Protein AF-A0ABD0RX00-F1 (afdb_monomer_lite)

Structure (mmCIF, N/CA/C/O backbone):
data_AF-A0ABD0RX00-F1
#
_entry.id   AF-A0ABD0RX00-F1
#
loop_
_atom_site.group_PDB
_atom_site.id
_atom_site.type_symbol
_atom_site.label_atom_id
_atom_site.label_alt_id
_atom_site.label_comp_id
_atom_site.label_asym_id
_atom_site.label_entity_id
_atom_site.label_seq_id
_atom_site.pdbx_PDB_ins_code
_atom_site.Cartn_x
_atom_site.Cartn_y
_atom_site.Cartn_z
_atom_site.occupancy
_atom_site.B_iso_or_equiv
_atom_site.auth_seq_id
_atom_site.auth_comp_id
_atom_site.auth_asym_id
_atom_site.auth_atom_id
_atom_site.pdbx_PDB_model_num
ATOM 1 N N . ASN A 1 1 ? 2.705 -26.481 -23.901 1.00 42.50 1 ASN A N 1
ATOM 2 C CA . ASN A 1 1 ? 3.402 -26.791 -22.629 1.00 42.50 1 ASN A CA 1
ATOM 3 C C . ASN A 1 1 ? 4.325 -25.644 -22.236 1.00 42.50 1 ASN A C 1
ATOM 5 O O . ASN A 1 1 ? 5.532 -25.726 -22.422 1.00 42.50 1 ASN A O 1
ATOM 9 N N . LEU A 1 2 ? 3.750 -24.533 -21.765 1.00 40.16 2 LEU A N 1
ATOM 10 C CA . LEU A 1 2 ? 4.499 -23.331 -21.390 1.00 40.16 2 LEU A CA 1
ATOM 11 C C . LEU A 1 2 ? 4.875 -23.412 -19.908 1.00 40.16 2 LEU A C 1
ATOM 13 O O . LEU A 1 2 ? 4.007 -23.441 -19.038 1.00 40.16 2 LEU A O 1
ATOM 17 N N . LYS A 1 3 ? 6.180 -23.491 -19.636 1.00 50.03 3 LYS A N 1
ATOM 18 C CA . LYS A 1 3 ? 6.741 -23.502 -18.283 1.00 50.03 3 LYS A CA 1
ATOM 19 C C . LYS A 1 3 ? 6.568 -22.109 -17.663 1.00 50.03 3 LYS A C 1
ATOM 21 O O . LYS A 1 3 ? 7.066 -21.120 -18.192 1.00 50.03 3 LYS A O 1
ATOM 26 N N . LYS A 1 4 ? 5.827 -22.052 -16.555 1.00 54.91 4 LYS A N 1
ATOM 27 C CA . LYS A 1 4 ? 5.526 -20.850 -15.764 1.00 54.91 4 LYS A CA 1
ATOM 28 C C . LYS A 1 4 ? 6.826 -20.340 -15.122 1.00 54.91 4 LYS A C 1
ATOM 30 O O . LYS A 1 4 ? 7.427 -21.053 -14.323 1.00 54.91 4 LYS A O 1
ATOM 35 N N . ALA A 1 5 ? 7.286 -19.145 -15.495 1.00 57.88 5 ALA A N 1
ATOM 36 C CA . ALA A 1 5 ? 8.462 -18.527 -14.881 1.00 57.88 5 ALA A CA 1
ATOM 37 C C . ALA A 1 5 ? 8.093 -17.992 -13.488 1.00 57.88 5 ALA A C 1
ATOM 39 O O . ALA A 1 5 ? 7.163 -17.195 -13.357 1.00 57.88 5 ALA A O 1
ATOM 40 N N . ARG A 1 6 ? 8.795 -18.462 -12.451 1.00 54.94 6 ARG A N 1
ATOM 41 C CA . ARG A 1 6 ? 8.588 -18.035 -11.061 1.00 54.94 6 ARG A CA 1
ATOM 42 C C . ARG A 1 6 ? 9.259 -16.688 -10.801 1.00 54.94 6 ARG A C 1
ATOM 44 O O . ARG A 1 6 ? 10.392 -16.457 -11.219 1.00 54.94 6 ARG A O 1
ATOM 51 N N . SER A 1 7 ? 8.544 -15.807 -10.108 1.00 68.56 7 SER A N 1
ATOM 52 C CA . SER A 1 7 ? 9.029 -14.492 -9.679 1.00 68.56 7 SER A CA 1
ATOM 53 C C . SER A 1 7 ? 10.058 -14.639 -8.551 1.00 68.56 7 SER A C 1
ATOM 55 O O . SER A 1 7 ? 9.911 -15.498 -7.684 1.00 68.56 7 SER A O 1
ATOM 57 N N . ALA A 1 8 ? 11.075 -13.769 -8.513 1.00 50.50 8 ALA A N 1
ATOM 58 C CA . ALA A 1 8 ? 12.146 -13.773 -7.505 1.00 50.50 8 ALA A CA 1
ATOM 59 C C . ALA A 1 8 ? 11.645 -13.686 -6.043 1.00 50.50 8 ALA A C 1
ATOM 61 O O . ALA A 1 8 ? 12.365 -14.053 -5.116 1.00 50.50 8 ALA A O 1
ATOM 62 N N . LEU A 1 9 ? 10.401 -13.243 -5.833 1.00 52.25 9 LEU A N 1
ATOM 63 C CA . LEU A 1 9 ? 9.731 -13.219 -4.529 1.00 52.25 9 LEU A CA 1
ATOM 64 C C . LEU A 1 9 ? 9.268 -14.606 -4.045 1.00 52.25 9 LEU A C 1
ATOM 66 O O . LEU A 1 9 ? 9.241 -14.842 -2.840 1.00 52.25 9 LEU A O 1
ATOM 70 N N . GLU A 1 10 ? 8.943 -15.531 -4.953 1.00 62.22 10 GLU A N 1
ATOM 71 C CA . GLU A 1 10 ? 8.502 -16.894 -4.608 1.00 62.22 10 GLU A CA 1
ATOM 72 C C . GLU A 1 10 ? 9.668 -17.778 -4.149 1.00 62.22 10 GLU A C 1
ATOM 74 O O . GLU A 1 10 ? 9.488 -18.652 -3.306 1.00 62.22 10 GLU A O 1
ATOM 79 N N . LEU A 1 11 ? 10.882 -17.517 -4.644 1.00 58.09 11 LEU A N 1
ATOM 80 C CA . LEU A 1 11 ? 12.087 -18.262 -4.258 1.00 58.09 11 LEU A CA 1
ATOM 81 C C . LEU A 1 11 ? 12.575 -17.937 -2.840 1.00 58.09 11 LEU A C 1
ATOM 83 O O . LEU A 1 11 ? 13.378 -18.680 -2.289 1.00 58.09 11 LEU A O 1
ATOM 87 N N . ARG A 1 12 ? 12.093 -16.844 -2.233 1.00 52.88 12 ARG A N 1
ATOM 88 C CA . ARG A 1 12 ? 12.543 -16.389 -0.910 1.00 52.88 12 ARG A CA 1
ATOM 89 C C . ARG A 1 12 ? 11.724 -16.954 0.257 1.00 52.88 12 ARG A C 1
ATOM 91 O O . ARG A 1 12 ? 12.116 -16.751 1.397 1.00 52.88 12 ARG A O 1
ATOM 98 N N . ARG A 1 13 ? 10.585 -17.610 -0.009 1.00 52.84 13 ARG A N 1
ATOM 99 C CA . ARG A 1 13 ? 9.655 -18.106 1.028 1.00 52.84 13 ARG A CA 1
ATOM 100 C C . ARG A 1 13 ? 9.820 -19.582 1.398 1.00 52.84 13 ARG A C 1
ATOM 102 O O . ARG A 1 13 ? 9.255 -19.993 2.400 1.00 52.84 13 ARG A O 1
ATOM 109 N N . ASN A 1 14 ? 10.584 -20.361 0.636 1.00 41.59 14 ASN A N 1
ATOM 110 C CA . ASN A 1 14 ? 10.585 -21.824 0.770 1.00 41.59 14 ASN A CA 1
ATOM 111 C C . ASN A 1 14 ? 11.832 -22.390 1.473 1.00 41.59 14 ASN A C 1
ATOM 113 O O . ASN A 1 14 ? 12.134 -23.562 1.288 1.00 41.59 14 ASN A O 1
ATOM 117 N N . SER A 1 15 ? 12.588 -21.585 2.225 1.00 46.69 15 SER A N 1
ATOM 118 C CA . SER A 1 15 ? 13.873 -22.028 2.795 1.00 46.69 15 SER A CA 1
ATOM 119 C C . SER A 1 15 ? 13.823 -22.528 4.241 1.00 46.69 15 SER A C 1
ATOM 121 O O . SER A 1 15 ? 14.844 -23.021 4.700 1.00 46.69 15 SER A O 1
ATOM 123 N N . ASP A 1 16 ? 12.680 -22.466 4.936 1.00 44.31 16 ASP A N 1
ATOM 124 C CA . ASP A 1 16 ? 12.669 -22.674 6.398 1.00 44.31 16 ASP A CA 1
ATOM 125 C C . ASP A 1 16 ? 11.845 -23.881 6.892 1.00 44.31 16 ASP A C 1
ATOM 127 O O . ASP A 1 16 ? 11.650 -24.030 8.095 1.00 44.31 16 ASP A O 1
ATOM 131 N N . LEU A 1 17 ? 11.362 -24.769 6.014 1.00 48.03 17 LEU A N 1
ATOM 132 C CA . LEU A 1 17 ? 10.533 -25.915 6.422 1.00 48.03 17 LEU A CA 1
ATOM 133 C C . LEU A 1 17 ? 10.785 -27.161 5.555 1.00 48.03 17 LEU A C 1
ATOM 135 O O . LEU A 1 17 ? 10.042 -27.397 4.610 1.00 48.03 17 LEU A O 1
ATOM 139 N N . SER A 1 18 ? 11.808 -27.953 5.891 1.00 34.75 18 SER A N 1
ATOM 140 C CA . SER A 1 18 ? 11.715 -29.423 6.024 1.00 34.75 18 SER A CA 1
ATOM 141 C C . SER A 1 18 ? 13.107 -30.038 6.208 1.00 34.75 18 SER A C 1
ATOM 143 O O . SER A 1 18 ? 13.828 -30.200 5.233 1.00 34.75 18 SER A O 1
ATOM 145 N N . ASP A 1 19 ? 13.441 -30.435 7.433 1.00 33.50 19 ASP A N 1
ATOM 146 C CA . ASP A 1 19 ? 14.450 -31.462 7.707 1.00 33.50 19 ASP A CA 1
ATOM 147 C C . ASP A 1 19 ? 13.862 -32.385 8.777 1.00 33.50 19 ASP A C 1
ATOM 149 O O . ASP A 1 19 ? 13.957 -32.115 9.972 1.00 33.50 19 ASP A O 1
ATOM 153 N N . LEU A 1 20 ? 13.157 -33.427 8.337 1.00 40.66 20 LEU A N 1
ATOM 154 C CA . LEU A 1 20 ? 13.034 -34.700 9.047 1.00 40.66 20 LEU A CA 1
ATOM 155 C C . LEU A 1 20 ? 12.430 -35.719 8.073 1.00 40.66 20 LEU A C 1
ATOM 157 O O . LEU A 1 20 ? 11.288 -35.549 7.656 1.00 40.66 20 LEU A O 1
ATOM 161 N N . TYR A 1 21 ? 13.233 -36.702 7.665 1.00 37.88 21 TYR A N 1
ATOM 162 C CA . TYR A 1 21 ? 12.951 -38.143 7.575 1.00 37.88 21 TYR A CA 1
ATOM 163 C C . TYR A 1 21 ? 13.930 -38.797 6.589 1.00 37.88 21 TYR A C 1
ATOM 165 O O . TYR A 1 21 ? 13.867 -38.579 5.381 1.00 37.88 21 TYR A O 1
ATOM 173 N N . ASP A 1 22 ? 14.821 -39.606 7.163 1.00 37.66 22 ASP A N 1
ATOM 174 C CA . ASP A 1 22 ? 15.665 -40.593 6.496 1.00 37.66 22 ASP A CA 1
ATOM 175 C C . ASP A 1 22 ? 14.832 -41.717 5.866 1.00 37.66 22 ASP A C 1
ATOM 177 O O . ASP A 1 22 ? 13.916 -42.248 6.499 1.00 37.66 22 ASP A O 1
ATOM 181 N N . ALA A 1 23 ? 15.246 -42.151 4.675 1.00 39.66 23 ALA A N 1
ATOM 182 C CA . ALA A 1 23 ? 15.207 -43.552 4.266 1.00 39.66 23 ALA A CA 1
ATOM 183 C C . ALA A 1 23 ? 16.228 -43.790 3.139 1.00 39.66 23 ALA A C 1
ATOM 185 O O . ALA A 1 23 ? 16.118 -43.235 2.046 1.00 39.66 23 ALA A O 1
ATOM 186 N N . GLU A 1 24 ? 17.214 -44.638 3.433 1.00 39.50 24 GLU A N 1
ATOM 187 C CA . GLU A 1 24 ? 18.059 -45.349 2.467 1.00 39.50 24 GLU A CA 1
ATOM 188 C C . GLU A 1 24 ? 17.185 -46.157 1.467 1.00 39.50 24 GLU A C 1
ATOM 190 O O . GLU A 1 24 ? 16.046 -46.492 1.774 1.00 39.50 24 GLU A O 1
ATOM 195 N N . CYS A 1 25 ? 17.590 -46.556 0.257 1.00 33.19 25 CYS A N 1
ATOM 196 C CA . CYS A 1 25 ? 18.866 -47.109 -0.186 1.00 33.19 25 CYS A CA 1
ATOM 197 C C . CYS A 1 25 ? 18.856 -47.257 -1.732 1.00 33.19 25 CYS A C 1
ATOM 199 O O . CYS A 1 25 ? 17.788 -47.402 -2.327 1.00 33.19 25 CYS A O 1
ATOM 201 N N . ILE A 1 26 ? 20.059 -47.354 -2.316 1.00 33.62 26 ILE A N 1
ATOM 202 C CA . ILE A 1 26 ? 20.486 -48.026 -3.570 1.00 33.62 26 ILE A CA 1
ATOM 203 C C . ILE A 1 26 ? 21.301 -47.101 -4.485 1.00 33.62 26 ILE A C 1
ATOM 205 O O . ILE A 1 26 ? 20.808 -46.152 -5.089 1.00 33.62 26 ILE A O 1
ATOM 209 N N . ALA A 1 27 ? 22.584 -47.450 -4.576 1.00 41.44 27 ALA A N 1
ATOM 210 C CA . ALA A 1 27 ? 23.551 -46.923 -5.518 1.00 41.44 27 ALA A CA 1
ATOM 211 C C . ALA A 1 27 ? 23.320 -47.497 -6.922 1.00 41.44 27 ALA A C 1
ATOM 213 O O . ALA A 1 27 ? 23.151 -48.707 -7.069 1.00 41.44 27 ALA A O 1
ATOM 214 N N . ASP A 1 28 ? 23.436 -46.644 -7.938 1.00 35.44 28 ASP A N 1
ATOM 215 C CA . ASP A 1 28 ? 23.879 -47.067 -9.262 1.00 35.44 28 ASP A CA 1
ATOM 216 C C . ASP A 1 28 ? 24.863 -46.031 -9.826 1.00 35.44 28 ASP A C 1
ATOM 218 O O . ASP A 1 28 ? 24.656 -44.818 -9.737 1.00 35.44 28 ASP A O 1
ATOM 222 N N . ASN A 1 29 ? 25.990 -46.532 -10.322 1.00 40.72 29 ASN A N 1
ATOM 223 C CA . ASN A 1 29 ? 27.122 -45.762 -10.824 1.00 40.72 29 ASN A CA 1
ATOM 224 C C . ASN A 1 29 ? 26.933 -45.508 -12.321 1.00 40.72 29 ASN A C 1
ATOM 226 O O . ASN A 1 29 ? 26.780 -46.453 -13.089 1.00 40.72 29 ASN A O 1
ATOM 230 N N . GLY A 1 30 ? 27.083 -44.261 -12.776 1.00 33.28 30 GLY A N 1
ATOM 231 C CA . GLY A 1 30 ? 27.118 -44.000 -14.215 1.00 33.28 30 GLY A CA 1
ATOM 232 C C . GLY A 1 30 ? 27.106 -42.531 -14.611 1.00 33.28 30 GLY A C 1
ATOM 233 O O . GLY A 1 30 ? 26.071 -41.987 -14.954 1.00 33.28 30 GLY A O 1
ATOM 234 N N . ASN A 1 31 ? 28.288 -41.921 -14.564 1.00 39.84 31 ASN A N 1
ATOM 235 C CA . ASN A 1 31 ? 28.802 -40.798 -15.355 1.00 39.84 31 ASN A CA 1
ATOM 236 C C . ASN A 1 31 ? 27.868 -40.032 -16.320 1.00 39.84 31 ASN A C 1
ATOM 238 O O . ASN A 1 31 ? 27.190 -40.604 -17.166 1.00 39.84 31 ASN A O 1
ATOM 242 N N . THR A 1 32 ? 28.120 -38.714 -16.348 1.00 47.81 32 THR A N 1
ATOM 243 C CA . THR A 1 32 ? 27.728 -37.674 -17.327 1.00 47.81 32 THR A CA 1
ATOM 244 C C . THR A 1 32 ? 26.444 -36.895 -17.062 1.00 47.81 32 THR A C 1
ATOM 246 O O . THR A 1 32 ? 25.510 -36.913 -17.852 1.00 47.81 32 THR A O 1
ATOM 249 N N . GLU A 1 33 ? 26.479 -36.023 -16.053 1.00 38.88 33 GLU A N 1
ATOM 250 C CA . GLU A 1 33 ? 25.572 -34.874 -16.025 1.00 38.88 33 GLU A CA 1
ATOM 251 C C . GLU A 1 33 ? 26.300 -33.593 -16.429 1.00 38.88 33 GLU A C 1
ATOM 253 O O . GLU A 1 33 ? 26.910 -32.874 -15.636 1.00 38.88 33 GLU A O 1
ATOM 258 N N . LYS A 1 34 ? 26.216 -33.293 -17.727 1.00 50.28 34 LYS A N 1
ATOM 259 C CA . LYS A 1 34 ? 26.282 -31.912 -18.183 1.00 50.28 34 LYS A CA 1
ATOM 260 C C . LYS A 1 34 ? 25.003 -31.204 -17.741 1.00 50.28 34 LYS A C 1
ATOM 262 O O . LYS A 1 34 ? 23.922 -31.545 -18.204 1.00 50.28 34 LYS A O 1
ATOM 267 N N . GLY A 1 35 ? 25.171 -30.138 -16.966 1.00 53.62 35 GLY A N 1
ATOM 268 C CA . GLY A 1 35 ? 24.264 -28.994 -17.006 1.00 53.62 35 GLY A CA 1
ATOM 269 C C . GLY A 1 35 ? 23.069 -29.040 -16.063 1.00 53.62 35 GLY A C 1
ATOM 270 O O . GLY A 1 35 ? 21.941 -28.846 -16.508 1.00 53.62 35 GLY A O 1
ATOM 271 N N . LEU A 1 36 ? 23.313 -29.152 -14.757 1.00 56.81 36 LEU A N 1
ATOM 272 C CA . LEU A 1 36 ? 22.416 -28.523 -13.788 1.00 56.81 36 LEU A CA 1
ATOM 273 C C . LEU A 1 36 ? 22.833 -27.051 -13.628 1.00 56.81 36 LEU A C 1
ATOM 275 O O . LEU A 1 36 ? 24.030 -26.772 -13.500 1.00 56.81 36 LEU A O 1
ATOM 279 N N . PRO A 1 37 ? 21.898 -26.083 -13.677 1.00 54.47 37 PRO A N 1
ATOM 280 C CA . PRO A 1 37 ? 22.226 -24.690 -13.429 1.00 54.47 37 PRO A CA 1
ATOM 281 C C . PRO A 1 37 ? 22.591 -24.555 -11.952 1.00 54.47 37 PRO A C 1
ATOM 283 O O . PRO A 1 37 ? 21.717 -24.495 -11.089 1.00 54.47 37 PRO A O 1
ATOM 286 N N . ILE A 1 38 ? 23.895 -24.533 -11.679 1.00 66.69 38 ILE A N 1
ATOM 287 C CA . ILE A 1 38 ? 24.459 -24.177 -10.378 1.00 66.69 38 ILE A CA 1
ATOM 288 C C . ILE A 1 38 ? 23.751 -22.897 -9.927 1.00 66.69 38 ILE A C 1
ATOM 290 O O . ILE A 1 38 ? 23.711 -21.912 -10.674 1.00 66.69 38 ILE A O 1
ATOM 294 N N . SER A 1 39 ? 23.146 -22.919 -8.737 1.00 79.44 39 SER A N 1
ATOM 295 C CA . SER A 1 39 ? 22.445 -21.755 -8.194 1.00 79.44 39 SER A CA 1
ATOM 296 C C . SER A 1 39 ? 23.379 -20.541 -8.245 1.00 79.44 39 SER A C 1
ATOM 298 O O . SER A 1 39 ? 24.557 -20.687 -7.912 1.00 79.44 39 SER A O 1
ATOM 300 N N . PRO A 1 40 ? 22.919 -19.326 -8.605 1.00 80.00 40 PRO A N 1
ATOM 301 C CA . PRO A 1 40 ? 23.790 -18.149 -8.675 1.00 80.00 40 PRO A CA 1
ATOM 302 C C . PRO A 1 40 ? 24.617 -17.930 -7.398 1.00 80.00 40 PRO A C 1
ATOM 304 O O . PRO A 1 40 ? 25.753 -17.466 -7.453 1.00 80.00 40 PRO A O 1
ATOM 307 N N . LYS A 1 41 ? 24.069 -18.329 -6.243 1.00 80.19 41 LYS A N 1
ATOM 308 C CA . LYS A 1 41 ? 24.742 -18.265 -4.941 1.00 80.19 41 LYS A CA 1
ATOM 309 C C . LYS A 1 41 ? 25.878 -19.288 -4.803 1.00 80.19 41 LYS A C 1
ATOM 311 O O . LYS A 1 41 ? 26.910 -18.970 -4.221 1.00 80.19 41 LYS A O 1
ATOM 316 N N . GLU A 1 42 ? 25.711 -20.487 -5.350 1.00 81.06 42 GLU A N 1
ATOM 317 C CA . GLU A 1 42 ? 26.745 -21.530 -5.384 1.00 81.06 42 GLU A CA 1
ATOM 318 C C . GLU A 1 42 ? 27.808 -21.233 -6.436 1.00 81.06 42 GLU A C 1
ATOM 320 O O . GLU A 1 42 ? 28.986 -21.445 -6.178 1.00 81.06 42 GLU A O 1
ATOM 325 N N . HIS A 1 43 ? 27.426 -20.647 -7.573 1.00 83.50 43 HIS A N 1
ATOM 326 C CA . HIS A 1 43 ? 28.376 -20.216 -8.594 1.00 83.50 43 HIS A CA 1
ATOM 327 C C . HIS A 1 43 ? 29.345 -19.179 -8.020 1.00 83.50 43 HIS A C 1
ATOM 329 O O . HIS A 1 43 ? 30.556 -19.362 -8.095 1.00 83.50 43 HIS A O 1
ATOM 335 N N . ILE A 1 44 ? 28.816 -18.151 -7.344 1.00 83.06 44 ILE A N 1
ATOM 336 C CA . ILE A 1 44 ? 29.640 -17.144 -6.665 1.00 83.06 44 ILE A CA 1
ATOM 337 C C . ILE A 1 44 ? 30.496 -17.795 -5.575 1.00 83.06 44 ILE A C 1
ATOM 339 O O . ILE A 1 44 ? 31.675 -17.488 -5.479 1.00 83.06 44 ILE A O 1
ATOM 343 N N . LYS A 1 45 ? 29.952 -18.719 -4.772 1.00 83.44 45 LYS A N 1
ATOM 344 C CA . LYS A 1 45 ? 30.723 -19.406 -3.721 1.00 83.44 45 LYS A CA 1
ATOM 345 C C . LYS A 1 45 ? 31.863 -20.260 -4.292 1.00 83.44 45 LYS A C 1
ATOM 347 O O . LYS A 1 45 ? 32.926 -20.324 -3.680 1.00 83.44 45 LYS A O 1
ATOM 352 N N . ASN A 1 46 ? 31.664 -20.884 -5.449 1.00 85.44 46 ASN A N 1
ATOM 353 C CA . ASN A 1 46 ? 32.674 -21.701 -6.119 1.00 85.44 46 ASN A CA 1
ATOM 354 C C . ASN A 1 46 ? 33.761 -20.844 -6.780 1.00 85.44 46 ASN A C 1
ATOM 356 O O . ASN A 1 46 ? 34.916 -21.252 -6.785 1.00 85.44 46 ASN A O 1
ATOM 360 N N . MET A 1 47 ? 33.444 -19.624 -7.236 1.00 83.12 47 MET A N 1
ATOM 361 C CA . MET A 1 47 ? 34.446 -18.694 -7.787 1.00 83.12 47 MET A CA 1
ATOM 362 C C . MET A 1 47 ? 35.575 -18.346 -6.804 1.00 83.12 47 MET A C 1
ATOM 364 O O . MET A 1 47 ? 36.661 -17.969 -7.235 1.00 83.12 47 MET A O 1
ATOM 368 N N . TRP A 1 48 ? 35.334 -18.469 -5.496 1.00 77.44 48 TRP A N 1
ATOM 369 C CA . TRP A 1 48 ? 36.313 -18.147 -4.453 1.00 77.44 48 TRP A CA 1
ATOM 370 C C . TRP A 1 48 ? 36.981 -19.377 -3.827 1.00 77.44 48 TRP A C 1
ATOM 372 O O . TRP A 1 48 ? 37.846 -19.212 -2.971 1.00 77.44 48 TRP A O 1
ATOM 382 N N . GLN A 1 49 ? 36.615 -20.599 -4.232 1.00 74.56 49 GLN A N 1
ATOM 383 C CA . GLN A 1 49 ? 37.180 -21.831 -3.658 1.00 74.56 49 GLN A CA 1
ATOM 384 C C . GLN A 1 49 ? 38.635 -22.072 -4.076 1.00 74.56 49 GLN A C 1
ATOM 386 O O . GLN A 1 49 ? 39.416 -22.576 -3.274 1.00 74.56 49 GLN A O 1
ATOM 391 N N . ASP A 1 50 ? 39.023 -21.619 -5.269 1.00 73.25 50 ASP A N 1
ATOM 392 C CA . ASP A 1 50 ? 40.396 -21.756 -5.776 1.00 73.25 50 ASP A CA 1
ATOM 393 C C . ASP A 1 50 ? 41.294 -20.551 -5.432 1.00 73.25 50 ASP A C 1
ATOM 395 O O . ASP A 1 50 ? 42.495 -20.538 -5.722 1.00 73.25 50 ASP A O 1
ATOM 399 N N . PHE A 1 51 ? 40.731 -19.516 -4.800 1.00 67.75 51 PHE A N 1
ATOM 400 C CA . PHE A 1 51 ? 41.449 -18.291 -4.462 1.00 67.75 51 PHE A CA 1
ATOM 401 C C . PHE A 1 51 ? 42.165 -18.429 -3.108 1.00 67.75 51 PHE A C 1
ATOM 403 O O . PHE A 1 51 ? 41.650 -18.047 -2.059 1.00 67.75 51 PHE A O 1
ATOM 410 N N . SER A 1 52 ? 43.385 -18.976 -3.120 1.00 68.12 52 SER A N 1
ATOM 411 C CA . SER A 1 52 ? 44.246 -19.076 -1.932 1.00 68.12 52 SER A CA 1
ATOM 412 C C . SER A 1 52 ? 45.273 -17.932 -1.869 1.00 68.12 52 SER A C 1
ATOM 414 O O . SER A 1 52 ? 46.231 -17.914 -2.646 1.00 68.12 52 SER A O 1
ATOM 416 N N . VAL A 1 53 ? 45.135 -17.017 -0.901 1.00 61.94 53 VAL A N 1
ATOM 417 C CA . VAL A 1 53 ? 46.073 -15.889 -0.664 1.00 61.94 53 VAL A CA 1
ATOM 418 C C . VAL A 1 53 ? 47.456 -16.359 -0.174 1.00 61.94 53 VAL A C 1
ATOM 420 O O . VAL A 1 53 ? 48.440 -15.636 -0.284 1.00 61.94 53 VAL A O 1
ATOM 423 N N . SER A 1 54 ? 47.582 -17.607 0.284 1.00 57.78 54 SER A N 1
ATOM 424 C CA . SER A 1 54 ? 48.847 -18.202 0.744 1.00 57.78 54 SER A CA 1
ATOM 425 C C . SER A 1 54 ? 49.893 -18.432 -0.357 1.00 57.78 54 SER A C 1
ATOM 427 O O . SER A 1 54 ? 51.047 -18.705 -0.038 1.00 57.78 54 SER A O 1
ATOM 429 N N . LYS A 1 55 ? 49.527 -18.298 -1.641 1.00 55.69 55 LYS A N 1
ATOM 430 C CA . LYS A 1 55 ? 50.468 -18.348 -2.780 1.00 55.69 55 LYS A CA 1
ATOM 431 C C . LYS A 1 55 ? 51.035 -16.974 -3.164 1.00 55.69 55 LYS A C 1
ATOM 433 O O . LYS A 1 55 ? 51.848 -16.889 -4.077 1.00 55.69 55 LYS A O 1
ATOM 438 N N . LEU A 1 56 ? 50.617 -15.910 -2.475 1.00 52.53 56 LEU A N 1
ATOM 439 C CA . LEU A 1 56 ? 51.131 -14.548 -2.629 1.00 52.53 56 LEU A CA 1
ATOM 440 C C . LEU A 1 56 ? 52.012 -14.184 -1.426 1.00 52.53 56 LEU A C 1
ATOM 4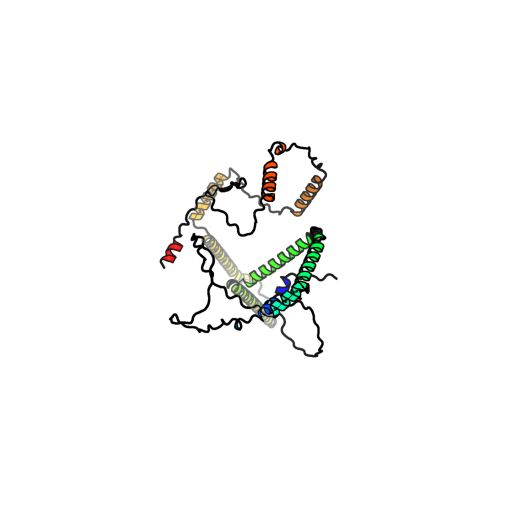42 O O . LEU A 1 56 ? 51.768 -13.203 -0.729 1.00 52.53 56 LEU A O 1
ATOM 446 N N . SER A 1 57 ? 53.034 -14.991 -1.153 1.00 50.00 57 SER A N 1
ATOM 447 C CA . SER A 1 57 ? 54.153 -14.556 -0.318 1.00 50.00 57 SER A CA 1
ATOM 448 C C . SER A 1 57 ? 55.142 -13.748 -1.183 1.00 50.00 57 SER A C 1
ATOM 450 O O . SER A 1 57 ? 55.491 -14.189 -2.280 1.00 50.00 57 SER A O 1
ATOM 452 N N . PRO A 1 58 ? 55.594 -12.556 -0.744 1.00 48.56 58 PRO A N 1
ATOM 453 C CA . PRO A 1 58 ? 56.586 -11.771 -1.481 1.00 48.56 58 PRO A CA 1
ATOM 454 C C . PRO A 1 58 ? 57.911 -12.541 -1.621 1.00 48.56 58 PRO A C 1
ATOM 456 O O . PRO A 1 58 ? 58.363 -13.119 -0.628 1.00 48.56 58 PRO A O 1
ATOM 459 N N . PRO A 1 59 ? 58.582 -12.541 -2.789 1.00 44.88 59 PRO A N 1
ATOM 460 C CA . PRO A 1 59 ? 59.894 -13.163 -2.904 1.00 44.88 59 PRO A CA 1
ATOM 461 C C . PRO A 1 59 ? 60.921 -12.414 -2.048 1.00 44.88 59 PRO A C 1
ATOM 463 O O . PRO A 1 59 ? 61.098 -11.201 -2.179 1.00 44.88 59 PRO A O 1
ATOM 466 N N . GLN A 1 60 ? 61.595 -13.164 -1.176 1.00 42.53 60 GLN A N 1
ATOM 467 C CA . GLN A 1 60 ? 62.752 -12.735 -0.397 1.00 42.53 60 GLN A CA 1
ATOM 468 C C . GLN A 1 60 ? 63.819 -12.097 -1.295 1.00 42.53 60 GLN A C 1
ATOM 470 O O . GLN A 1 60 ? 64.249 -12.673 -2.294 1.00 42.53 60 GLN A O 1
ATOM 475 N N . TRP A 1 61 ? 64.279 -10.913 -0.900 1.00 33.84 61 TRP A N 1
ATOM 476 C CA . TRP A 1 61 ? 65.523 -10.333 -1.389 1.00 33.84 61 TRP A CA 1
ATOM 477 C C . TRP A 1 61 ? 66.711 -11.218 -0.995 1.00 33.84 61 TRP A C 1
ATOM 479 O O . TRP A 1 61 ? 66.895 -11.515 0.185 1.00 33.84 61 TRP A O 1
ATOM 489 N N . HIS A 1 62 ? 67.560 -11.557 -1.966 1.00 34.59 62 HIS A N 1
ATOM 490 C CA . HIS A 1 62 ? 68.935 -11.976 -1.704 1.00 34.59 62 HIS A CA 1
ATOM 491 C C . HIS A 1 62 ? 69.887 -10.800 -1.978 1.00 34.59 62 HIS A C 1
ATOM 493 O O . HIS A 1 62 ? 69.828 -10.224 -3.067 1.00 34.59 62 HIS A O 1
ATOM 499 N N . PRO A 1 63 ? 70.765 -10.432 -1.026 1.00 48.75 63 PRO A N 1
ATOM 500 C CA . PRO A 1 63 ? 71.691 -9.322 -1.177 1.00 48.75 63 PRO A CA 1
ATOM 501 C C . PRO A 1 63 ? 73.084 -9.839 -1.534 1.00 48.75 63 PRO A C 1
ATOM 503 O O . PRO A 1 63 ? 73.829 -10.231 -0.648 1.00 48.75 63 PRO A O 1
ATOM 506 N N . HIS A 1 64 ? 73.486 -9.793 -2.803 1.00 31.69 64 HIS A N 1
ATOM 507 C CA . HIS A 1 64 ? 74.902 -9.912 -3.158 1.00 31.69 64 HIS A CA 1
ATOM 508 C C . HIS A 1 64 ? 75.204 -9.068 -4.400 1.00 31.69 64 HIS A C 1
ATOM 510 O O . HIS A 1 64 ? 74.851 -9.448 -5.509 1.00 31.69 64 HIS A O 1
ATOM 516 N N . SER A 1 65 ? 75.843 -7.911 -4.216 1.00 30.27 65 SER A N 1
ATOM 517 C CA . SER A 1 65 ? 77.235 -7.735 -4.654 1.00 30.27 65 SER A CA 1
ATOM 518 C C . SER A 1 65 ? 77.735 -6.339 -4.278 1.00 30.27 65 SER A C 1
ATOM 520 O O . SER A 1 65 ? 77.323 -5.325 -4.837 1.00 30.27 65 SER A O 1
ATOM 522 N N . SER A 1 66 ? 78.656 -6.320 -3.320 1.00 34.50 66 SER A N 1
ATOM 523 C CA . SER A 1 66 ? 79.638 -5.265 -3.084 1.00 34.50 66 SER A CA 1
ATOM 524 C C . SER A 1 66 ? 80.661 -5.298 -4.248 1.00 34.50 66 SER A C 1
ATOM 526 O O . SER A 1 66 ? 80.899 -6.350 -4.833 1.00 34.50 66 SER A O 1
ATOM 528 N N . SER A 1 67 ? 81.076 -4.152 -4.800 1.00 37.81 67 SER A N 1
ATOM 529 C CA . SER A 1 67 ? 82.253 -3.356 -4.402 1.00 37.81 67 SER A CA 1
ATOM 530 C C . SER A 1 67 ? 83.466 -3.575 -5.323 1.00 37.81 67 SER A C 1
ATOM 532 O O . SER A 1 67 ? 84.024 -4.663 -5.346 1.00 37.81 67 SER A O 1
ATOM 534 N N . LEU A 1 68 ? 83.872 -2.514 -6.039 1.00 36.25 68 LEU A N 1
ATOM 535 C CA . LEU A 1 68 ? 85.209 -1.877 -6.012 1.00 36.25 68 LEU A CA 1
ATOM 536 C C . LEU A 1 68 ? 85.583 -1.194 -7.349 1.00 36.25 68 LEU A C 1
ATOM 538 O O . LEU A 1 68 ? 85.851 -1.835 -8.361 1.00 36.25 68 LEU A O 1
ATOM 542 N N . GLN A 1 69 ? 85.664 0.142 -7.288 1.00 37.47 69 GLN A N 1
ATOM 543 C CA . GLN A 1 69 ? 86.744 0.959 -7.875 1.00 37.47 69 GLN A CA 1
ATOM 544 C C . GLN A 1 69 ? 88.096 0.374 -7.390 1.00 37.47 69 GLN A C 1
ATOM 546 O O . GLN A 1 69 ? 88.151 -0.096 -6.261 1.00 37.47 69 GLN A O 1
ATOM 551 N N . SER A 1 70 ? 89.221 0.300 -8.105 1.00 35.72 70 SER A N 1
ATOM 552 C CA . SER A 1 70 ? 89.934 1.272 -8.944 1.00 35.72 70 SER A CA 1
ATOM 553 C C . SER A 1 70 ? 91.210 0.606 -9.529 1.00 35.72 70 SER A C 1
ATOM 555 O O . SER A 1 70 ? 91.658 -0.406 -9.003 1.00 35.72 70 SER A O 1
ATOM 557 N N . LEU A 1 71 ? 91.761 1.229 -10.585 1.00 36.59 71 LEU A N 1
ATOM 558 C CA . LEU A 1 71 ? 93.099 1.179 -11.251 1.00 36.59 71 LEU A CA 1
ATOM 559 C C . LEU A 1 71 ? 94.328 0.727 -10.388 1.00 36.59 71 LEU A C 1
ATOM 561 O O . LEU A 1 71 ? 94.174 0.754 -9.169 1.00 36.59 71 LEU A O 1
ATOM 565 N N . PRO A 1 72 ? 95.567 0.455 -10.916 1.00 50.28 72 PRO A N 1
ATOM 566 C CA . PRO A 1 72 ? 96.164 1.010 -12.155 1.00 50.28 72 PRO A CA 1
ATOM 567 C C . PRO A 1 72 ? 97.226 0.175 -12.953 1.00 50.28 72 PRO A C 1
ATOM 569 O O . PRO A 1 72 ? 97.734 -0.839 -12.500 1.00 50.28 72 PRO A O 1
ATOM 572 N N . ALA A 1 73 ? 97.564 0.723 -14.134 1.00 32.25 73 ALA A N 1
ATOM 573 C CA . ALA A 1 73 ? 98.901 0.943 -14.731 1.00 32.25 73 ALA A CA 1
ATOM 574 C C . ALA A 1 73 ? 99.861 -0.191 -15.191 1.00 32.25 73 ALA A C 1
ATOM 576 O O . ALA A 1 73 ? 100.020 -1.228 -14.560 1.00 32.25 73 ALA A O 1
ATOM 577 N N . ASP A 1 74 ? 100.594 0.187 -16.260 1.00 35.12 74 ASP A N 1
ATOM 578 C CA . ASP A 1 74 ? 101.970 -0.193 -16.642 1.00 35.12 74 ASP A CA 1
ATOM 579 C C . ASP A 1 74 ? 102.199 -1.566 -17.316 1.00 35.12 74 ASP A C 1
ATOM 581 O O . ASP A 1 74 ? 101.577 -2.558 -16.978 1.00 35.12 74 ASP A O 1
ATOM 585 N N . CYS A 1 75 ? 103.092 -1.768 -18.294 1.00 33.66 75 CYS A N 1
ATOM 586 C CA . CYS A 1 75 ? 103.998 -0.918 -19.067 1.00 33.66 75 CYS A CA 1
ATOM 587 C C . CYS A 1 75 ? 104.682 -1.797 -20.153 1.00 33.66 75 CYS A C 1
ATOM 589 O O . CYS A 1 75 ? 104.860 -2.992 -19.945 1.00 33.66 75 CYS A O 1
ATOM 591 N N . GLN A 1 76 ? 105.197 -1.151 -21.211 1.00 35.75 76 GLN A N 1
ATOM 592 C CA . GLN A 1 76 ? 106.428 -1.503 -21.963 1.00 35.75 76 GLN A CA 1
ATOM 593 C C . GLN A 1 76 ? 106.384 -2.614 -23.045 1.00 35.75 76 GLN A C 1
ATOM 595 O O . GLN A 1 76 ? 106.006 -3.747 -22.800 1.00 35.75 76 GLN A O 1
ATOM 600 N N . ALA A 1 77 ? 106.606 -2.260 -24.326 1.00 30.69 77 ALA A N 1
ATOM 601 C CA . ALA A 1 77 ? 107.906 -2.124 -25.036 1.00 30.69 77 ALA A CA 1
ATOM 602 C C . ALA A 1 77 ? 108.381 -3.498 -25.567 1.00 30.69 77 ALA A C 1
ATOM 604 O O . ALA A 1 77 ? 108.183 -4.498 -24.907 1.00 30.69 77 ALA A O 1
ATOM 605 N N . ALA A 1 78 ? 109.017 -3.720 -26.717 1.00 31.41 78 ALA A N 1
ATOM 606 C CA . ALA A 1 78 ? 109.512 -2.954 -27.852 1.00 31.41 78 ALA A CA 1
ATOM 607 C C . ALA A 1 78 ? 109.888 -3.987 -28.946 1.00 31.41 78 ALA A C 1
ATOM 609 O O . ALA A 1 78 ? 110.215 -5.123 -28.618 1.00 31.41 78 ALA A O 1
ATOM 610 N N . SER A 1 79 ? 109.924 -3.607 -30.228 1.00 38.25 79 SER A N 1
ATOM 611 C CA . SER A 1 79 ? 111.062 -3.869 -31.143 1.00 38.25 79 SER A CA 1
ATOM 612 C C . SER A 1 79 ? 110.718 -3.527 -32.601 1.00 38.25 79 SER A C 1
ATOM 614 O O . SER A 1 79 ? 109.581 -3.611 -33.049 1.00 38.25 79 SER A O 1
ATOM 616 N N . LYS A 1 80 ? 111.735 -3.015 -33.300 1.00 42.78 80 LYS A N 1
ATOM 617 C CA . LYS A 1 80 ? 111.722 -2.342 -34.611 1.00 42.78 80 LYS A CA 1
ATOM 618 C C . LYS A 1 80 ? 112.315 -3.281 -35.719 1.00 42.78 80 LYS A C 1
ATOM 620 O O . LYS A 1 80 ? 112.398 -4.476 -35.475 1.00 42.78 80 LYS A O 1
ATOM 625 N N . PRO A 1 81 ? 112.857 -2.800 -36.870 1.00 53.22 81 PRO A N 1
ATOM 626 C CA . PRO A 1 81 ? 112.155 -2.550 -38.146 1.00 53.22 81 PRO A CA 1
ATOM 627 C C . PRO A 1 81 ? 112.935 -3.074 -39.398 1.00 53.22 81 PRO A C 1
ATOM 629 O O . PRO A 1 81 ? 114.037 -3.596 -39.255 1.00 53.22 81 PRO A O 1
ATOM 632 N N . LYS A 1 82 ? 112.428 -2.842 -40.628 1.00 34.91 82 LYS A N 1
ATOM 633 C CA . LYS A 1 82 ? 113.142 -2.536 -41.917 1.00 34.91 82 LYS A CA 1
ATOM 634 C C . LYS A 1 82 ? 112.159 -2.770 -43.091 1.00 34.91 82 LYS A C 1
ATOM 636 O O . LYS A 1 82 ? 111.381 -3.702 -43.018 1.00 34.91 82 LYS A O 1
ATOM 641 N N . GLY A 1 83 ? 112.091 -2.001 -44.183 1.00 34.84 83 GLY A N 1
ATOM 642 C CA . GLY A 1 83 ? 112.958 -0.956 -44.728 1.00 34.84 83 GLY A CA 1
ATOM 643 C C . GLY A 1 83 ? 112.213 0.001 -45.690 1.00 34.84 83 GLY A C 1
ATOM 644 O O . GLY A 1 83 ? 111.014 -0.112 -45.913 1.00 34.84 83 GLY A O 1
ATOM 645 N N . ARG A 1 84 ? 112.961 1.002 -46.173 1.00 35.91 84 ARG A N 1
ATOM 646 C CA . ARG A 1 84 ? 112.562 2.203 -46.948 1.00 35.91 84 ARG A CA 1
ATOM 647 C C . ARG A 1 84 ? 112.283 1.869 -48.437 1.00 35.91 84 ARG A C 1
ATOM 649 O O . ARG A 1 84 ? 112.769 0.850 -48.900 1.00 35.91 84 ARG A O 1
ATOM 656 N N . ILE A 1 85 ? 111.584 2.693 -49.240 1.00 40.88 85 ILE A N 1
ATOM 657 C CA . ILE A 1 85 ? 112.130 3.870 -49.969 1.00 40.88 85 ILE A CA 1
ATOM 658 C C . ILE A 1 85 ? 111.013 4.772 -50.572 1.00 40.88 85 ILE A C 1
ATOM 660 O O . ILE A 1 85 ? 110.101 4.297 -51.232 1.00 40.88 85 ILE A O 1
ATOM 664 N N . LYS A 1 86 ? 111.193 6.085 -50.329 1.00 35.69 86 LYS A N 1
ATOM 665 C CA . LYS A 1 86 ? 110.856 7.350 -51.042 1.00 35.69 86 LYS A CA 1
ATOM 666 C C . LYS A 1 86 ? 109.652 7.469 -52.005 1.00 35.69 86 LYS A C 1
ATOM 668 O O . LYS A 1 86 ? 109.645 6.867 -53.067 1.00 35.69 86 LYS A O 1
ATOM 673 N N . GLY A 1 87 ? 108.873 8.543 -51.792 1.00 33.00 87 GLY A N 1
ATOM 674 C CA . GLY A 1 87 ? 108.403 9.391 -52.899 1.00 33.00 87 GLY A CA 1
ATOM 675 C C . GLY A 1 87 ? 107.262 10.374 -52.597 1.00 33.00 87 GLY A C 1
ATOM 676 O O . GLY A 1 87 ? 106.109 9.988 -52.605 1.00 33.00 87 GLY A O 1
ATOM 677 N N . GLN A 1 88 ? 107.624 11.656 -52.482 1.00 42.38 88 GLN A N 1
ATOM 678 C CA . GLN A 1 88 ? 106.819 12.870 -52.727 1.00 42.38 88 GLN A CA 1
ATOM 679 C C . GLN A 1 88 ? 105.857 13.417 -51.647 1.00 42.38 88 GLN A C 1
ATOM 681 O O . GLN A 1 88 ? 104.990 12.761 -51.085 1.00 42.38 88 GLN A O 1
ATOM 686 N N . ARG A 1 89 ? 106.085 14.709 -51.371 1.00 39.91 89 ARG A N 1
ATOM 687 C CA . ARG A 1 89 ? 105.379 15.609 -50.453 1.00 39.91 89 ARG A CA 1
ATOM 688 C C . ARG A 1 89 ? 104.162 16.210 -51.160 1.00 39.91 89 ARG A C 1
ATOM 690 O O . ARG A 1 89 ? 104.321 16.624 -52.298 1.00 39.91 89 ARG A O 1
ATOM 697 N N . LEU A 1 90 ? 103.081 16.485 -50.428 1.00 46.28 90 LEU A N 1
ATOM 698 C CA . LEU A 1 90 ? 102.421 17.798 -50.457 1.00 46.28 90 LEU A CA 1
ATOM 699 C C . LEU A 1 90 ? 101.633 18.040 -49.155 1.00 46.28 90 LEU A C 1
ATOM 701 O O . LEU A 1 90 ? 101.329 17.126 -48.398 1.00 46.28 90 LEU A O 1
ATOM 705 N N . LYS A 1 91 ? 101.465 19.320 -48.833 1.00 44.72 91 LYS A N 1
ATOM 706 C CA . LYS A 1 91 ? 101.279 19.895 -47.496 1.00 44.72 91 LYS A CA 1
ATOM 707 C C . LYS A 1 91 ? 99.808 20.025 -47.068 1.00 44.72 91 LYS A C 1
ATOM 709 O O . LYS A 1 91 ? 98.971 20.373 -47.884 1.00 44.72 91 LYS A O 1
ATOM 714 N N . LYS A 1 92 ? 99.621 20.006 -45.736 1.00 37.56 92 LYS A N 1
ATOM 715 C CA . LYS A 1 92 ? 98.707 20.848 -44.924 1.00 37.56 92 LYS A CA 1
ATOM 716 C C . LYS A 1 92 ? 97.195 20.764 -45.227 1.00 37.56 92 LYS A C 1
ATOM 718 O O . LYS A 1 92 ? 96.723 21.432 -46.133 1.00 37.56 92 LYS A O 1
ATOM 723 N N . ARG A 1 93 ? 96.413 20.266 -44.260 1.00 38.62 93 ARG A N 1
ATOM 724 C CA . ARG A 1 93 ? 95.688 21.091 -43.262 1.00 38.62 93 ARG A CA 1
ATOM 725 C C . ARG A 1 93 ? 94.893 20.204 -42.299 1.00 38.62 93 ARG A C 1
ATOM 727 O O . ARG A 1 93 ? 94.245 19.254 -42.707 1.00 38.62 93 ARG A O 1
ATOM 734 N N . LYS A 1 94 ? 94.985 20.557 -41.015 1.00 42.94 94 LYS A N 1
ATOM 735 C CA . LYS A 1 94 ? 94.159 20.064 -39.912 1.00 42.94 94 LYS A CA 1
ATOM 736 C C . LYS A 1 94 ? 92.686 20.371 -40.181 1.00 42.94 94 LYS A C 1
ATOM 738 O O . LYS A 1 94 ? 92.377 21.536 -40.421 1.00 42.94 94 LYS A O 1
ATOM 743 N N . GLN A 1 95 ? 91.821 19.385 -39.989 1.00 42.84 95 GLN A N 1
ATOM 744 C CA . GLN A 1 95 ? 90.515 19.577 -39.366 1.00 42.84 95 GLN A CA 1
ATOM 745 C C . GLN A 1 95 ? 90.329 18.412 -38.393 1.00 42.84 95 GLN A C 1
ATOM 747 O O . GLN A 1 95 ? 90.265 17.259 -38.805 1.00 42.84 95 GLN A O 1
ATOM 752 N N . ASN A 1 96 ? 90.383 18.727 -37.098 1.00 42.69 96 ASN A N 1
ATOM 753 C CA . ASN A 1 96 ? 89.905 17.830 -36.056 1.00 42.69 96 ASN A CA 1
ATOM 754 C C . ASN A 1 96 ? 88.390 17.742 -36.242 1.00 42.69 96 ASN A C 1
ATOM 756 O O . ASN A 1 96 ? 87.717 18.768 -36.157 1.00 42.69 96 ASN A O 1
ATOM 760 N N . ILE A 1 97 ? 87.894 16.551 -36.541 1.00 50.41 97 ILE A N 1
ATOM 761 C CA . ILE A 1 97 ? 86.503 16.194 -36.300 1.00 50.41 97 ILE A CA 1
ATOM 762 C C . ILE A 1 97 ? 86.538 15.533 -34.925 1.00 50.41 97 ILE A C 1
ATOM 764 O O . ILE A 1 97 ? 87.281 14.570 -34.731 1.00 50.41 97 ILE A O 1
ATOM 768 N N . ASP A 1 98 ? 85.850 16.144 -33.961 1.00 52.81 98 ASP A N 1
ATOM 769 C CA . ASP A 1 98 ? 85.519 15.503 -32.692 1.00 52.81 98 ASP A CA 1
ATOM 770 C C . ASP A 1 98 ? 84.805 14.190 -33.021 1.00 52.81 98 ASP A C 1
ATOM 772 O O . ASP A 1 98 ? 83.699 14.194 -33.553 1.00 52.81 98 ASP A O 1
ATOM 776 N N . GLU A 1 99 ? 85.468 13.066 -32.765 1.00 59.25 99 GLU A N 1
ATOM 777 C CA . GLU A 1 99 ? 84.813 11.764 -32.769 1.00 59.25 99 GLU A CA 1
ATOM 778 C C . GLU A 1 99 ? 84.218 11.567 -31.377 1.00 59.25 99 GLU A C 1
ATOM 780 O O . GLU A 1 99 ? 84.926 11.293 -30.401 1.00 59.25 99 GLU A O 1
ATOM 785 N N . ASP A 1 100 ? 82.905 11.766 -31.308 1.00 56.91 100 ASP A N 1
ATOM 786 C CA . ASP A 1 100 ? 82.057 11.501 -30.159 1.00 56.91 100 ASP A CA 1
ATOM 787 C C . ASP A 1 100 ? 82.368 10.132 -29.532 1.00 56.91 100 ASP A C 1
ATOM 789 O O . ASP A 1 100 ? 82.519 9.104 -30.196 1.00 56.91 100 ASP A O 1
ATOM 793 N N . TRP A 1 101 ? 82.451 10.092 -28.204 1.00 54.69 101 TRP A N 1
ATOM 794 C CA . TRP A 1 101 ? 82.695 8.863 -27.455 1.00 54.69 101 TRP A CA 1
ATOM 795 C C . TRP A 1 101 ? 81.422 7.998 -27.432 1.00 54.69 101 TRP A C 1
ATOM 797 O O . TRP A 1 101 ? 80.651 8.018 -26.477 1.00 54.69 101 TRP A O 1
ATOM 807 N N . HIS A 1 102 ? 81.161 7.230 -28.489 1.00 62.97 102 HIS A N 1
ATOM 808 C CA . HIS A 1 102 ? 80.102 6.213 -28.483 1.00 62.97 102 HIS A CA 1
ATOM 809 C C . HIS A 1 102 ? 80.523 5.008 -27.617 1.00 62.97 102 HIS A C 1
ATOM 811 O O . HIS A 1 102 ? 81.542 4.371 -27.921 1.00 62.97 102 HIS A O 1
ATOM 817 N N . PRO A 1 103 ? 79.747 4.615 -26.583 1.00 67.38 103 PRO A N 1
ATOM 818 C CA . PRO A 1 103 ? 79.970 3.349 -25.902 1.00 67.38 103 PRO A CA 1
ATOM 819 C C . PRO A 1 103 ? 79.797 2.227 -26.927 1.00 67.38 103 PRO A C 1
ATOM 821 O O . PRO A 1 103 ? 78.745 2.111 -27.557 1.00 67.38 103 PRO A O 1
ATOM 824 N N . ARG A 1 104 ? 80.820 1.386 -27.111 1.00 70.00 104 ARG A N 1
ATOM 825 C CA . ARG A 1 104 ? 80.681 0.164 -27.913 1.00 70.00 104 ARG A CA 1
ATOM 826 C C . ARG A 1 104 ? 79.709 -0.757 -27.176 1.00 70.00 104 ARG A C 1
ATOM 828 O O . ARG A 1 104 ? 80.106 -1.471 -26.262 1.00 70.00 104 ARG A O 1
ATOM 835 N N . VAL A 1 105 ? 78.428 -0.692 -27.533 1.00 75.88 105 VAL A N 1
ATOM 836 C CA . VAL A 1 105 ? 77.390 -1.573 -26.994 1.00 75.88 105 VAL A CA 1
ATOM 837 C C . VAL A 1 105 ? 77.753 -2.998 -27.396 1.00 75.88 105 VAL A C 1
ATOM 839 O O . VAL A 1 105 ? 77.748 -3.339 -28.579 1.00 75.88 105 VAL A O 1
ATOM 842 N N . THR A 1 106 ? 78.112 -3.828 -26.417 1.00 81.50 106 THR A N 1
ATOM 843 C CA . THR A 1 106 ? 78.350 -5.255 -26.640 1.00 81.50 106 THR A CA 1
ATOM 844 C C . THR A 1 106 ? 77.028 -5.896 -27.042 1.00 81.50 106 THR A C 1
ATOM 846 O O . THR A 1 106 ? 76.193 -6.184 -26.190 1.00 81.50 106 THR A O 1
ATOM 849 N N . VAL A 1 107 ? 76.822 -6.104 -28.343 1.00 81.31 107 VAL A N 1
ATOM 850 C CA . VAL A 1 107 ? 75.682 -6.871 -28.851 1.00 81.31 107 VAL A CA 1
ATOM 851 C C . VAL A 1 107 ? 76.019 -8.353 -28.679 1.00 81.31 107 VAL A C 1
ATOM 853 O O . VAL A 1 107 ? 76.978 -8.828 -29.299 1.00 81.31 107 VAL A O 1
ATOM 856 N N . PRO A 1 108 ? 75.285 -9.101 -27.834 1.00 84.94 108 PRO A N 1
ATOM 857 C CA . PRO A 1 108 ? 75.503 -10.531 -27.693 1.00 84.94 108 PRO A CA 1
ATOM 858 C C . PRO A 1 108 ? 75.334 -11.207 -29.050 1.00 84.94 108 PRO A C 1
ATOM 860 O O . PRO A 1 108 ? 74.426 -10.873 -29.815 1.00 84.94 108 PRO A O 1
ATOM 863 N N . LYS A 1 109 ? 76.202 -12.175 -29.350 1.00 86.69 109 LYS A N 1
ATOM 864 C CA . LYS A 1 109 ? 76.016 -13.006 -30.541 1.00 86.69 109 LYS A CA 1
ATOM 865 C C . LYS A 1 109 ? 74.641 -13.679 -30.437 1.00 86.69 109 LYS A C 1
ATOM 867 O O . LYS A 1 109 ? 74.364 -14.281 -29.397 1.00 86.69 109 LYS A O 1
ATOM 872 N N . PRO A 1 110 ? 73.779 -13.574 -31.465 1.00 90.31 110 PRO A N 1
ATOM 873 C CA . PRO A 1 110 ? 72.461 -14.186 -31.416 1.00 90.31 110 PRO A CA 1
ATOM 874 C C . PRO A 1 110 ? 72.598 -15.700 -31.253 1.00 90.31 110 PRO A C 1
ATOM 876 O O . PRO A 1 110 ? 73.549 -16.312 -31.748 1.00 90.31 110 PRO A O 1
ATOM 879 N N . PHE A 1 111 ? 71.634 -16.309 -30.568 1.00 90.06 111 PHE A N 1
ATOM 880 C CA . PHE A 1 111 ? 71.600 -17.756 -30.413 1.00 90.06 111 PHE A CA 1
ATOM 881 C C . PHE A 1 111 ? 71.489 -18.433 -31.783 1.00 90.06 111 PHE A C 1
ATOM 883 O O . PHE A 1 111 ? 70.837 -17.927 -32.700 1.00 90.06 111 PHE A O 1
ATOM 890 N N . GLN A 1 112 ? 72.086 -19.619 -31.915 1.00 89.50 112 GLN A N 1
ATOM 891 C CA . GLN A 1 112 ? 72.038 -20.396 -33.160 1.00 89.50 112 GLN A CA 1
ATOM 892 C C . GLN A 1 112 ? 70.594 -20.692 -33.605 1.00 89.50 112 GLN A C 1
ATOM 894 O O . GLN A 1 112 ? 70.313 -20.727 -34.799 1.00 89.50 112 GLN A O 1
ATOM 899 N N . MET A 1 113 ? 69.661 -20.828 -32.656 1.00 83.25 113 MET A N 1
ATOM 900 C CA . MET A 1 113 ? 68.229 -20.975 -32.938 1.00 83.25 113 MET A CA 1
ATOM 901 C C . MET A 1 113 ? 67.648 -19.741 -33.650 1.00 83.25 113 MET A C 1
ATOM 903 O O . MET A 1 113 ? 66.927 -19.889 -34.630 1.00 83.25 113 MET A O 1
ATOM 907 N N . THR A 1 114 ? 68.010 -18.528 -33.227 1.00 87.00 114 THR A N 1
ATOM 908 C CA . THR A 1 114 ? 67.550 -17.280 -33.857 1.00 87.00 114 THR A CA 1
ATOM 909 C C . THR A 1 114 ? 68.094 -17.143 -35.276 1.00 87.00 114 THR A C 1
ATOM 911 O O . THR A 1 114 ? 67.369 -16.751 -36.185 1.00 87.00 114 THR A O 1
ATOM 914 N N . LEU A 1 115 ? 69.358 -17.519 -35.495 1.00 88.62 115 LEU A N 1
ATOM 915 C CA . LEU A 1 115 ? 69.942 -17.561 -36.839 1.00 88.62 115 LEU A CA 1
ATOM 916 C C . LEU A 1 115 ? 69.215 -18.580 -37.731 1.00 88.62 115 LEU A C 1
ATOM 918 O O . LEU A 1 115 ? 68.856 -18.254 -38.862 1.00 88.62 115 LEU A O 1
ATOM 922 N N . ARG A 1 116 ? 68.903 -19.766 -37.191 1.00 87.31 116 ARG A N 1
ATOM 923 C CA . ARG A 1 116 ? 68.109 -20.802 -37.868 1.00 87.31 116 ARG A CA 1
ATOM 924 C C . ARG A 1 116 ? 66.704 -20.313 -38.235 1.00 87.31 116 ARG A C 1
ATOM 926 O O . ARG A 1 116 ? 66.249 -20.582 -39.344 1.00 87.31 116 ARG A O 1
ATOM 933 N N . GLU A 1 117 ? 66.023 -19.584 -37.352 1.00 85.31 117 GLU A N 1
ATOM 934 C CA . GLU A 1 117 ? 64.710 -18.988 -37.642 1.00 85.31 117 GLU A CA 1
ATOM 935 C C . GLU A 1 117 ? 64.788 -17.921 -38.739 1.00 85.31 117 GLU A C 1
ATOM 937 O O . GLU A 1 117 ? 63.943 -17.895 -39.631 1.00 85.31 117 GLU A O 1
ATOM 942 N N . VAL A 1 118 ? 65.819 -17.071 -38.729 1.00 85.31 118 VAL A N 1
ATOM 943 C CA . VAL A 1 118 ? 66.037 -16.057 -39.775 1.00 85.31 118 VAL A CA 1
ATOM 944 C C . VAL A 1 118 ? 66.308 -16.709 -41.133 1.00 85.31 118 VAL A C 1
ATOM 946 O O . VAL A 1 118 ? 65.787 -16.251 -42.148 1.00 85.31 118 VAL A O 1
ATOM 949 N N . GLU A 1 119 ? 67.078 -17.794 -41.179 1.00 87.94 119 GLU A N 1
ATOM 950 C CA . GLU A 1 119 ? 67.282 -18.577 -42.403 1.00 87.94 119 GLU A CA 1
ATOM 951 C C . GLU A 1 119 ? 65.999 -19.263 -42.882 1.00 87.94 119 GLU A C 1
ATOM 953 O O . GLU A 1 119 ? 65.733 -19.281 -44.083 1.00 87.94 119 GLU A O 1
ATOM 958 N N . HIS A 1 120 ? 65.178 -19.785 -41.964 1.00 86.38 120 HIS A N 1
ATOM 959 C CA . HIS A 1 120 ? 63.850 -20.318 -42.283 1.00 86.38 120 HIS A CA 1
ATOM 960 C C . HIS A 1 120 ? 62.946 -19.246 -42.903 1.00 86.38 120 HIS A C 1
ATOM 962 O O . HIS A 1 120 ? 62.358 -19.488 -43.957 1.00 86.38 120 HIS A O 1
ATOM 968 N N . ARG A 1 121 ? 62.915 -18.038 -42.323 1.00 82.69 121 ARG A N 1
ATOM 969 C CA . ARG A 1 121 ? 62.179 -16.887 -42.871 1.00 82.69 121 ARG A CA 1
ATOM 970 C C . ARG A 1 121 ? 62.695 -16.483 -44.254 1.00 82.69 121 ARG A C 1
ATOM 972 O O . ARG A 1 121 ? 61.895 -16.266 -45.155 1.00 82.69 121 ARG A O 1
ATOM 979 N N . LYS A 1 122 ? 64.019 -16.460 -44.466 1.00 85.31 122 LYS A N 1
ATOM 980 C CA . LYS A 1 122 ? 64.634 -16.199 -45.787 1.00 85.31 122 LYS A CA 1
ATOM 981 C C . LYS A 1 122 ? 64.252 -17.245 -46.839 1.00 85.31 122 LYS A C 1
ATOM 983 O O . LYS A 1 122 ? 64.143 -16.907 -48.011 1.00 85.31 122 LYS A O 1
ATOM 988 N N . LYS A 1 123 ? 64.039 -18.498 -46.426 1.00 86.31 123 LYS A N 1
ATOM 989 C CA . LYS A 1 123 ? 63.551 -19.599 -47.276 1.00 86.31 123 LYS A CA 1
ATOM 990 C C . LYS A 1 123 ? 62.023 -19.598 -47.448 1.00 86.31 123 LYS A C 1
ATOM 992 O O . LYS A 1 123 ? 61.496 -20.506 -48.080 1.00 86.31 123 LYS A O 1
ATOM 997 N N . GLY A 1 124 ? 61.312 -18.616 -46.884 1.00 83.56 124 GLY A N 1
ATOM 998 C CA . GLY A 1 124 ? 59.852 -18.507 -46.958 1.00 83.56 124 GLY A CA 1
ATOM 999 C C . GLY A 1 124 ? 59.096 -19.518 -46.089 1.00 83.56 124 GLY A C 1
ATOM 1000 O O . GLY A 1 124 ? 57.895 -19.704 -46.270 1.00 83.56 124 GLY A O 1
ATOM 1001 N N . ILE A 1 125 ? 59.777 -20.188 -45.154 1.00 86.50 125 ILE A N 1
ATOM 1002 C CA . ILE A 1 125 ? 59.153 -21.154 -44.249 1.00 86.50 125 ILE A CA 1
ATOM 1003 C C . ILE A 1 125 ? 58.584 -20.383 -43.061 1.00 86.50 125 ILE A C 1
ATOM 1005 O O . ILE A 1 125 ? 59.336 -19.914 -42.202 1.00 86.50 125 ILE A O 1
ATOM 1009 N N . LYS A 1 126 ? 57.255 -20.264 -43.020 1.00 85.38 126 LYS A N 1
ATOM 1010 C CA . LYS A 1 126 ? 56.544 -19.582 -41.936 1.00 85.38 126 LYS A CA 1
ATOM 1011 C C . LYS A 1 126 ? 56.675 -20.345 -40.626 1.00 85.38 126 LYS A C 1
ATOM 1013 O O . LYS A 1 126 ? 56.640 -21.578 -40.589 1.00 85.38 126 LYS A O 1
ATOM 1018 N N . SER A 1 127 ? 56.812 -19.597 -39.540 1.00 86.62 127 SER A N 1
ATOM 1019 C CA . SER A 1 127 ? 56.788 -20.171 -38.194 1.00 86.62 127 SER A CA 1
ATOM 1020 C C . SER A 1 127 ? 55.358 -20.534 -37.779 1.00 86.62 127 SER A C 1
ATOM 1022 O O . SER A 1 127 ? 54.386 -19.982 -38.290 1.00 86.62 127 SER A O 1
ATOM 1024 N N . ARG A 1 128 ? 55.206 -21.461 -36.826 1.00 88.00 128 ARG A N 1
ATOM 1025 C CA . ARG A 1 128 ? 53.883 -21.859 -36.318 1.00 88.00 128 ARG A CA 1
ATOM 1026 C C . ARG A 1 128 ? 53.089 -20.669 -35.763 1.00 88.00 128 ARG A C 1
ATOM 1028 O O . ARG A 1 128 ? 51.900 -20.564 -36.032 1.00 88.00 128 ARG A O 1
ATOM 1035 N N . SER A 1 129 ? 53.750 -19.769 -35.037 1.00 86.94 129 SER A N 1
ATOM 1036 C CA . SER A 1 129 ? 53.130 -18.563 -34.477 1.00 86.94 129 SER A CA 1
ATOM 1037 C C . SER A 1 129 ? 52.643 -17.596 -35.556 1.00 86.94 129 SER A C 1
ATOM 1039 O O . SER A 1 129 ? 51.568 -17.025 -35.424 1.00 86.94 129 SER A O 1
ATOM 1041 N N . GLU A 1 130 ? 53.404 -17.439 -36.637 1.00 88.69 130 GLU A N 1
ATOM 1042 C CA . GLU A 1 130 ? 53.035 -16.606 -37.786 1.00 88.69 130 GLU A CA 1
ATOM 1043 C C . GLU A 1 130 ? 51.802 -17.169 -38.507 1.00 88.69 130 GLU A C 1
ATOM 1045 O O . GLU A 1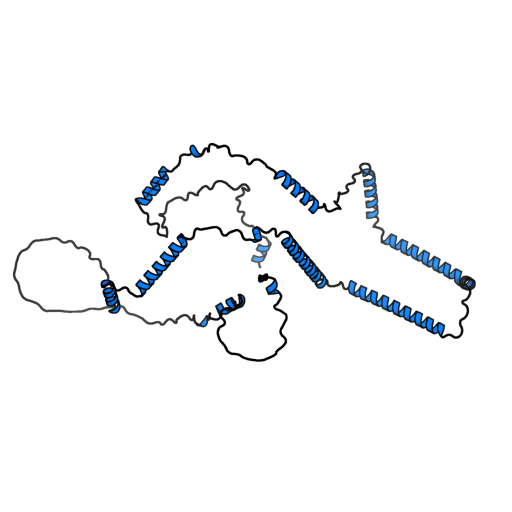 130 ? 50.862 -16.436 -38.792 1.00 88.69 130 GLU A O 1
ATOM 1050 N N . ILE A 1 131 ? 51.735 -18.492 -38.689 1.00 91.31 131 ILE A N 1
ATOM 1051 C CA . ILE A 1 131 ? 50.558 -19.171 -39.255 1.00 91.31 131 ILE A CA 1
ATOM 1052 C C . ILE A 1 131 ? 49.334 -19.040 -38.331 1.00 91.31 131 ILE A C 1
ATOM 1054 O O . ILE A 1 131 ? 48.209 -18.876 -38.801 1.00 91.31 131 ILE A O 1
ATOM 1058 N N . GLU A 1 132 ? 49.515 -19.131 -37.013 1.00 93.00 132 GLU A N 1
ATOM 1059 C CA . GLU A 1 132 ? 48.429 -18.954 -36.038 1.00 93.00 132 GLU A CA 1
ATOM 1060 C C . GLU A 1 132 ? 47.890 -17.512 -36.040 1.00 93.00 132 GLU A C 1
ATOM 1062 O O . GLU A 1 132 ? 46.674 -17.322 -35.979 1.00 93.00 132 GLU A O 1
ATOM 1067 N N . GLN A 1 133 ? 48.766 -16.511 -36.180 1.00 92.75 133 GLN A N 1
ATOM 1068 C CA . GLN A 1 133 ? 48.384 -15.102 -36.317 1.00 92.75 133 GLN A CA 1
ATOM 1069 C C . GLN A 1 133 ? 47.612 -14.847 -37.613 1.00 92.75 133 GLN A C 1
ATOM 1071 O O . GLN A 1 133 ? 46.510 -14.306 -37.562 1.00 92.75 133 GLN A O 1
ATOM 1076 N N . GLU A 1 134 ? 48.124 -15.321 -38.751 1.00 93.94 134 GLU A N 1
ATOM 1077 C CA . GLU A 1 134 ? 47.437 -15.202 -40.042 1.00 93.94 134 GLU A CA 1
ATOM 1078 C C . GLU A 1 134 ? 46.048 -15.858 -40.010 1.00 93.94 134 GLU A C 1
ATOM 1080 O O . GLU A 1 134 ? 45.072 -15.283 -40.486 1.00 93.94 134 GLU A O 1
ATOM 1085 N N . ASN A 1 135 ? 45.918 -17.036 -39.393 1.00 95.31 135 ASN A N 1
ATOM 1086 C CA . ASN A 1 135 ? 44.623 -17.698 -39.230 1.00 95.31 135 ASN A CA 1
ATOM 1087 C C . ASN A 1 135 ? 43.662 -16.917 -38.324 1.00 95.31 135 ASN A C 1
ATOM 1089 O O . ASN A 1 135 ? 42.457 -16.912 -38.577 1.00 95.31 135 ASN A O 1
ATOM 1093 N N . ALA A 1 136 ? 44.161 -16.282 -37.263 1.00 95.06 136 ALA A N 1
ATOM 1094 C CA . ALA A 1 136 ? 43.341 -15.437 -36.402 1.00 95.06 136 ALA A CA 1
ATOM 1095 C C . ALA A 1 136 ? 42.832 -14.202 -37.159 1.00 95.06 136 ALA A C 1
ATOM 1097 O O . ALA A 1 136 ? 41.655 -13.864 -37.047 1.00 95.06 136 ALA A O 1
ATOM 1098 N N . ASP A 1 137 ? 43.679 -13.579 -37.976 1.00 95.50 137 ASP A N 1
ATOM 1099 C CA . ASP A 1 137 ? 43.296 -12.426 -38.791 1.00 95.50 137 ASP A CA 1
ATOM 1100 C C . ASP A 1 137 ? 42.301 -12.807 -39.892 1.00 95.50 137 ASP A C 1
ATOM 1102 O O . ASP A 1 137 ? 41.322 -12.096 -40.106 1.00 95.50 137 ASP A O 1
ATOM 1106 N N . LEU A 1 138 ? 42.463 -13.975 -40.518 1.00 95.88 138 LEU A N 1
ATOM 1107 C CA . LEU A 1 138 ? 41.473 -14.508 -41.458 1.00 95.88 138 LEU A CA 1
ATOM 1108 C C . LEU A 1 138 ? 40.120 -14.772 -40.783 1.00 95.88 138 LEU A C 1
ATOM 1110 O O . LEU A 1 138 ? 39.079 -14.464 -41.359 1.00 95.88 138 LEU A O 1
ATOM 1114 N N . ARG A 1 139 ? 40.106 -15.301 -39.552 1.00 95.50 139 ARG A N 1
ATOM 1115 C CA . ARG A 1 139 ? 38.861 -15.487 -38.784 1.00 95.50 139 ARG A CA 1
ATOM 1116 C C . ARG A 1 139 ? 38.182 -14.159 -38.478 1.00 95.50 139 ARG A C 1
ATOM 1118 O O . ARG A 1 139 ? 36.980 -14.053 -38.692 1.00 95.50 139 ARG A O 1
ATOM 1125 N N . ARG A 1 140 ? 38.949 -13.145 -38.066 1.00 94.94 140 ARG A N 1
ATOM 1126 C CA . ARG A 1 140 ? 38.437 -11.785 -37.842 1.00 94.94 140 ARG A CA 1
ATOM 1127 C C . ARG A 1 140 ? 37.817 -11.206 -39.107 1.00 94.94 140 ARG A C 1
ATOM 1129 O O . ARG A 1 140 ? 36.688 -10.745 -39.058 1.00 94.94 140 ARG A O 1
ATOM 1136 N N . GLN A 1 141 ? 38.497 -11.309 -40.249 1.00 95.50 141 GLN A N 1
ATOM 1137 C CA . GLN A 1 141 ? 37.964 -10.828 -41.529 1.00 95.50 141 GLN A CA 1
ATOM 1138 C C . GLN A 1 141 ? 36.656 -11.532 -41.911 1.00 95.50 141 GLN A C 1
ATOM 1140 O O . GLN A 1 141 ? 35.721 -10.893 -42.388 1.00 95.50 141 GLN A O 1
ATOM 1145 N N . VAL A 1 142 ? 36.559 -12.846 -41.686 1.00 95.31 142 VAL A N 1
ATOM 1146 C CA . VAL A 1 142 ? 35.316 -13.595 -41.923 1.00 95.31 142 VAL A CA 1
ATOM 1147 C C . VAL A 1 142 ? 34.210 -13.127 -40.977 1.00 95.31 142 VAL A C 1
ATOM 1149 O O . VAL A 1 142 ? 33.098 -12.870 -41.433 1.00 95.31 142 VAL A O 1
ATOM 1152 N N . GLU A 1 143 ? 34.496 -12.974 -39.685 1.00 93.56 143 GLU A N 1
ATOM 1153 C CA . GLU A 1 143 ? 33.544 -12.467 -38.691 1.00 93.56 143 GLU A CA 1
ATOM 1154 C C . GLU A 1 143 ? 33.050 -11.060 -39.062 1.00 93.56 143 GLU A C 1
ATOM 1156 O O . GLU A 1 143 ? 31.842 -10.856 -39.182 1.00 93.56 143 GLU A O 1
ATOM 1161 N N . GLU A 1 144 ? 33.952 -10.133 -39.381 1.00 92.38 144 GLU A N 1
ATOM 1162 C CA . GLU A 1 144 ? 33.634 -8.771 -39.825 1.00 92.38 144 GLU A CA 1
ATOM 1163 C C . GLU A 1 144 ? 32.744 -8.768 -41.074 1.00 92.38 144 GLU A C 1
ATOM 1165 O O . GLU A 1 144 ? 31.718 -8.091 -41.102 1.00 92.38 144 GLU A O 1
ATOM 1170 N N . LEU A 1 145 ? 33.059 -9.576 -42.093 1.00 91.88 145 LEU A N 1
ATOM 1171 C CA . LEU A 1 145 ? 32.222 -9.689 -43.292 1.00 91.88 145 LEU A CA 1
ATOM 1172 C C . LEU A 1 145 ? 30.833 -10.255 -42.972 1.00 91.88 145 LEU A C 1
ATOM 1174 O O . LEU A 1 145 ? 29.835 -9.779 -43.521 1.00 91.88 145 LEU A O 1
ATOM 1178 N N . THR A 1 146 ? 30.738 -11.238 -42.071 1.00 90.25 146 THR A N 1
ATOM 1179 C CA . THR A 1 146 ? 29.438 -11.766 -41.626 1.00 90.25 146 THR A CA 1
ATOM 1180 C C . THR A 1 146 ? 28.643 -10.732 -40.835 1.00 90.25 146 THR A C 1
ATOM 1182 O O . THR A 1 146 ? 27.417 -10.696 -40.930 1.00 90.25 146 THR A O 1
ATOM 1185 N N . GLU A 1 147 ? 29.310 -9.858 -40.084 1.00 88.50 147 GLU A N 1
ATOM 1186 C CA . GLU A 1 147 ? 28.684 -8.759 -39.357 1.00 88.50 147 GLU A CA 1
ATOM 1187 C C . GLU A 1 147 ? 28.241 -7.632 -40.288 1.00 88.50 147 GLU A C 1
ATOM 1189 O O . GLU A 1 147 ? 27.112 -7.163 -40.160 1.00 88.50 147 GLU A O 1
ATOM 1194 N N . CYS A 1 148 ? 29.038 -7.269 -41.294 1.00 82.94 148 CYS A N 1
ATOM 1195 C CA . CYS A 1 148 ? 28.656 -6.305 -42.327 1.00 82.94 148 CYS A CA 1
ATOM 1196 C C . CYS A 1 148 ? 27.434 -6.764 -43.142 1.00 82.94 148 CYS A C 1
ATOM 1198 O O . CYS A 1 148 ? 26.650 -5.936 -43.608 1.00 82.94 148 CYS A O 1
ATOM 1200 N N . GLN A 1 149 ? 27.234 -8.077 -43.300 1.00 84.81 149 GLN A N 1
ATOM 1201 C CA . GLN A 1 149 ? 26.034 -8.637 -43.932 1.00 84.81 149 GLN A CA 1
ATOM 1202 C C . GLN A 1 149 ? 24.790 -8.573 -43.027 1.00 84.81 149 GLN A C 1
ATOM 1204 O O . GLN A 1 149 ? 23.660 -8.581 -43.535 1.00 84.81 149 GLN A O 1
ATOM 1209 N N . LYS A 1 150 ? 24.953 -8.467 -41.699 1.00 88.12 150 LYS A N 1
ATOM 1210 C CA . LYS A 1 150 ? 23.836 -8.270 -40.764 1.00 88.12 150 LYS A CA 1
ATOM 1211 C C . LYS A 1 150 ? 23.314 -6.845 -40.914 1.00 88.12 150 LYS A C 1
ATOM 1213 O O . LYS A 1 150 ? 23.859 -5.880 -40.389 1.00 88.12 150 LYS A O 1
ATOM 1218 N N . LYS A 1 151 ? 22.183 -6.698 -41.598 1.00 85.88 151 LYS A N 1
ATOM 1219 C CA . LYS A 1 151 ? 21.455 -5.425 -41.628 1.00 85.88 151 LYS A CA 1
ATOM 1220 C C . LYS A 1 151 ? 20.904 -5.157 -40.230 1.00 85.88 151 LYS A C 1
ATOM 1222 O O . LYS A 1 151 ? 20.047 -5.906 -39.764 1.00 85.88 151 LYS A O 1
ATOM 1227 N N . PHE A 1 152 ? 21.370 -4.096 -39.574 1.00 82.81 152 PHE A N 1
ATOM 1228 C CA . PHE A 1 152 ? 20.834 -3.682 -38.281 1.00 82.81 152 PHE A CA 1
ATOM 1229 C C . PHE A 1 152 ? 19.334 -3.396 -38.418 1.00 82.81 152 PHE A C 1
ATOM 1231 O O . PHE A 1 152 ? 18.901 -2.504 -39.152 1.00 82.81 152 PHE A O 1
ATOM 1238 N N . ARG A 1 153 ? 18.525 -4.201 -37.735 1.00 88.00 153 ARG A N 1
ATOM 1239 C CA . ARG A 1 153 ? 17.083 -4.012 -37.610 1.00 88.00 153 ARG A CA 1
ATOM 1240 C C . ARG A 1 153 ? 16.766 -3.946 -36.130 1.00 88.00 153 ARG A C 1
ATOM 1242 O O . ARG A 1 153 ? 17.308 -4.723 -35.347 1.00 88.00 153 ARG A O 1
ATOM 1249 N N . ALA A 1 154 ? 15.881 -3.026 -35.763 1.00 89.62 154 ALA A N 1
ATOM 1250 C CA . ALA A 1 154 ? 15.346 -3.003 -34.414 1.00 89.62 154 ALA A CA 1
ATOM 1251 C C . ALA A 1 154 ? 14.678 -4.350 -34.116 1.00 89.62 154 ALA A C 1
ATOM 1253 O O . ALA A 1 154 ? 13.973 -4.904 -34.969 1.00 89.62 154 ALA A O 1
ATOM 1254 N N . SER A 1 155 ? 14.891 -4.868 -32.908 1.00 90.12 155 SER A N 1
ATOM 1255 C CA . SER A 1 155 ? 14.113 -6.002 -32.433 1.00 90.12 155 SER A CA 1
ATOM 1256 C C . SER A 1 155 ? 12.629 -5.618 -32.442 1.00 90.12 155 SER A C 1
ATOM 1258 O O . SER A 1 155 ? 12.272 -4.485 -32.095 1.00 90.12 155 SER A O 1
ATOM 1260 N N . PRO A 1 156 ? 11.737 -6.517 -32.888 1.00 91.62 156 PRO A N 1
ATOM 1261 C CA . PRO A 1 156 ? 10.317 -6.222 -32.869 1.00 91.62 156 PRO A CA 1
ATOM 1262 C C . PRO A 1 156 ? 9.869 -5.970 -31.429 1.00 91.62 156 PRO A C 1
ATOM 1264 O O . PRO A 1 156 ? 10.352 -6.612 -30.495 1.00 91.62 156 PRO A O 1
ATOM 1267 N N . ALA A 1 157 ? 8.906 -5.060 -31.259 1.00 90.44 157 ALA A N 1
ATOM 1268 C CA . ALA A 1 157 ? 8.325 -4.792 -29.950 1.00 90.44 157 ALA A CA 1
ATOM 1269 C C . ALA A 1 157 ? 7.845 -6.108 -29.296 1.00 90.44 157 ALA A C 1
ATOM 1271 O O . ALA A 1 157 ? 7.193 -6.914 -29.984 1.00 90.44 157 ALA A O 1
ATOM 1272 N N . PRO A 1 158 ? 8.146 -6.333 -28.001 1.00 93.56 158 PRO A N 1
ATOM 1273 C CA . PRO A 1 158 ? 7.723 -7.527 -27.282 1.00 93.56 158 PRO A CA 1
ATOM 1274 C C . PRO A 1 158 ? 6.214 -7.774 -27.375 1.00 93.56 158 PRO A C 1
ATOM 1276 O O . PRO A 1 158 ? 5.416 -6.838 -27.409 1.00 93.56 158 PRO A O 1
ATOM 1279 N N . ALA A 1 159 ? 5.810 -9.046 -27.370 1.00 87.25 159 ALA A N 1
ATOM 1280 C CA . ALA A 1 159 ? 4.411 -9.435 -27.562 1.00 87.25 159 ALA A CA 1
ATOM 1281 C C . ALA A 1 159 ? 3.456 -8.820 -26.520 1.00 87.25 159 ALA A C 1
ATOM 1283 O O . ALA A 1 159 ? 2.370 -8.382 -26.888 1.00 87.25 159 ALA A O 1
ATOM 1284 N N . HIS A 1 160 ? 3.883 -8.700 -25.257 1.00 86.00 160 HIS A N 1
ATOM 1285 C CA . HIS A 1 160 ? 3.074 -8.126 -24.172 1.00 86.00 160 HIS A CA 1
ATOM 1286 C C . HIS A 1 160 ? 2.696 -6.653 -24.395 1.00 86.00 160 HIS A C 1
ATOM 1288 O O . HIS A 1 160 ? 1.714 -6.191 -23.834 1.00 86.00 160 HIS A O 1
ATOM 1294 N N . VAL A 1 161 ? 3.434 -5.926 -25.243 1.00 88.38 161 VAL A N 1
ATOM 1295 C CA . VAL A 1 161 ? 3.115 -4.536 -25.611 1.00 88.38 161 VAL A CA 1
ATOM 1296 C C . VAL A 1 161 ? 1.873 -4.470 -26.506 1.00 88.38 161 VAL A C 1
ATOM 1298 O O . VAL A 1 161 ? 1.166 -3.468 -26.515 1.00 88.38 161 VAL A O 1
ATOM 1301 N N . ARG A 1 162 ? 1.592 -5.536 -27.267 1.00 86.44 162 ARG A N 1
ATOM 1302 C CA . ARG A 1 162 ? 0.427 -5.621 -28.160 1.00 86.44 162 ARG A CA 1
ATOM 1303 C C . ARG A 1 162 ? -0.812 -6.212 -27.479 1.00 86.44 162 ARG A C 1
ATOM 1305 O O . ARG A 1 162 ? -1.895 -6.135 -28.051 1.00 86.44 162 ARG A O 1
ATOM 1312 N N . LEU A 1 163 ? -0.665 -6.808 -26.294 1.00 88.06 163 LEU A N 1
ATOM 1313 C CA . LEU A 1 163 ? -1.760 -7.457 -25.575 1.00 88.06 163 LEU A CA 1
ATOM 1314 C C . LEU A 1 163 ? -2.421 -6.471 -24.593 1.00 88.06 163 LEU A C 1
ATOM 1316 O O . LEU A 1 163 ? -1.715 -5.816 -23.825 1.00 88.06 163 LEU A O 1
ATOM 1320 N N . PRO A 1 164 ? -3.760 -6.353 -24.575 1.00 86.88 164 PRO A N 1
ATOM 1321 C CA . PRO A 1 164 ? -4.471 -5.522 -23.607 1.00 86.88 164 PRO A CA 1
ATOM 1322 C C . PRO A 1 164 ? -4.532 -6.211 -22.230 1.00 86.88 164 PRO A C 1
ATOM 1324 O O . PRO A 1 164 ? -5.536 -6.809 -21.870 1.00 86.88 164 PRO A O 1
ATOM 1327 N N . LEU A 1 165 ? -3.455 -6.112 -21.444 1.00 88.69 165 LEU A N 1
ATOM 1328 C CA . LEU A 1 165 ? -3.292 -6.786 -20.139 1.00 88.69 165 LEU A CA 1
ATOM 1329 C C . LEU A 1 165 ? -3.912 -6.041 -18.942 1.00 88.69 165 LEU A C 1
ATOM 1331 O O . LEU A 1 165 ? -3.564 -6.321 -17.799 1.00 88.69 165 LEU A O 1
ATOM 1335 N N . TYR A 1 166 ? -4.773 -5.050 -19.180 1.00 88.50 166 TYR A N 1
ATOM 1336 C CA . TYR A 1 166 ? -5.255 -4.156 -18.121 1.00 88.50 166 TYR A CA 1
ATOM 1337 C C . TYR A 1 166 ? -5.950 -4.911 -16.978 1.00 88.50 166 TYR A C 1
ATOM 1339 O O . TYR A 1 166 ? -5.642 -4.670 -15.814 1.00 88.50 166 TYR A O 1
ATOM 1347 N N . GLU A 1 167 ? -6.829 -5.854 -17.320 1.00 90.31 167 GLU A N 1
ATOM 1348 C CA . GLU A 1 167 ? -7.603 -6.638 -16.351 1.00 90.31 167 GLU A CA 1
ATOM 1349 C C . GLU A 1 167 ? -6.685 -7.539 -15.511 1.00 90.31 167 GLU A C 1
ATOM 1351 O O . GLU A 1 167 ? -6.707 -7.467 -14.285 1.00 90.31 167 GLU A O 1
ATOM 1356 N N . GLU A 1 168 ? -5.763 -8.266 -16.149 1.00 91.38 168 GLU A N 1
ATOM 1357 C CA . GLU A 1 168 ? -4.783 -9.112 -15.452 1.00 91.38 168 GLU A CA 1
ATOM 1358 C C . GLU A 1 168 ? -3.839 -8.324 -14.528 1.00 91.38 168 GLU A C 1
ATOM 1360 O O . GLU A 1 168 ? -3.342 -8.850 -13.527 1.00 91.38 168 GLU A O 1
ATOM 1365 N N . LEU A 1 169 ? -3.522 -7.076 -14.885 1.00 92.38 169 LEU A N 1
ATOM 1366 C CA . LEU A 1 169 ? -2.694 -6.199 -14.060 1.00 92.38 169 LEU A CA 1
ATOM 1367 C C . LEU A 1 169 ? -3.487 -5.691 -12.854 1.00 92.38 169 LEU A C 1
ATOM 1369 O O . LEU A 1 169 ? -2.964 -5.661 -11.741 1.00 92.38 169 LEU A O 1
ATOM 1373 N N . GLN A 1 170 ? -4.758 -5.344 -13.067 1.00 94.38 170 GLN A N 1
ATOM 1374 C CA . GLN A 1 170 ? -5.651 -4.898 -12.007 1.00 94.38 170 GLN A CA 1
ATOM 1375 C C . GLN A 1 170 ? -5.892 -6.009 -10.979 1.00 94.38 170 GLN A C 1
ATOM 1377 O O . GLN A 1 170 ? -5.781 -5.754 -9.780 1.00 94.38 170 GLN A O 1
ATOM 1382 N N . GLU A 1 171 ? -6.145 -7.238 -11.430 1.00 95.31 171 GLU A N 1
ATOM 1383 C CA . GLU A 1 171 ? -6.318 -8.406 -10.560 1.00 95.31 171 GLU A CA 1
ATOM 1384 C C . GLU A 1 171 ? -5.077 -8.641 -9.692 1.00 95.31 171 GLU A C 1
ATOM 1386 O O . GLU A 1 171 ? -5.173 -8.726 -8.467 1.00 95.31 171 GLU A O 1
ATOM 1391 N N . ARG A 1 172 ? -3.881 -8.622 -10.294 1.00 95.94 172 ARG A N 1
ATOM 1392 C CA . ARG A 1 172 ? -2.621 -8.740 -9.543 1.00 95.94 172 ARG A CA 1
ATOM 1393 C C . ARG A 1 172 ? -2.436 -7.616 -8.530 1.00 95.94 172 ARG A C 1
ATOM 1395 O O . ARG A 1 172 ? -1.937 -7.843 -7.429 1.00 95.94 172 ARG A O 1
ATOM 1402 N N . ASP A 1 173 ? -2.834 -6.397 -8.865 1.00 95.69 173 ASP A N 1
ATOM 1403 C CA . ASP A 1 173 ? -2.748 -5.254 -7.957 1.00 95.69 173 ASP A CA 1
ATOM 1404 C C . ASP A 1 173 ? -3.752 -5.341 -6.811 1.00 95.69 173 ASP A C 1
ATOM 1406 O O . ASP A 1 173 ? -3.478 -4.884 -5.697 1.00 95.69 173 ASP A O 1
ATOM 1410 N N . GLU A 1 174 ? -4.918 -5.927 -7.050 1.00 96.50 174 GLU A N 1
ATOM 1411 C CA . GLU A 1 174 ? -5.887 -6.250 -6.010 1.00 96.50 174 GLU A CA 1
ATOM 1412 C C . GLU A 1 174 ? -5.372 -7.336 -5.075 1.00 96.50 174 GLU A C 1
ATOM 1414 O O . GLU A 1 174 ? -5.445 -7.153 -3.861 1.00 96.50 174 GLU A O 1
ATOM 1419 N N . GLU A 1 175 ? -4.786 -8.408 -5.603 1.00 96.94 175 GLU A N 1
ATOM 1420 C CA . GLU A 1 175 ? -4.145 -9.457 -4.806 1.00 96.94 175 GLU A CA 1
ATOM 1421 C C . GLU A 1 175 ? -3.016 -8.887 -3.940 1.00 96.94 175 GLU A C 1
ATOM 1423 O O . GLU A 1 175 ? -2.989 -9.109 -2.727 1.00 96.94 175 GLU A O 1
ATOM 1428 N N . ARG A 1 176 ? -2.132 -8.061 -4.519 1.00 97.06 176 ARG A N 1
ATOM 1429 C CA . ARG A 1 176 ? -1.071 -7.366 -3.768 1.00 97.06 176 ARG A CA 1
ATOM 1430 C C . ARG A 1 176 ? -1.645 -6.500 -2.648 1.00 97.06 176 ARG A C 1
ATOM 1432 O O . ARG A 1 176 ? -1.137 -6.534 -1.527 1.00 97.06 176 ARG A O 1
ATOM 1439 N N . ARG A 1 177 ? -2.713 -5.744 -2.926 1.00 96.88 177 ARG A N 1
ATOM 1440 C CA . ARG A 1 177 ? -3.388 -4.905 -1.922 1.00 96.88 177 ARG A CA 1
ATOM 1441 C C . ARG A 1 177 ? -4.045 -5.733 -0.820 1.00 96.88 177 ARG A C 1
ATOM 1443 O O . ARG A 1 177 ? -3.968 -5.333 0.339 1.00 96.88 177 ARG A O 1
ATOM 1450 N N . ARG A 1 178 ? -4.677 -6.863 -1.148 1.00 97.19 178 ARG A N 1
ATOM 1451 C CA . ARG A 1 178 ? -5.293 -7.777 -0.170 1.00 97.19 178 ARG A CA 1
ATOM 1452 C C . ARG A 1 178 ? -4.241 -8.350 0.772 1.00 97.19 178 ARG A C 1
ATOM 1454 O O . ARG A 1 178 ? -4.344 -8.136 1.976 1.00 97.19 178 ARG A O 1
ATOM 1461 N N . LEU A 1 179 ? -3.176 -8.926 0.217 1.00 97.31 179 LEU A N 1
ATOM 1462 C CA . LEU A 1 179 ? -2.072 -9.481 1.001 1.00 97.31 179 LEU A CA 1
ATOM 1463 C C . LEU A 1 179 ? -1.428 -8.428 1.906 1.00 97.31 179 LEU A C 1
ATOM 1465 O O . LEU A 1 179 ? -1.148 -8.700 3.068 1.00 97.31 179 LEU A O 1
ATOM 1469 N N . HIS A 1 180 ? -1.224 -7.205 1.411 1.00 96.75 180 HIS A N 1
ATOM 1470 C CA . HIS A 1 180 ? -0.681 -6.130 2.239 1.00 96.75 180 HIS A CA 1
ATOM 1471 C C . HIS A 1 180 ? -1.602 -5.793 3.418 1.00 96.75 180 HIS A C 1
ATOM 1473 O O . HIS A 1 180 ? -1.126 -5.639 4.537 1.00 96.75 180 HIS A O 1
ATOM 1479 N N . ARG A 1 181 ? -2.919 -5.696 3.201 1.00 96.81 181 ARG A N 1
ATOM 1480 C CA . ARG A 1 181 ? -3.878 -5.431 4.287 1.00 96.81 181 ARG A CA 1
ATOM 1481 C C . ARG A 1 181 ? -3.883 -6.546 5.323 1.00 96.81 181 ARG A C 1
ATOM 1483 O O . ARG A 1 181 ? -3.891 -6.244 6.508 1.00 96.81 181 ARG A O 1
ATOM 1490 N N . GLU A 1 182 ? -3.860 -7.801 4.893 1.00 96.62 182 GLU A N 1
ATOM 1491 C CA . GLU A 1 182 ? -3.821 -8.957 5.795 1.00 96.62 182 GLU A CA 1
ATOM 1492 C C . GLU A 1 182 ? -2.541 -8.962 6.635 1.00 96.62 182 GLU A C 1
ATOM 1494 O O . GLU A 1 182 ? -2.598 -9.113 7.854 1.00 96.62 182 GLU A O 1
ATOM 1499 N N . MET A 1 183 ? -1.391 -8.708 6.009 1.00 96.44 183 MET A N 1
ATOM 1500 C CA . MET A 1 183 ? -0.108 -8.628 6.710 1.00 96.44 183 MET A CA 1
ATOM 1501 C C . MET A 1 183 ? -0.076 -7.467 7.706 1.00 96.44 183 MET A C 1
ATOM 1503 O O . MET A 1 183 ? 0.394 -7.638 8.827 1.00 96.44 183 MET A O 1
ATOM 1507 N N . GLU A 1 184 ? -0.602 -6.299 7.336 1.00 94.69 184 GLU A N 1
ATOM 1508 C CA . GLU A 1 184 ? -0.715 -5.151 8.241 1.00 94.69 184 GLU A CA 1
ATOM 1509 C C . GLU A 1 184 ? -1.682 -5.420 9.399 1.00 94.69 184 GLU A C 1
ATOM 1511 O O . GLU A 1 184 ? -1.382 -5.070 10.536 1.00 94.69 184 GLU A O 1
ATOM 1516 N N . GLN A 1 185 ? -2.804 -6.102 9.158 1.00 94.31 185 GLN A N 1
ATOM 1517 C CA . GLN A 1 185 ? -3.720 -6.522 10.222 1.00 94.31 185 GLN A CA 1
ATOM 1518 C C . GLN A 1 185 ? -3.036 -7.488 11.192 1.00 94.31 185 GLN A C 1
ATOM 1520 O O . GLN A 1 185 ? -3.119 -7.305 12.405 1.00 94.31 185 GLN A O 1
ATOM 1525 N N . GLN A 1 186 ? -2.307 -8.482 10.683 1.00 93.94 186 GLN A N 1
ATOM 1526 C CA . GLN A 1 186 ? -1.546 -9.410 11.521 1.00 93.94 186 GLN A CA 1
ATOM 1527 C C . GLN A 1 186 ? -0.447 -8.691 12.313 1.00 93.94 186 GLN A C 1
ATOM 1529 O O . GLN A 1 186 ? -0.288 -8.934 13.510 1.00 93.94 186 GLN A O 1
ATOM 1534 N N . ARG A 1 187 ? 0.282 -7.758 11.689 1.00 92.94 187 ARG A N 1
ATOM 1535 C CA . ARG A 1 187 ? 1.260 -6.896 12.375 1.00 92.94 187 ARG A CA 1
ATOM 1536 C C . ARG A 1 187 ? 0.605 -6.062 13.465 1.00 92.94 187 ARG A C 1
ATOM 1538 O O . ARG A 1 187 ? 1.124 -5.992 14.573 1.00 92.94 187 ARG A O 1
ATOM 1545 N N . PHE A 1 188 ? -0.552 -5.473 13.183 1.00 88.00 188 PHE A N 1
ATOM 1546 C CA . PHE A 1 188 ? -1.303 -4.701 14.159 1.00 88.00 188 PHE A CA 1
ATOM 1547 C C . PHE A 1 188 ? -1.701 -5.577 15.349 1.00 88.00 188 PHE A C 1
ATOM 1549 O O . PHE A 1 188 ? -1.348 -5.242 16.475 1.00 88.00 188 PHE A O 1
ATOM 1556 N N . HIS A 1 189 ? -2.313 -6.740 15.117 1.00 84.75 189 HIS A N 1
ATOM 1557 C CA . HIS A 1 189 ? -2.715 -7.665 16.181 1.00 84.75 189 HIS A CA 1
ATOM 1558 C C . HIS A 1 189 ? -1.546 -8.183 17.022 1.00 84.75 189 HIS A C 1
ATOM 1560 O O . HIS A 1 189 ? -1.672 -8.281 18.236 1.00 84.75 189 HIS A O 1
ATOM 1566 N N . THR A 1 190 ? -0.405 -8.481 16.403 1.00 85.25 190 THR A N 1
ATOM 1567 C CA . THR A 1 190 ? 0.796 -8.930 17.127 1.00 85.25 190 THR A CA 1
ATOM 1568 C C . THR A 1 190 ? 1.481 -7.795 17.892 1.00 85.25 190 THR A C 1
ATOM 1570 O O . THR A 1 190 ? 2.023 -8.020 18.971 1.00 85.25 190 THR A O 1
ATOM 1573 N N . SER A 1 191 ? 1.438 -6.564 17.374 1.00 83.19 191 SER A N 1
ATOM 1574 C CA . SER A 1 191 ? 1.994 -5.377 18.041 1.00 83.19 191 SER A CA 1
ATOM 1575 C C . SER A 1 191 ? 1.104 -4.832 19.163 1.00 83.19 191 SER A C 1
ATOM 1577 O O . SER A 1 191 ? 1.592 -4.136 20.057 1.00 83.19 191 SER A O 1
ATOM 1579 N N . GLN A 1 192 ? -0.194 -5.156 19.140 1.00 79.94 192 GLN A N 1
ATOM 1580 C CA . GLN A 1 192 ? -1.119 -4.815 20.210 1.00 79.94 192 GLN A CA 1
ATOM 1581 C C . GLN A 1 192 ? -0.735 -5.566 21.481 1.00 79.94 192 GLN A C 1
ATOM 1583 O O . GLN A 1 192 ? -1.026 -6.747 21.655 1.00 79.94 192 GLN A O 1
ATOM 1588 N N . ARG A 1 193 ? -0.145 -4.843 22.429 1.00 74.81 193 ARG A N 1
ATOM 1589 C CA . ARG A 1 193 ? -0.163 -5.267 23.825 1.00 74.81 193 ARG A CA 1
ATOM 1590 C C . ARG A 1 193 ? -1.547 -4.926 24.372 1.00 74.81 193 ARG A C 1
ATOM 1592 O O . ARG A 1 193 ? -1.862 -3.734 24.431 1.00 74.81 193 ARG A O 1
ATOM 1599 N N . PRO A 1 194 ? -2.394 -5.908 24.735 1.00 74.81 194 PRO A N 1
ATOM 1600 C CA . PRO A 1 194 ? -3.655 -5.577 25.371 1.00 74.81 194 PRO A CA 1
ATOM 1601 C C . PRO A 1 194 ? -3.338 -4.766 26.627 1.00 74.81 194 PRO A C 1
ATOM 1603 O O . PRO A 1 194 ? -2.491 -5.153 27.433 1.00 74.81 194 PRO A O 1
ATOM 1606 N N . PHE A 1 195 ? -3.976 -3.604 26.776 1.00 68.50 195 PHE A N 1
ATOM 1607 C CA . PHE A 1 195 ? -3.861 -2.839 28.011 1.00 68.50 195 PHE A CA 1
ATOM 1608 C C . PHE A 1 195 ? -4.250 -3.750 29.179 1.00 68.50 195 PHE A C 1
ATOM 1610 O O . PHE A 1 195 ? -5.207 -4.517 29.060 1.00 68.50 195 PHE A O 1
ATOM 1617 N N . SER A 1 196 ? -3.581 -3.622 30.326 1.00 72.81 196 SER A N 1
ATOM 1618 C CA . SER A 1 196 ? -3.932 -4.369 31.549 1.00 72.81 196 SER A CA 1
ATOM 1619 C C . SER A 1 196 ? -5.412 -4.219 31.934 1.00 72.81 196 SER A C 1
ATOM 1621 O O . SER A 1 196 ? -5.983 -5.063 32.622 1.00 72.81 196 SER A O 1
ATOM 1623 N N . PHE A 1 197 ? -6.064 -3.162 31.443 1.00 73.25 197 PHE A N 1
ATOM 1624 C CA . PHE A 1 197 ? -7.500 -2.954 31.538 1.00 73.25 197 PHE A CA 1
ATOM 1625 C C . PHE A 1 197 ? -8.339 -4.010 30.800 1.00 73.25 197 PHE A C 1
ATOM 1627 O O . PHE A 1 197 ? -9.320 -4.464 31.371 1.00 73.25 197 PHE A O 1
ATOM 1634 N N . LEU A 1 198 ? -7.968 -4.437 29.587 1.00 79.94 198 LEU A N 1
ATOM 1635 C CA . LEU A 1 198 ? -8.733 -5.436 28.823 1.00 79.94 198 LEU A CA 1
ATOM 1636 C C . LEU A 1 198 ? -8.694 -6.808 29.500 1.00 79.94 198 LEU A C 1
ATOM 1638 O O . LEU A 1 198 ? -9.700 -7.508 29.561 1.00 79.94 198 LEU A O 1
ATOM 1642 N N . GLU A 1 199 ? -7.542 -7.177 30.047 1.00 82.19 199 GLU A N 1
ATOM 1643 C CA . GLU A 1 199 ? -7.371 -8.418 30.800 1.00 82.19 199 GLU A CA 1
ATOM 1644 C C . GLU A 1 199 ? -8.140 -8.368 32.129 1.00 82.19 199 GLU A C 1
ATOM 1646 O O . GLU A 1 199 ? -8.898 -9.281 32.457 1.00 82.19 199 GLU A O 1
ATOM 1651 N N . ARG A 1 200 ? -8.064 -7.233 32.839 1.00 82.06 200 ARG A N 1
ATOM 1652 C CA . ARG A 1 200 ? -8.881 -6.957 34.029 1.00 82.06 200 ARG A CA 1
ATOM 1653 C C . ARG A 1 200 ? -10.378 -6.989 33.722 1.00 82.06 200 ARG A C 1
ATOM 1655 O O . ARG A 1 200 ? -11.153 -7.470 34.544 1.00 82.06 200 ARG A O 1
ATOM 1662 N N . GLU A 1 201 ? -10.805 -6.454 32.584 1.00 86.31 201 GLU A N 1
ATOM 1663 C CA . GLU A 1 201 ? -12.209 -6.423 32.182 1.00 86.31 201 GLU A CA 1
ATOM 1664 C C . GLU A 1 201 ? -12.714 -7.824 31.827 1.00 86.31 201 GLU A C 1
ATOM 1666 O O . GLU A 1 201 ? -13.797 -8.198 32.281 1.00 86.31 201 GLU A O 1
ATOM 1671 N N . ARG A 1 202 ? -11.906 -8.632 31.125 1.00 88.31 202 ARG A N 1
ATOM 1672 C CA . ARG A 1 202 ? -12.181 -10.058 30.888 1.00 88.31 202 ARG A CA 1
ATOM 1673 C C . ARG A 1 202 ? -12.324 -10.822 32.199 1.00 88.31 202 ARG A C 1
ATOM 1675 O O . ARG A 1 202 ? -13.364 -11.431 32.417 1.00 88.31 202 ARG A O 1
ATOM 1682 N N . LEU A 1 203 ? -11.365 -10.685 33.115 1.00 88.56 203 LEU A N 1
ATOM 1683 C CA . LEU A 1 203 ? -11.421 -11.328 34.430 1.00 88.56 203 LEU A CA 1
ATOM 1684 C C . LEU A 1 203 ? -12.651 -10.878 35.231 1.00 88.56 203 LEU A C 1
ATOM 1686 O O . LEU A 1 203 ? -13.344 -11.687 35.840 1.00 88.56 203 LEU A O 1
ATOM 1690 N N . LYS A 1 204 ? -12.974 -9.581 35.213 1.00 91.81 204 LYS A N 1
ATOM 1691 C CA . LYS A 1 204 ? -14.164 -9.040 35.884 1.00 91.81 204 LYS A CA 1
ATOM 1692 C C . LYS A 1 204 ? -15.456 -9.571 35.260 1.00 91.81 204 LYS A C 1
ATOM 1694 O O . LYS A 1 204 ? -16.434 -9.767 35.982 1.00 91.81 204 LYS A O 1
ATOM 1699 N N . LYS A 1 205 ? -15.484 -9.784 33.943 1.00 93.50 205 LYS A N 1
ATOM 1700 C CA . LYS A 1 205 ? -16.615 -10.383 33.229 1.00 93.50 205 LYS A CA 1
ATOM 1701 C C . LYS A 1 205 ? -16.762 -11.862 33.585 1.00 93.50 205 LYS A C 1
ATOM 1703 O O . LYS A 1 205 ? -17.849 -12.252 33.992 1.00 93.50 205 LYS A O 1
ATOM 1708 N N . GLU A 1 206 ? -15.680 -12.634 33.564 1.00 94.38 206 GLU A N 1
ATOM 1709 C CA . GLU A 1 206 ? -15.670 -14.039 33.993 1.00 94.38 206 GLU A CA 1
ATOM 1710 C C . GLU A 1 206 ? -16.094 -14.194 35.454 1.00 94.38 206 GLU A C 1
ATOM 1712 O O . GLU A 1 206 ? -16.929 -15.033 35.764 1.00 94.38 206 GLU A O 1
ATOM 1717 N N . GLN A 1 207 ? -15.611 -13.336 36.358 1.00 93.44 207 GLN A N 1
ATOM 1718 C CA . GLN A 1 207 ? -16.047 -13.333 37.757 1.00 93.44 207 GLN A CA 1
ATOM 1719 C C . GLN A 1 207 ? -17.538 -13.021 37.901 1.00 93.44 207 GLN A C 1
ATOM 1721 O O . GLN A 1 207 ? -18.209 -13.605 38.749 1.00 93.44 207 GLN A O 1
ATOM 1726 N N . LYS A 1 208 ? -18.076 -12.090 37.102 1.00 94.00 208 LYS A N 1
ATOM 1727 C CA . LYS A 1 208 ? -19.517 -11.808 37.087 1.00 94.00 208 LYS A CA 1
ATOM 1728 C C . LYS A 1 208 ? -20.307 -13.005 36.570 1.00 94.00 208 LYS A C 1
ATOM 1730 O O . LYS A 1 208 ? -21.300 -13.362 37.190 1.00 94.00 208 LYS A O 1
ATOM 1735 N N . GLU A 1 209 ? -19.867 -13.628 35.482 1.00 93.88 209 GLU A N 1
ATOM 1736 C CA . GLU A 1 209 ? -20.505 -14.819 34.915 1.00 93.88 209 GLU A CA 1
ATOM 1737 C C . GLU A 1 209 ? -20.436 -16.011 35.877 1.00 93.88 209 GLU A C 1
ATOM 1739 O O . GLU A 1 209 ? -21.436 -16.695 36.069 1.00 93.88 209 GLU A O 1
ATOM 1744 N N . ALA A 1 210 ? -19.302 -16.221 36.547 1.00 92.94 210 ALA A N 1
ATOM 1745 C CA . ALA A 1 210 ? -19.135 -17.245 37.573 1.00 92.94 210 ALA A CA 1
ATOM 1746 C C . ALA A 1 210 ? -20.071 -17.004 38.762 1.00 92.94 210 ALA A C 1
ATOM 1748 O O . ALA A 1 210 ? -20.764 -17.925 39.180 1.00 92.94 210 ALA A O 1
ATOM 1749 N N . LYS A 1 211 ? -20.169 -15.761 39.253 1.00 92.94 211 LYS A N 1
ATOM 1750 C CA . LYS A 1 211 ? -21.128 -15.393 40.308 1.00 92.94 211 LYS A CA 1
ATOM 1751 C C . LYS A 1 211 ? -22.572 -15.622 39.878 1.00 92.94 211 LYS A C 1
ATOM 1753 O O . LYS A 1 211 ? -23.371 -16.079 40.683 1.00 92.94 211 LYS A O 1
ATOM 1758 N N . LEU A 1 212 ? -22.909 -15.314 38.628 1.00 92.69 212 LEU A N 1
ATOM 1759 C CA . LEU A 1 212 ? -24.257 -15.504 38.098 1.00 92.69 212 LEU A CA 1
ATOM 1760 C C . LEU A 1 212 ? -24.586 -16.999 37.972 1.00 92.69 212 LEU A C 1
ATOM 1762 O O . LEU A 1 212 ? -25.652 -17.423 38.403 1.00 92.69 212 LEU A O 1
ATOM 1766 N N . ARG A 1 213 ? -23.638 -17.817 37.497 1.00 91.25 213 ARG A N 1
ATOM 1767 C CA . ARG A 1 213 ? -23.757 -19.284 37.492 1.00 91.25 213 ARG A CA 1
ATOM 1768 C C . ARG A 1 213 ? -23.890 -19.857 38.900 1.00 91.25 213 ARG A C 1
ATOM 1770 O O . ARG A 1 213 ? -24.736 -20.710 39.123 1.00 91.25 213 ARG A O 1
ATOM 1777 N N . GLU A 1 214 ? -23.099 -19.379 39.855 1.00 91.19 214 GLU A N 1
ATOM 1778 C CA . GLU A 1 214 ? -23.189 -19.804 41.255 1.00 91.19 214 GLU A CA 1
ATOM 1779 C C . GLU A 1 214 ? -24.544 -19.423 41.869 1.00 91.19 214 GLU A C 1
ATOM 1781 O O . GLU A 1 214 ? -25.141 -20.221 42.584 1.00 91.19 214 GLU A O 1
ATOM 1786 N N . GLN A 1 215 ? -25.061 -18.228 41.565 1.00 90.31 215 GLN A N 1
ATOM 1787 C CA . GLN A 1 215 ? -26.401 -17.807 41.980 1.00 90.31 215 GLN A CA 1
ATOM 1788 C C . GLN A 1 215 ? -27.490 -18.683 41.362 1.00 90.31 215 GLN A C 1
ATOM 1790 O O . GLN A 1 215 ? -28.393 -19.092 42.082 1.00 90.31 215 GLN A O 1
ATOM 1795 N N . MET A 1 216 ? -27.392 -19.019 40.073 1.00 88.31 216 MET A N 1
ATOM 1796 C CA . MET A 1 216 ? -28.328 -19.947 39.432 1.00 88.31 216 MET A CA 1
ATOM 1797 C C . MET A 1 216 ? -28.289 -21.326 40.093 1.00 88.31 216 MET A C 1
ATOM 1799 O O . MET A 1 216 ? -29.328 -21.826 40.496 1.00 88.31 216 MET A O 1
ATOM 1803 N N . LEU A 1 217 ? -27.099 -21.884 40.332 1.00 89.50 217 LEU A N 1
ATOM 1804 C CA . LEU A 1 217 ? -26.950 -23.171 41.018 1.00 89.50 217 LEU A CA 1
ATOM 1805 C C . LEU A 1 217 ? -27.491 -23.148 42.456 1.00 89.50 217 LEU A C 1
ATOM 1807 O O . LEU A 1 217 ? -28.008 -24.155 42.937 1.00 89.50 217 LEU A O 1
ATOM 1811 N N . LYS A 1 218 ? -27.368 -22.017 43.161 1.00 87.56 218 LYS A N 1
ATOM 1812 C CA . LYS A 1 218 ? -27.973 -21.828 44.488 1.00 87.56 218 LYS A CA 1
ATOM 1813 C C . LYS A 1 218 ? -29.494 -21.790 44.405 1.00 87.56 218 LYS A C 1
ATOM 1815 O O . LYS A 1 218 ? -30.137 -22.478 45.187 1.00 87.56 218 LYS A O 1
ATOM 1820 N N . LEU A 1 219 ? -30.056 -21.047 43.453 1.00 86.56 219 LEU A N 1
ATOM 1821 C CA . LEU A 1 219 ? -31.501 -21.007 43.225 1.00 86.56 219 LEU A CA 1
ATOM 1822 C C . LEU A 1 219 ? -32.050 -22.390 42.852 1.00 86.56 219 LEU A C 1
ATOM 1824 O O . LEU A 1 219 ? -33.063 -22.800 43.409 1.00 86.56 219 LEU A O 1
ATOM 1828 N N . ASP A 1 220 ? -31.347 -23.134 41.998 1.00 84.19 220 ASP A N 1
ATOM 1829 C CA . ASP A 1 220 ? -31.713 -24.498 41.613 1.00 84.19 220 ASP A CA 1
ATOM 1830 C C . ASP A 1 220 ? -31.669 -25.449 42.822 1.00 84.19 220 ASP A C 1
ATOM 1832 O O . ASP A 1 220 ? -32.613 -26.206 43.049 1.00 84.19 220 ASP A O 1
ATOM 1836 N N . ARG A 1 221 ? -30.628 -25.364 43.669 1.00 85.12 221 ARG A N 1
ATOM 1837 C CA . ARG A 1 221 ? -30.554 -26.118 44.936 1.00 85.12 221 ARG A CA 1
ATOM 1838 C C . ARG A 1 221 ? -31.682 -25.763 45.895 1.00 85.12 221 ARG A C 1
ATOM 1840 O O . ARG A 1 221 ? -32.305 -26.661 46.454 1.00 85.12 221 ARG A O 1
ATOM 1847 N N . GLU A 1 222 ? -31.963 -24.478 46.080 1.00 83.88 222 GLU A N 1
ATOM 1848 C CA . GLU A 1 222 ? -33.067 -24.024 46.926 1.00 83.88 222 GLU A CA 1
ATOM 1849 C C . GLU A 1 222 ? -34.420 -24.501 46.387 1.00 83.88 222 GLU A C 1
ATOM 1851 O O . GLU A 1 222 ? -35.310 -24.851 47.161 1.00 83.88 222 GLU A O 1
ATOM 1856 N N . GLU A 1 223 ? -34.612 -24.521 45.067 1.00 80.81 223 GLU A N 1
ATOM 1857 C CA . GLU A 1 223 ? -35.802 -25.098 44.448 1.00 80.81 223 GLU A CA 1
ATOM 1858 C C . GLU A 1 223 ? -35.895 -26.607 44.668 1.00 80.81 223 GLU A C 1
ATOM 1860 O O . GLU A 1 223 ? -36.976 -27.106 44.983 1.00 80.81 223 GLU A O 1
ATOM 1865 N N . GLU A 1 224 ? -34.796 -27.345 44.534 1.00 81.06 224 GLU A N 1
ATOM 1866 C CA . GLU A 1 224 ? -34.752 -28.779 44.817 1.00 81.06 224 GLU A CA 1
ATOM 1867 C C . GLU A 1 224 ? -35.053 -29.092 46.285 1.00 81.06 224 GLU A C 1
ATOM 1869 O O . GLU A 1 224 ? -35.816 -30.015 46.571 1.00 81.06 224 GLU A O 1
ATOM 1874 N N . GLU A 1 225 ? -34.510 -28.321 47.225 1.00 80.69 225 GLU A N 1
ATOM 1875 C CA . GLU A 1 225 ? -34.821 -28.441 48.652 1.00 80.69 225 GLU A CA 1
ATOM 1876 C C . GLU A 1 225 ? -36.298 -28.134 48.922 1.00 80.69 225 GLU A C 1
ATOM 1878 O O . GLU A 1 225 ? -36.988 -28.933 49.559 1.00 80.69 225 GLU A O 1
ATOM 1883 N N . LYS A 1 226 ? -36.843 -27.064 48.327 1.00 75.00 226 LYS A N 1
ATOM 1884 C CA . LYS A 1 226 ? -38.284 -26.759 48.373 1.00 75.00 226 LYS A CA 1
ATOM 1885 C C . LYS A 1 226 ? -39.127 -27.882 47.762 1.00 75.00 226 LYS A C 1
ATOM 1887 O O . LYS A 1 226 ? -40.253 -28.097 48.204 1.00 75.00 226 LYS A O 1
ATOM 1892 N N . ARG A 1 227 ? -38.635 -28.607 46.748 1.00 75.75 227 ARG A N 1
ATOM 1893 C CA . ARG A 1 227 ? -39.315 -29.777 46.154 1.00 75.75 227 ARG A CA 1
ATOM 1894 C C . ARG A 1 227 ? -39.283 -31.002 47.072 1.00 75.75 227 ARG A C 1
ATOM 1896 O O . ARG A 1 227 ? -40.246 -31.761 47.037 1.00 75.75 227 ARG A O 1
ATOM 1903 N N . LYS A 1 228 ? -38.241 -31.161 47.894 1.00 78.12 228 LYS A N 1
ATOM 1904 C CA . LYS A 1 228 ? -38.070 -32.260 48.864 1.00 78.12 228 LYS A CA 1
ATOM 1905 C C . LYS A 1 228 ? -38.853 -32.057 50.169 1.00 78.12 228 LYS A C 1
ATOM 1907 O O . LYS A 1 228 ? -39.083 -33.028 50.883 1.00 78.12 228 LYS A O 1
ATOM 1912 N N . CYS A 1 229 ? -39.297 -30.837 50.484 1.00 73.44 229 CYS A N 1
ATOM 1913 C CA . CYS A 1 229 ? -40.148 -30.586 51.650 1.00 73.44 229 CYS A CA 1
ATOM 1914 C C . CYS A 1 229 ? -41.559 -31.191 51.458 1.00 73.44 229 CYS A C 1
ATOM 1916 O O . CYS A 1 229 ? -42.276 -30.773 50.543 1.00 73.44 229 CYS A O 1
ATOM 1918 N N . PRO A 1 230 ? -42.001 -32.121 52.331 1.00 78.31 230 PRO A N 1
ATOM 1919 C CA . PRO A 1 230 ? -43.281 -32.824 52.183 1.00 78.31 230 PRO A CA 1
ATOM 1920 C C . PRO A 1 230 ? -44.502 -31.924 52.423 1.00 78.31 230 PRO A C 1
ATOM 1922 O O . PRO A 1 230 ? -45.604 -32.249 51.988 1.00 78.31 230 PRO A O 1
ATOM 1925 N N . PHE A 1 231 ? -44.318 -30.777 53.084 1.00 80.19 231 PHE A N 1
ATOM 1926 C CA . PHE A 1 231 ? -45.375 -29.811 53.359 1.00 80.19 231 PHE A CA 1
ATOM 1927 C C . PHE A 1 231 ? -45.082 -28.474 52.673 1.00 80.19 231 PHE A C 1
ATOM 1929 O O . PHE A 1 231 ? -44.079 -27.820 52.958 1.00 80.19 231 PHE A O 1
ATOM 1936 N N . LYS A 1 232 ? -45.985 -28.052 51.783 1.00 76.56 232 LYS A N 1
ATOM 1937 C CA . LYS A 1 232 ? -45.958 -26.737 51.133 1.00 76.56 232 LYS A CA 1
ATOM 1938 C C . LYS A 1 232 ? -47.216 -25.973 51.524 1.00 76.56 232 LYS A C 1
ATOM 1940 O O . LYS A 1 232 ? -48.308 -26.291 51.056 1.00 76.56 232 LYS A O 1
ATOM 1945 N N . ALA A 1 233 ? -47.065 -24.970 52.385 1.00 82.19 233 ALA A N 1
ATOM 1946 C CA . ALA A 1 233 ? -48.167 -24.082 52.729 1.00 82.19 233 ALA A CA 1
ATOM 1947 C C . ALA A 1 233 ? -48.564 -23.230 51.513 1.00 82.19 233 ALA A C 1
ATOM 1949 O O . ALA A 1 233 ? -47.708 -22.788 50.741 1.00 82.19 233 ALA A O 1
ATOM 1950 N N . LYS A 1 234 ? -49.866 -22.963 51.354 1.00 84.50 234 LYS A N 1
ATOM 1951 C CA . LYS A 1 234 ? -50.331 -21.969 50.379 1.00 84.50 234 LYS A CA 1
ATOM 1952 C C . LYS A 1 234 ? -49.703 -20.617 50.741 1.00 84.50 234 LYS A C 1
ATOM 1954 O O . LYS A 1 234 ? -49.706 -20.261 51.922 1.00 84.50 234 LYS A O 1
ATOM 1959 N N . PRO A 1 235 ? -49.142 -19.876 49.770 1.00 83.31 235 PRO A N 1
ATOM 1960 C CA . PRO A 1 235 ? -48.516 -18.599 50.063 1.00 83.31 235 PRO A CA 1
ATOM 1961 C C . PRO A 1 235 ? -49.542 -17.665 50.698 1.00 83.31 235 PRO A C 1
ATOM 1963 O O . PRO A 1 235 ? -50.692 -17.602 50.262 1.00 83.31 235 PRO A O 1
ATOM 1966 N N . VAL A 1 236 ? -49.108 -16.940 51.728 1.00 85.06 236 VAL A N 1
ATOM 1967 C CA . VAL A 1 236 ? -49.945 -15.954 52.414 1.00 85.06 236 VAL A CA 1
ATOM 1968 C C . VAL A 1 236 ? -50.499 -14.962 51.376 1.00 85.06 236 VAL A C 1
ATOM 1970 O O . VAL A 1 236 ? -49.702 -14.445 50.579 1.00 85.06 236 VAL A O 1
ATOM 1973 N N . PRO A 1 237 ? -51.825 -14.707 51.350 1.00 91.56 237 PRO A N 1
ATOM 1974 C CA . PRO A 1 237 ? -52.440 -13.771 50.416 1.00 91.56 237 PRO A CA 1
ATOM 1975 C C . PRO A 1 237 ? -51.727 -12.420 50.407 1.00 91.56 237 PRO A C 1
ATOM 1977 O O . PRO A 1 237 ? -51.317 -11.921 51.457 1.00 91.56 237 PRO A O 1
ATOM 1980 N N . ARG A 1 238 ? -51.603 -11.815 49.218 1.00 86.19 238 ARG A N 1
ATOM 1981 C CA . ARG A 1 238 ? -50.896 -10.535 49.033 1.00 86.19 238 ARG A CA 1
ATOM 1982 C C . ARG A 1 238 ? -51.409 -9.452 49.981 1.00 86.19 238 ARG A C 1
ATOM 1984 O O . ARG A 1 238 ? -50.593 -8.809 50.620 1.00 86.19 238 ARG A O 1
ATOM 1991 N N . ALA A 1 239 ? -52.727 -9.379 50.181 1.00 86.12 239 ALA A N 1
ATOM 1992 C CA . ALA A 1 239 ? -53.363 -8.438 51.103 1.00 86.12 239 ALA A CA 1
ATOM 1993 C C . ALA A 1 239 ? -52.825 -8.519 52.546 1.00 86.12 239 ALA A C 1
ATOM 1995 O O . ALA A 1 239 ? -52.661 -7.493 53.193 1.00 86.12 239 ALA A O 1
ATOM 1996 N N . VAL A 1 240 ? -52.493 -9.715 53.049 1.00 87.94 240 VAL A N 1
ATOM 1997 C CA . VAL A 1 240 ? -51.945 -9.884 54.409 1.00 87.94 240 VAL A CA 1
ATOM 1998 C C . VAL A 1 240 ? -50.476 -9.456 54.468 1.00 87.94 240 VAL A C 1
ATOM 2000 O O . VAL A 1 240 ? -50.049 -8.856 55.448 1.00 87.94 240 VAL A O 1
ATOM 2003 N N . LYS A 1 241 ? -49.698 -9.713 53.409 1.00 83.31 241 LYS A N 1
ATOM 2004 C CA . LYS A 1 241 ? -48.306 -9.239 53.313 1.00 83.31 241 LYS A CA 1
ATOM 2005 C C . LYS A 1 241 ? -48.233 -7.721 53.148 1.00 83.31 241 LYS A C 1
ATOM 2007 O O . LYS A 1 241 ? -47.406 -7.077 53.775 1.00 83.31 241 LYS A O 1
ATOM 2012 N N . GLU A 1 242 ? -49.111 -7.150 52.335 1.00 85.50 242 GLU A N 1
ATOM 2013 C CA . GLU A 1 242 ? -49.229 -5.703 52.148 1.00 85.50 242 GLU A CA 1
ATOM 2014 C C . GLU A 1 242 ? -49.721 -5.013 53.427 1.00 85.50 242 GLU A C 1
ATOM 2016 O O . GLU A 1 242 ? -49.219 -3.947 53.763 1.00 85.50 242 GLU A O 1
ATOM 2021 N N . ALA A 1 243 ? -50.613 -5.636 54.200 1.00 85.44 243 ALA A N 1
ATOM 2022 C CA . ALA A 1 243 ? -51.002 -5.119 55.512 1.00 85.44 243 ALA A CA 1
ATOM 2023 C C . ALA A 1 243 ? -49.860 -5.183 56.544 1.00 85.44 243 ALA A C 1
ATOM 2025 O O . ALA A 1 243 ? -49.755 -4.303 57.389 1.00 85.44 243 ALA A O 1
ATOM 2026 N N . ALA A 1 244 ? -48.998 -6.204 56.480 1.00 84.75 244 ALA A N 1
ATOM 2027 C CA . ALA A 1 244 ? -47.895 -6.376 57.429 1.00 84.75 244 ALA A CA 1
ATOM 2028 C C . ALA A 1 244 ? -46.647 -5.538 57.091 1.00 84.75 244 ALA A C 1
ATOM 2030 O O . ALA A 1 244 ? -45.965 -5.068 57.996 1.00 84.75 244 ALA A O 1
ATOM 2031 N N . SER A 1 245 ? -46.323 -5.376 55.804 1.00 83.12 245 SER A N 1
ATOM 2032 C CA . SER A 1 245 ? -45.072 -4.743 55.350 1.00 83.12 245 SER A CA 1
ATOM 2033 C C . SER A 1 245 ? -45.240 -3.765 54.184 1.00 83.12 245 SER A C 1
ATOM 2035 O O . SER A 1 245 ? -44.254 -3.235 53.683 1.00 83.12 245 SER A O 1
ATOM 2037 N N . GLY A 1 246 ? -46.461 -3.521 53.706 1.00 86.62 246 GLY A N 1
ATOM 2038 C CA . GLY A 1 246 ? -46.699 -2.646 52.554 1.00 86.62 246 GLY A CA 1
ATOM 2039 C C . GLY A 1 246 ? -46.377 -1.178 52.832 1.00 86.62 246 GLY A C 1
ATOM 2040 O O . GLY A 1 246 ? -45.913 -0.486 51.932 1.00 86.62 246 GLY A O 1
ATOM 2041 N N . GLU A 1 247 ? -46.564 -0.700 54.065 1.00 88.12 247 GLU A N 1
ATOM 2042 C CA . GLU A 1 247 ? -46.138 0.654 54.459 1.00 88.12 247 GLU A CA 1
ATOM 2043 C C . GLU A 1 247 ? -44.613 0.786 54.457 1.00 88.12 247 GLU A C 1
ATOM 2045 O O . GLU A 1 247 ? -44.087 1.718 53.852 1.00 88.12 247 GLU A O 1
ATOM 2050 N N . GLN A 1 248 ? -43.905 -0.202 55.013 1.00 89.56 248 GLN A N 1
ATOM 2051 C CA . GLN A 1 248 ? -42.439 -0.251 55.003 1.00 89.56 248 GLN A CA 1
ATOM 2052 C C . GLN A 1 248 ? -41.876 -0.300 53.576 1.00 89.56 248 GLN A C 1
ATOM 2054 O O . GLN A 1 248 ? -40.908 0.384 53.265 1.00 89.56 248 GLN A O 1
ATOM 2059 N N . GLN A 1 249 ? -42.506 -1.053 52.669 1.00 88.56 249 GLN A N 1
ATOM 2060 C CA . GLN A 1 249 ? -42.094 -1.102 51.262 1.00 88.56 249 GLN A CA 1
ATOM 2061 C C . GLN A 1 249 ? -42.261 0.249 50.561 1.00 88.56 249 GLN A C 1
ATOM 2063 O O . GLN A 1 249 ? -41.352 0.692 49.861 1.00 88.56 249 GLN A O 1
ATOM 2068 N N . LYS A 1 250 ? -43.388 0.934 50.783 1.00 91.94 250 LYS A N 1
ATOM 2069 C CA . LYS A 1 250 ? -43.615 2.285 50.247 1.00 91.94 250 LYS A CA 1
ATOM 2070 C C . LYS A 1 250 ? -42.602 3.282 50.808 1.00 91.94 250 LYS A C 1
ATOM 2072 O O . LYS A 1 250 ? -42.089 4.116 50.068 1.00 91.94 250 LYS A O 1
ATOM 2077 N N . GLU A 1 251 ? -42.287 3.184 52.095 1.00 93.38 251 GLU A N 1
ATOM 2078 C CA . GLU A 1 251 ? -41.268 4.006 52.746 1.00 93.38 251 GLU A CA 1
ATOM 2079 C C . GLU A 1 251 ? -39.873 3.754 52.150 1.00 93.38 251 GLU A C 1
ATOM 2081 O O . GLU A 1 251 ? -39.178 4.700 51.780 1.00 93.38 251 GLU A O 1
ATOM 2086 N N . GLU A 1 252 ? -39.477 2.497 51.950 1.00 94.12 252 GLU A N 1
ATOM 2087 C CA . GLU A 1 252 ? -38.212 2.144 51.297 1.00 94.12 252 GLU A CA 1
ATOM 2088 C C . GLU A 1 252 ? -38.131 2.644 49.848 1.00 94.12 252 GLU A C 1
ATOM 2090 O O . GLU A 1 252 ? -37.076 3.114 49.409 1.00 94.12 252 GLU A O 1
ATOM 2095 N N . GLU A 1 253 ? -39.225 2.562 49.090 1.00 95.19 253 GLU A N 1
ATOM 2096 C CA . GLU A 1 253 ? -39.314 3.100 47.731 1.00 95.19 253 GLU A CA 1
ATOM 2097 C C . GLU A 1 253 ? -39.156 4.622 47.718 1.00 95.19 253 GLU A C 1
ATOM 2099 O O . GLU A 1 253 ? -38.399 5.152 46.899 1.00 95.19 253 GLU A O 1
ATOM 2104 N N . LEU A 1 254 ? -39.790 5.324 48.662 1.00 96.50 254 LEU A N 1
ATOM 2105 C CA . LEU A 1 254 ? -39.624 6.764 48.848 1.00 96.50 254 LEU A CA 1
ATOM 2106 C C . LEU A 1 254 ? -38.178 7.112 49.219 1.00 96.50 254 LEU A C 1
ATOM 2108 O O . LEU A 1 254 ? -37.579 7.980 48.583 1.00 96.50 254 LEU A O 1
ATOM 2112 N N . TYR A 1 255 ? -37.566 6.398 50.166 1.00 96.75 255 TYR A N 1
ATOM 2113 C CA . TYR A 1 255 ? -36.155 6.584 50.516 1.00 96.75 255 TYR A CA 1
ATOM 2114 C C . TYR A 1 255 ? -35.227 6.335 49.322 1.00 96.75 255 TYR A C 1
ATOM 2116 O O . TYR A 1 255 ? -34.285 7.101 49.095 1.00 96.75 255 TYR A O 1
ATOM 2124 N N . ARG A 1 256 ? -35.491 5.302 48.512 1.00 97.19 256 ARG A N 1
ATOM 2125 C CA . ARG A 1 256 ? -34.753 5.045 47.265 1.00 97.19 256 ARG A CA 1
ATOM 2126 C C . ARG A 1 256 ? -34.937 6.181 46.267 1.00 97.19 256 ARG A C 1
ATOM 2128 O O . ARG A 1 256 ? -33.945 6.614 45.683 1.00 97.19 256 ARG A O 1
ATOM 2135 N N . ALA A 1 257 ? -36.158 6.679 46.083 1.00 97.38 257 ALA A N 1
ATOM 2136 C CA . ALA A 1 257 ? -36.459 7.784 45.179 1.00 97.38 257 ALA A CA 1
ATOM 2137 C C . ALA A 1 257 ? -35.727 9.064 45.595 1.00 97.38 257 ALA A C 1
ATOM 2139 O O . ALA A 1 257 ? -35.034 9.667 44.773 1.00 97.38 257 ALA A O 1
ATOM 2140 N N . ILE A 1 258 ? -35.783 9.420 46.880 1.00 97.81 258 ILE A N 1
ATOM 2141 C CA . ILE A 1 258 ? -35.061 10.565 47.445 1.00 97.81 258 ILE A CA 1
ATOM 2142 C C . ILE A 1 258 ? -33.557 10.397 47.225 1.00 97.81 258 ILE A C 1
ATOM 2144 O O . ILE A 1 258 ? -32.895 11.302 46.719 1.00 97.81 258 ILE A O 1
ATOM 2148 N N . LYS A 1 259 ? -33.004 9.216 47.516 1.00 97.69 259 LYS A N 1
ATOM 2149 C CA . LYS A 1 259 ? -31.575 8.937 47.329 1.00 97.69 259 LYS A CA 1
ATOM 2150 C C . LYS A 1 259 ? -31.150 9.018 45.861 1.00 97.69 259 LYS A C 1
ATOM 2152 O O . LYS A 1 259 ? -30.072 9.532 45.566 1.00 97.69 259 LYS A O 1
ATOM 2157 N N . MET A 1 260 ? -31.985 8.546 44.933 1.00 97.00 260 MET A N 1
ATOM 2158 C CA . MET A 1 260 ? -31.747 8.688 43.494 1.00 97.00 260 MET A CA 1
ATOM 2159 C C . MET A 1 260 ? -31.761 10.153 43.062 1.00 97.00 260 MET A C 1
ATOM 2161 O O . MET A 1 260 ? -30.866 10.569 42.331 1.00 97.00 260 MET A O 1
ATOM 2165 N N . GLN A 1 261 ? -32.727 10.941 43.537 1.00 97.31 261 GLN A N 1
ATOM 2166 C CA . GLN A 1 261 ? -32.804 12.372 43.245 1.00 97.31 261 GLN A CA 1
ATOM 2167 C C . GLN A 1 261 ? -31.599 13.134 43.807 1.00 97.31 261 GLN A C 1
ATOM 2169 O O . GLN A 1 261 ? -30.995 13.927 43.086 1.00 97.31 261 GLN A O 1
ATOM 2174 N N . MET A 1 262 ? -31.199 12.858 45.053 1.00 97.19 262 MET A N 1
ATOM 2175 C CA . MET A 1 262 ? -29.999 13.442 45.660 1.00 97.19 262 MET A CA 1
ATOM 2176 C C . MET A 1 262 ? -28.752 13.126 44.837 1.00 97.19 262 MET A C 1
ATOM 2178 O O . MET A 1 262 ? -28.025 14.038 44.449 1.00 97.19 262 MET A O 1
ATOM 2182 N N . ARG A 1 263 ? -28.558 11.852 44.478 1.00 97.19 263 ARG A N 1
ATOM 2183 C CA . ARG A 1 263 ? -27.435 11.415 43.643 1.00 97.19 263 ARG A CA 1
ATOM 2184 C C . ARG A 1 263 ? -27.440 12.083 42.269 1.00 97.19 263 ARG A C 1
ATOM 2186 O O . ARG A 1 263 ? -26.387 12.473 41.775 1.00 97.19 263 ARG A O 1
ATOM 2193 N N . ALA A 1 264 ? -28.609 12.209 41.642 1.00 96.62 264 ALA A N 1
ATOM 2194 C CA . ALA A 1 264 ? -28.748 12.877 40.353 1.00 96.62 264 ALA A CA 1
ATOM 2195 C C . ALA A 1 264 ? -28.368 14.360 40.455 1.00 96.62 264 ALA A C 1
ATOM 2197 O O . ALA A 1 264 ? -27.633 14.864 39.609 1.00 96.62 264 ALA A O 1
ATOM 2198 N N . ARG A 1 265 ? -28.806 15.044 41.518 1.00 96.25 265 ARG A N 1
ATOM 2199 C CA . ARG A 1 265 ? -28.466 16.445 41.778 1.00 96.25 265 ARG A CA 1
ATOM 2200 C C . ARG A 1 265 ? -26.973 16.641 42.030 1.00 96.25 265 ARG A C 1
ATOM 2202 O O . ARG A 1 265 ? -26.392 17.561 41.470 1.00 96.25 265 ARG A O 1
ATOM 2209 N N . GLU A 1 266 ? -26.352 15.784 42.834 1.00 95.94 266 GLU A N 1
ATOM 2210 C CA . GLU A 1 266 ? -24.902 15.808 43.064 1.00 95.94 266 GLU A CA 1
ATOM 2211 C C . GLU A 1 266 ? -24.125 15.593 41.766 1.00 95.94 266 GLU A C 1
ATOM 2213 O O . GLU A 1 266 ? -23.175 16.321 41.492 1.00 95.94 266 GLU A O 1
ATOM 2218 N N . LEU A 1 267 ? -24.558 14.643 40.932 1.00 95.19 267 LEU A N 1
ATOM 2219 C CA . LEU A 1 267 ? -23.923 14.379 39.645 1.00 95.19 267 LEU A CA 1
ATOM 2220 C C . LEU A 1 267 ? -24.040 15.593 38.716 1.00 95.19 267 LEU A C 1
ATOM 2222 O O . LEU A 1 267 ? -23.029 16.009 38.158 1.00 95.19 267 LEU A O 1
ATOM 2226 N N . LEU A 1 268 ? -25.221 16.212 38.619 1.00 92.12 268 LEU A N 1
ATOM 2227 C CA . LEU A 1 268 ? -25.425 17.451 37.857 1.00 92.12 268 LEU A CA 1
ATOM 2228 C C . LEU A 1 268 ? -24.561 18.606 38.377 1.00 92.12 268 LEU A C 1
ATOM 2230 O O . LEU A 1 268 ? -23.975 19.329 37.578 1.00 92.12 268 LEU A O 1
ATOM 2234 N N . HIS A 1 269 ? -24.437 18.757 39.697 1.00 89.81 269 HIS A N 1
ATOM 2235 C CA . HIS A 1 269 ? -23.576 19.774 40.306 1.00 89.81 269 HIS A CA 1
ATOM 2236 C C . HIS A 1 269 ? -22.088 19.504 40.075 1.00 89.81 269 HIS A C 1
ATOM 2238 O O . HIS A 1 269 ? -21.337 20.433 39.808 1.00 89.81 269 HIS A O 1
ATOM 2244 N N . SER A 1 270 ? -21.652 18.246 40.126 1.00 90.00 270 SER A N 1
ATOM 2245 C CA . SER A 1 270 ? -20.254 17.869 39.866 1.00 90.00 270 SER A CA 1
ATOM 2246 C C . SER A 1 270 ? -19.871 17.954 38.385 1.00 90.00 270 SER A C 1
ATOM 2248 O O . SER A 1 270 ? -18.722 18.235 38.060 1.00 90.00 270 SER A O 1
ATOM 2250 N N . ALA A 1 271 ? -20.834 17.729 37.488 1.00 88.19 271 ALA A N 1
ATOM 2251 C CA . ALA A 1 271 ? -20.669 17.855 36.044 1.00 88.19 271 ALA A CA 1
ATOM 2252 C C . ALA A 1 271 ? -20.902 19.291 35.543 1.00 88.19 271 ALA A C 1
ATOM 2254 O O . ALA A 1 271 ? -20.641 19.586 34.376 1.00 88.19 271 ALA A O 1
ATOM 2255 N N . SER A 1 272 ? -21.406 20.184 36.402 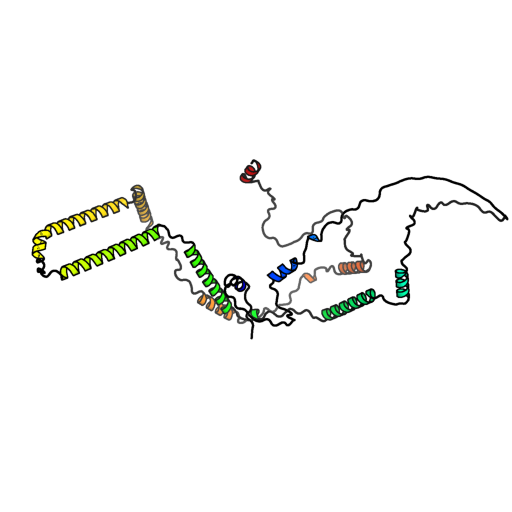1.00 88.75 272 SER A N 1
ATOM 2256 C CA . SER A 1 272 ? -21.597 21.593 36.079 1.00 88.75 272 SER A CA 1
ATOM 2257 C C . SER A 1 272 ? -20.244 22.263 35.849 1.00 88.75 272 SER A C 1
ATOM 2259 O O . SER A 1 272 ? -19.325 22.173 36.662 1.00 88.75 272 SER A O 1
ATOM 2261 N N . MET A 1 273 ? -20.147 22.983 34.735 1.00 85.50 273 MET A N 1
ATOM 2262 C CA . MET A 1 273 ? -18.966 23.761 34.377 1.00 85.50 273 MET A CA 1
ATOM 2263 C C . MET A 1 273 ? -18.690 24.849 35.431 1.00 85.50 273 MET A C 1
ATOM 2265 O O . MET A 1 273 ? -19.633 25.362 36.042 1.00 85.50 273 MET A O 1
ATOM 2269 N N . PRO A 1 274 ? -17.424 25.263 35.627 1.00 89.81 274 PRO A N 1
ATOM 2270 C CA . PRO A 1 274 ? -17.101 26.369 36.521 1.00 89.81 274 PRO A CA 1
ATOM 2271 C C . PRO A 1 274 ? -17.898 27.642 36.169 1.00 89.81 274 PRO A C 1
ATOM 2273 O O . PRO A 1 274 ? -18.087 27.922 34.978 1.00 89.81 274 PRO A O 1
ATOM 2276 N N . PRO A 1 275 ? -18.318 28.460 37.157 1.00 86.06 275 PRO A N 1
ATOM 2277 C CA . PRO A 1 275 ? -19.147 29.650 36.923 1.00 86.06 275 PRO A CA 1
ATOM 2278 C C . PRO A 1 275 ? -18.586 30.627 35.879 1.00 86.06 275 PRO A C 1
ATOM 2280 O O . PRO A 1 275 ? -19.346 31.237 35.131 1.00 86.06 275 PRO A O 1
ATOM 2283 N N . SER A 1 276 ? -17.258 30.734 35.766 1.00 87.31 276 SER A N 1
ATOM 2284 C CA . SER A 1 276 ? -16.588 31.562 34.754 1.00 87.31 276 SER A CA 1
ATOM 2285 C C . SER A 1 276 ? -16.834 31.079 33.319 1.00 87.31 276 SER A C 1
ATOM 2287 O O . SER A 1 276 ? -17.045 31.887 32.416 1.00 87.31 276 SER A O 1
ATOM 2289 N N . MET A 1 277 ? -16.858 29.763 33.098 1.00 87.00 277 MET A N 1
ATOM 2290 C CA . MET A 1 277 ? -17.156 29.172 31.792 1.00 87.00 277 MET A CA 1
ATOM 2291 C C . MET A 1 277 ? -18.644 29.270 31.455 1.00 87.00 277 MET A C 1
ATOM 2293 O O . MET A 1 277 ? -18.989 29.479 30.293 1.00 87.00 277 MET A O 1
ATOM 2297 N N . LEU A 1 278 ? -19.519 29.175 32.462 1.00 86.31 278 LEU A N 1
ATOM 2298 C CA . LEU A 1 278 ? -20.954 29.413 32.291 1.00 86.31 278 LEU A CA 1
ATOM 2299 C C . LEU A 1 278 ? -21.234 30.868 31.890 1.00 86.31 278 LEU A C 1
ATOM 2301 O O . LEU A 1 278 ? -21.980 31.101 30.942 1.00 86.31 278 LEU A O 1
ATOM 2305 N N . ALA A 1 279 ? -20.590 31.842 32.541 1.00 84.94 279 ALA A N 1
ATOM 2306 C CA . ALA A 1 279 ? -20.717 33.257 32.190 1.00 84.94 279 ALA A CA 1
ATOM 2307 C C . ALA A 1 279 ? -20.270 33.533 30.744 1.00 84.94 279 ALA A C 1
ATOM 2309 O O . ALA A 1 279 ? -20.967 34.222 29.999 1.00 84.94 279 ALA A O 1
ATOM 2310 N N . ARG A 1 280 ? -19.157 32.921 30.321 1.00 84.81 280 ARG A N 1
ATOM 2311 C CA . ARG A 1 280 ? -18.646 33.022 28.950 1.00 84.81 280 ARG A CA 1
ATOM 2312 C C . ARG A 1 280 ? -19.596 32.411 27.913 1.00 84.81 280 ARG A C 1
ATOM 2314 O O . ARG A 1 280 ? -19.835 33.015 26.874 1.00 84.81 280 ARG A O 1
ATOM 2321 N N . GLN A 1 281 ? -20.184 31.250 28.200 1.00 83.06 281 GLN A N 1
ATOM 2322 C CA . GLN A 1 281 ? -21.182 30.627 27.321 1.00 83.06 281 GLN A CA 1
ATOM 2323 C C . GLN A 1 281 ? -22.431 31.504 27.157 1.00 83.06 281 GLN A C 1
ATOM 2325 O O . GLN A 1 281 ? -22.966 31.624 26.057 1.00 83.06 281 GLN A O 1
ATOM 2330 N N . LEU A 1 282 ? -22.895 32.153 28.230 1.00 81.38 282 LEU A N 1
ATOM 2331 C CA . LEU A 1 282 ? -24.044 33.058 28.159 1.00 81.38 282 LEU A CA 1
ATOM 2332 C C . LEU A 1 282 ? -23.729 34.331 27.361 1.00 81.38 282 LEU A C 1
ATOM 2334 O O . LEU A 1 282 ? -24.579 34.767 26.582 1.00 81.38 282 LEU A O 1
ATOM 2338 N N . SER A 1 283 ? -22.519 34.889 27.492 1.00 77.56 283 SER A N 1
ATOM 2339 C CA . SER A 1 283 ? -22.091 36.029 26.674 1.00 77.56 283 SER A CA 1
ATOM 2340 C C . SER A 1 283 ? -21.934 35.648 25.203 1.00 77.56 283 SER A C 1
ATOM 2342 O O . SER A 1 283 ? -22.425 36.362 24.338 1.00 77.56 283 SER A O 1
ATOM 2344 N N . GLU A 1 284 ? -21.329 34.494 24.902 1.00 74.31 284 GLU A N 1
ATOM 2345 C CA . GLU A 1 284 ? -21.196 33.982 23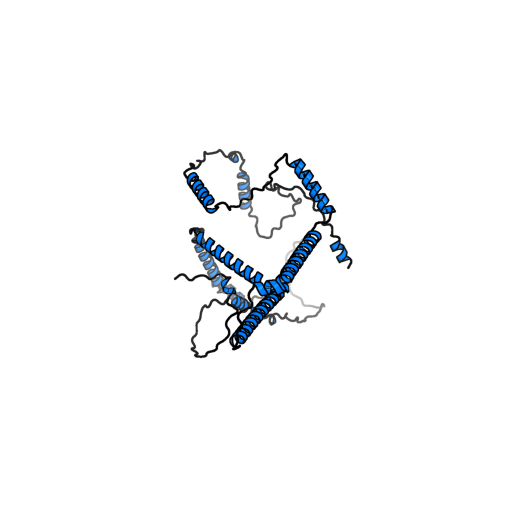.530 1.00 74.31 284 GLU A CA 1
ATOM 2346 C C . GLU A 1 284 ? -22.572 33.729 22.898 1.00 74.31 284 GLU A C 1
ATOM 2348 O O . GLU A 1 284 ? -22.796 34.076 21.742 1.00 74.31 284 GLU A O 1
ATOM 2353 N N . LYS A 1 285 ? -23.536 33.215 23.669 1.00 71.44 285 LYS A N 1
ATOM 2354 C CA . LYS A 1 285 ? -24.910 33.001 23.205 1.00 71.44 285 LYS A CA 1
ATOM 2355 C C . LYS A 1 285 ? -25.681 34.308 22.994 1.00 71.44 285 LYS A C 1
ATOM 2357 O O . LYS A 1 285 ? -26.511 34.369 22.090 1.00 71.44 285 LYS A O 1
ATOM 2362 N N . GLN A 1 286 ? -25.422 35.354 23.786 1.00 66.75 286 GLN A N 1
ATOM 2363 C CA . GLN A 1 286 ? -25.961 36.692 23.511 1.00 66.75 286 GLN A CA 1
ATOM 2364 C C . GLN A 1 286 ? -25.350 37.308 22.248 1.00 66.75 286 GLN A C 1
ATOM 2366 O O . GLN A 1 286 ? -26.099 37.826 21.424 1.00 66.75 286 GLN A O 1
ATOM 2371 N N . VAL A 1 287 ? -24.033 37.178 22.054 1.00 61.72 287 VAL A N 1
ATOM 2372 C CA . VAL A 1 287 ? -23.340 37.642 20.839 1.00 61.72 287 VAL A CA 1
ATOM 2373 C C . VAL A 1 287 ? -23.847 36.898 19.600 1.00 61.72 287 VAL A C 1
ATOM 2375 O O . VAL A 1 287 ? -24.079 37.511 18.561 1.00 61.72 287 VAL A O 1
ATOM 2378 N N . GLN A 1 288 ? -24.107 35.593 19.715 1.00 57.91 288 GLN A N 1
ATOM 2379 C CA . GLN A 1 288 ? -24.743 34.817 18.652 1.00 57.91 288 GLN A CA 1
ATOM 2380 C C . GLN A 1 288 ? -26.170 35.293 18.376 1.00 57.91 288 GLN A C 1
ATOM 2382 O O . GLN A 1 288 ? -26.518 35.424 17.213 1.00 57.91 288 GLN A O 1
ATOM 2387 N N . LYS A 1 289 ? -26.971 35.623 19.401 1.00 58.44 289 LYS A N 1
ATOM 2388 C CA . LYS A 1 289 ? -28.328 36.176 19.228 1.00 58.44 289 LYS A CA 1
ATOM 2389 C C . LYS A 1 289 ? -28.343 37.522 18.499 1.00 58.44 289 LYS A C 1
ATOM 2391 O O . LYS A 1 289 ? -29.231 37.733 17.687 1.00 58.44 289 LYS A O 1
ATOM 2396 N N . SER A 1 290 ? -27.364 38.396 18.742 1.00 54.91 290 SER A N 1
ATOM 2397 C CA . SER A 1 290 ? -27.199 39.648 17.984 1.00 54.91 290 SER A CA 1
ATOM 2398 C C . SER A 1 290 ? -26.641 39.451 16.570 1.00 54.91 290 SER A C 1
ATOM 2400 O O . SER A 1 290 ? -26.747 40.354 15.752 1.00 54.91 290 SER A O 1
ATOM 2402 N N . ALA A 1 291 ? -26.056 38.287 16.277 1.00 52.56 291 ALA A N 1
ATOM 2403 C CA . ALA A 1 291 ? -25.560 37.913 14.953 1.00 52.56 291 ALA A CA 1
ATOM 2404 C C . ALA A 1 291 ? -26.543 37.019 14.165 1.00 52.56 291 ALA A C 1
ATOM 2406 O O . ALA A 1 291 ? -26.237 36.635 13.042 1.00 52.56 291 ALA A O 1
ATOM 2407 N N . GLN A 1 292 ? -27.709 36.672 14.731 1.00 50.66 292 GLN A N 1
ATOM 2408 C CA . GLN A 1 292 ? -28.722 35.829 14.073 1.00 50.66 292 GLN A CA 1
ATOM 2409 C C . GLN A 1 292 ? -29.619 36.576 13.074 1.00 50.66 292 GLN A C 1
ATOM 2411 O O . GLN A 1 292 ? -30.456 35.929 12.454 1.00 50.66 292 GLN A O 1
ATOM 2416 N N . ASP A 1 293 ? -29.446 37.889 12.880 1.00 53.88 293 ASP A N 1
ATOM 2417 C CA . ASP A 1 293 ? -30.094 38.593 11.757 1.00 53.88 293 ASP A CA 1
ATOM 2418 C C . ASP A 1 293 ? -29.398 38.324 10.410 1.00 53.88 293 ASP A C 1
ATOM 2420 O O . ASP A 1 293 ? -29.989 38.564 9.362 1.00 53.88 293 ASP A O 1
ATOM 2424 N N . ASP A 1 294 ? -28.200 37.727 10.420 1.00 60.09 294 ASP A N 1
ATOM 2425 C CA . ASP A 1 294 ? -27.544 37.207 9.222 1.00 60.09 294 ASP A CA 1
ATOM 2426 C C . ASP A 1 294 ? -27.285 35.701 9.384 1.00 60.09 294 ASP A C 1
ATOM 2428 O O . ASP A 1 294 ? -26.295 35.264 9.973 1.00 60.09 294 ASP A O 1
ATOM 2432 N N . GLU A 1 295 ? -28.193 34.888 8.836 1.00 59.47 295 GLU A N 1
ATOM 2433 C CA . GLU A 1 295 ? -28.091 33.429 8.678 1.00 59.47 295 GLU A CA 1
ATOM 2434 C C . GLU A 1 295 ? -26.844 33.032 7.857 1.00 59.47 295 GLU A C 1
ATOM 2436 O O . GLU A 1 295 ? -26.907 32.645 6.689 1.00 59.47 295 GLU A O 1
ATOM 2441 N N . GLN A 1 296 ? -25.659 33.087 8.463 1.00 58.66 296 GLN A N 1
ATOM 2442 C CA . GLN A 1 296 ? -24.446 32.500 7.904 1.00 58.66 296 GLN A CA 1
ATOM 2443 C C . GLN A 1 296 ? -24.440 31.003 8.211 1.00 58.66 296 GLN A C 1
ATOM 2445 O O . GLN A 1 296 ? -23.702 30.499 9.061 1.00 58.66 296 GLN A O 1
ATOM 2450 N N . THR A 1 297 ? -25.278 30.264 7.483 1.00 57.16 297 THR A N 1
ATOM 2451 C CA . THR A 1 297 ? -25.280 28.801 7.457 1.00 57.16 297 THR A CA 1
ATOM 2452 C C . THR A 1 297 ? -24.004 28.292 6.768 1.00 57.16 297 THR A C 1
ATOM 2454 O O . THR A 1 297 ? -24.037 27.787 5.646 1.00 57.16 297 THR A O 1
ATOM 2457 N N . HIS A 1 298 ? -22.842 28.396 7.415 1.00 64.00 298 HIS A N 1
ATOM 2458 C CA . HIS A 1 298 ? -21.622 27.774 6.904 1.00 64.00 298 HIS A CA 1
ATOM 2459 C C . HIS A 1 298 ? -21.650 26.263 7.177 1.00 64.00 298 HIS A C 1
ATOM 2461 O O . HIS A 1 298 ? -20.990 25.740 8.075 1.00 64.00 298 HIS A O 1
ATOM 2467 N N . ARG A 1 299 ? -22.455 25.545 6.387 1.00 68.50 299 ARG A N 1
ATOM 2468 C CA . ARG A 1 299 ? -22.381 24.090 6.254 1.00 68.50 299 ARG A CA 1
ATOM 2469 C C . ARG A 1 299 ? -21.415 23.778 5.114 1.00 68.50 299 ARG A C 1
ATOM 2471 O O . ARG A 1 299 ? -21.780 24.015 3.959 1.00 68.50 299 ARG A O 1
ATOM 2478 N N . PRO A 1 300 ? -20.207 23.248 5.381 1.00 70.00 300 PRO A N 1
ATOM 2479 C CA . PRO A 1 300 ? -19.380 22.748 4.296 1.00 70.00 300 PRO A CA 1
ATOM 2480 C C . PRO A 1 300 ? -20.183 21.666 3.570 1.00 70.00 300 PRO A C 1
ATOM 2482 O O . PRO A 1 300 ? -20.664 20.717 4.193 1.00 70.00 300 PRO A O 1
ATOM 2485 N N . LYS A 1 301 ? -20.377 21.823 2.258 1.00 71.75 301 LYS A N 1
ATOM 2486 C CA . LYS A 1 301 ? -20.955 20.773 1.414 1.00 71.75 301 LYS A CA 1
ATOM 2487 C C . LYS A 1 301 ? -19.937 19.640 1.326 1.00 71.75 301 LYS A C 1
ATOM 2489 O O . LYS A 1 301 ? -19.093 19.611 0.437 1.00 71.75 301 LYS A O 1
ATOM 2494 N N . ILE A 1 302 ? -19.977 18.744 2.305 1.00 71.69 302 ILE A N 1
ATOM 2495 C CA . ILE A 1 302 ? -19.221 17.500 2.286 1.00 71.69 302 ILE A CA 1
ATOM 2496 C C . ILE A 1 302 ? -19.924 16.616 1.260 1.00 71.69 302 ILE A C 1
ATOM 2498 O O . ILE A 1 302 ? -21.069 16.225 1.472 1.00 71.69 302 ILE A O 1
ATOM 2502 N N . ASN A 1 303 ? -19.269 16.342 0.131 1.00 74.25 303 ASN A N 1
ATOM 2503 C CA . ASN A 1 303 ? -19.775 15.369 -0.834 1.00 74.25 303 ASN A CA 1
ATOM 2504 C C . ASN A 1 303 ? -19.801 14.000 -0.138 1.00 74.25 303 ASN A C 1
ATOM 2506 O O . ASN A 1 303 ? -18.757 13.381 0.053 1.00 74.25 303 ASN A O 1
ATOM 2510 N N . THR A 1 304 ? -20.982 13.570 0.310 1.00 71.25 304 THR A N 1
ATOM 2511 C CA . THR A 1 304 ? -21.193 12.294 1.014 1.00 71.25 304 THR A CA 1
ATOM 2512 C C . THR A 1 304 ? -21.081 11.102 0.077 1.00 71.25 304 THR A C 1
ATOM 2514 O O . THR A 1 304 ? -20.733 10.004 0.501 1.00 71.25 304 THR A O 1
ATOM 2517 N N . GLU A 1 305 ? -21.369 11.323 -1.200 1.00 78.44 305 GLU A N 1
ATOM 2518 C CA . GLU A 1 305 ? -21.386 10.286 -2.216 1.00 78.44 305 GLU A CA 1
ATOM 2519 C C . GLU A 1 305 ? -20.139 10.397 -3.078 1.00 78.44 305 GLU A C 1
ATOM 2521 O O . GLU A 1 305 ? -19.845 11.440 -3.667 1.00 78.44 305 GLU A O 1
ATOM 2526 N N . VAL A 1 306 ? -19.388 9.299 -3.124 1.00 78.19 306 VAL A N 1
ATOM 2527 C CA . VAL A 1 306 ? -18.251 9.154 -4.023 1.00 78.19 306 VAL A CA 1
ATOM 2528 C C . VAL A 1 306 ? -18.807 9.138 -5.449 1.00 78.19 306 VAL A C 1
ATOM 2530 O O . VAL A 1 306 ? -19.584 8.235 -5.767 1.00 78.19 306 VAL A O 1
ATOM 2533 N N . PRO A 1 307 ? -18.453 10.111 -6.310 1.00 82.75 307 PRO A N 1
ATOM 2534 C CA . PRO A 1 307 ? -18.936 10.125 -7.682 1.00 82.75 307 PRO A CA 1
ATOM 2535 C C . PRO A 1 307 ? -18.562 8.826 -8.395 1.00 82.75 307 PRO A C 1
ATOM 2537 O O . PRO A 1 307 ? -17.460 8.312 -8.205 1.00 82.75 307 PRO A O 1
ATOM 2540 N N . ASP A 1 308 ? -19.459 8.313 -9.239 1.00 86.00 308 ASP A N 1
ATOM 2541 C CA . ASP A 1 308 ? -19.187 7.121 -10.043 1.00 86.00 308 ASP A CA 1
ATOM 2542 C C . ASP A 1 308 ? -18.058 7.400 -11.052 1.00 86.00 308 ASP A C 1
ATOM 2544 O O . ASP A 1 308 ? -18.254 7.907 -12.168 1.00 86.00 308 ASP A O 1
ATOM 2548 N N . PHE A 1 309 ? -16.834 7.090 -10.625 1.00 87.19 309 PHE A N 1
ATOM 2549 C CA . PHE A 1 309 ? -15.627 7.268 -11.416 1.00 87.19 309 PHE A CA 1
ATOM 2550 C C . PHE A 1 309 ? -15.642 6.389 -12.662 1.00 87.19 309 PHE A C 1
ATOM 2552 O O . PHE A 1 309 ? -15.172 6.822 -13.713 1.00 87.19 309 PHE A O 1
ATOM 2559 N N . ASP A 1 310 ? -16.246 5.205 -12.593 1.00 87.88 310 ASP A N 1
ATOM 2560 C CA . ASP A 1 310 ? -16.279 4.285 -13.721 1.00 87.88 310 ASP A CA 1
ATOM 2561 C C . ASP A 1 310 ? -17.292 4.755 -14.779 1.00 87.88 310 ASP A C 1
ATOM 2563 O O . ASP A 1 310 ? -16.993 4.816 -15.977 1.00 87.88 310 ASP A O 1
ATOM 2567 N N . GLY A 1 311 ? -18.459 5.235 -14.345 1.00 92.06 311 GLY A N 1
ATOM 2568 C CA . GLY A 1 311 ? -19.439 5.899 -15.204 1.00 92.06 311 GLY A CA 1
ATOM 2569 C C . GLY A 1 311 ? -18.890 7.165 -15.868 1.00 92.06 311 GLY A C 1
ATOM 2570 O O . GLY A 1 311 ? -19.065 7.365 -17.078 1.00 92.06 311 GLY A O 1
ATOM 2571 N N . SER A 1 312 ? -18.178 8.011 -15.116 1.00 92.50 312 SER A N 1
ATOM 2572 C CA . SER A 1 312 ? -17.541 9.216 -15.667 1.00 92.50 312 SER A CA 1
ATOM 2573 C C . SER A 1 312 ? -16.423 8.878 -16.664 1.00 92.50 312 SER A C 1
ATOM 2575 O O . SER A 1 312 ? -16.367 9.472 -17.746 1.00 92.50 312 SER A O 1
ATOM 2577 N N . TYR A 1 313 ? -15.616 7.851 -16.388 1.00 91.38 313 TYR A N 1
ATOM 2578 C CA . TYR A 1 313 ? -14.578 7.360 -17.291 1.00 91.38 313 TYR A CA 1
ATOM 2579 C C . TYR A 1 313 ? -15.162 6.784 -18.590 1.00 91.38 313 TYR A C 1
ATOM 2581 O O . TYR A 1 313 ? -14.694 7.106 -19.686 1.00 91.38 313 TYR A O 1
ATOM 2589 N N . ARG A 1 314 ? -16.257 6.015 -18.514 1.00 93.62 314 ARG A N 1
ATOM 2590 C CA . ARG A 1 314 ? -16.980 5.512 -19.698 1.00 93.62 314 ARG A CA 1
ATOM 2591 C C . ARG A 1 314 ? -17.518 6.654 -20.562 1.00 93.62 314 ARG A C 1
ATOM 2593 O O . ARG A 1 314 ? -17.409 6.595 -21.790 1.00 93.62 314 ARG A O 1
ATOM 2600 N N . ARG A 1 315 ? -18.069 7.712 -19.953 1.00 94.75 315 ARG A N 1
ATOM 2601 C CA . ARG A 1 315 ? -18.527 8.919 -20.672 1.00 94.75 315 ARG A CA 1
ATOM 2602 C C . ARG A 1 315 ? -17.364 9.639 -21.352 1.00 94.75 315 ARG A C 1
ATOM 2604 O O . ARG A 1 315 ? -17.473 9.979 -22.529 1.00 94.75 315 ARG A O 1
ATOM 2611 N N . PHE A 1 316 ? -16.241 9.800 -20.656 1.00 93.00 316 PHE A N 1
ATOM 2612 C CA . PHE A 1 316 ? -15.029 10.403 -21.207 1.00 93.00 316 PHE A CA 1
ATOM 2613 C C . PHE A 1 316 ? -14.483 9.614 -22.405 1.00 93.00 316 PHE A C 1
ATOM 2615 O O . PHE A 1 316 ? -14.220 10.191 -23.461 1.00 93.00 316 PHE A O 1
ATOM 2622 N N . ARG A 1 317 ? -14.407 8.281 -22.303 1.00 90.75 317 ARG A N 1
ATOM 2623 C CA . ARG A 1 317 ? -13.996 7.413 -23.418 1.00 90.75 317 ARG A CA 1
ATOM 2624 C C . ARG A 1 317 ? -14.918 7.540 -24.629 1.00 90.75 317 ARG A C 1
ATOM 2626 O O . ARG A 1 317 ? -14.427 7.642 -25.752 1.00 90.75 317 ARG A O 1
ATOM 2633 N N . LYS A 1 318 ? -16.238 7.589 -24.420 1.00 90.56 318 LYS A N 1
ATOM 2634 C CA . LYS A 1 318 ? -17.212 7.830 -25.500 1.00 90.56 318 LYS A CA 1
ATOM 2635 C C . LYS A 1 318 ? -17.011 9.203 -26.149 1.00 90.56 318 LYS A C 1
ATOM 2637 O O . LYS A 1 318 ? -17.077 9.308 -27.370 1.00 90.56 318 LYS A O 1
ATOM 2642 N N . GLN A 1 319 ? -16.724 10.238 -25.361 1.00 91.50 319 GLN A N 1
ATOM 2643 C CA . GLN A 1 319 ? -16.449 11.585 -25.869 1.00 91.50 319 GLN A CA 1
ATOM 2644 C C . GLN A 1 319 ? -15.178 11.628 -26.729 1.00 91.50 319 GLN A C 1
ATOM 2646 O O . GLN A 1 319 ? -15.166 12.269 -27.780 1.00 91.50 319 GLN A O 1
ATOM 2651 N N . LEU A 1 320 ? -14.121 10.923 -26.315 1.00 86.38 320 LEU A N 1
ATOM 2652 C CA . LEU A 1 320 ? -12.898 10.784 -27.106 1.00 86.38 320 LEU A CA 1
ATOM 2653 C C . LEU A 1 320 ? -13.142 10.028 -28.411 1.00 86.38 320 LEU A C 1
ATOM 2655 O O . LEU A 1 320 ? -12.648 10.460 -29.445 1.00 86.38 320 LEU A O 1
ATOM 2659 N N . ALA A 1 321 ? -13.926 8.947 -28.383 1.00 84.06 321 ALA A N 1
ATOM 2660 C CA . ALA A 1 321 ? -14.278 8.201 -29.589 1.00 84.06 321 ALA A CA 1
ATOM 2661 C C . ALA A 1 321 ? -15.020 9.087 -30.605 1.00 84.06 321 ALA A C 1
ATOM 2663 O O . ALA A 1 321 ? -14.619 9.133 -31.763 1.00 84.06 321 ALA A O 1
ATOM 2664 N N . LYS A 1 322 ? -15.995 9.886 -30.148 1.00 81.50 322 LYS A N 1
ATOM 2665 C CA . LYS A 1 322 ? -16.709 10.867 -30.986 1.00 81.50 322 LYS A CA 1
ATOM 2666 C C . LYS A 1 322 ? -15.789 11.935 -31.581 1.00 81.50 322 LYS A C 1
ATOM 2668 O O . LYS A 1 322 ? -15.968 12.337 -32.718 1.00 81.50 322 LYS A O 1
ATOM 2673 N N . ARG A 1 323 ? -14.795 12.410 -30.821 1.00 77.25 323 ARG A N 1
ATOM 2674 C CA . ARG A 1 323 ? -13.815 13.407 -31.299 1.00 77.25 323 ARG A CA 1
ATOM 2675 C C . ARG A 1 323 ? -12.718 12.820 -32.187 1.00 77.25 323 ARG A C 1
ATOM 2677 O O . ARG A 1 323 ? -12.004 13.583 -32.834 1.00 77.25 323 ARG A O 1
ATOM 2684 N N . ARG A 1 324 ? -12.550 11.495 -32.182 1.00 72.19 324 ARG A N 1
ATOM 2685 C CA . ARG A 1 324 ? -11.588 10.779 -33.026 1.00 72.19 324 ARG A CA 1
ATOM 2686 C C . ARG A 1 324 ? -12.085 10.639 -34.464 1.00 72.19 324 ARG A C 1
ATOM 2688 O O . ARG A 1 324 ? -11.271 10.403 -35.352 1.00 72.19 324 ARG A O 1
ATOM 2695 N N . GLU A 1 325 ? -13.383 10.807 -34.701 1.00 64.94 325 GLU A N 1
ATOM 2696 C CA . GLU A 1 325 ? -13.946 10.858 -36.046 1.00 64.94 325 GLU A CA 1
ATOM 2697 C C . GLU A 1 325 ? -13.513 12.164 -36.740 1.00 64.94 325 GLU A C 1
ATOM 2699 O O . GLU A 1 325 ? -14.078 13.235 -36.554 1.00 64.94 325 GLU A O 1
ATOM 2704 N N . VAL A 1 326 ? -12.412 12.022 -37.487 1.00 64.75 326 VAL A N 1
ATOM 2705 C CA . VAL A 1 326 ? -11.924 12.824 -38.618 1.00 64.75 326 VAL A CA 1
ATOM 2706 C C . VAL A 1 326 ? -11.779 14.330 -38.368 1.00 64.75 326 VAL A C 1
ATOM 2708 O O . VAL A 1 326 ? -12.586 15.150 -38.797 1.00 64.75 326 VAL A O 1
ATOM 2711 N N . ARG A 1 327 ? -10.632 14.722 -37.801 1.00 64.88 327 ARG A N 1
ATOM 2712 C CA . ARG A 1 327 ? -10.004 15.986 -38.218 1.00 64.88 327 ARG A CA 1
ATOM 2713 C C . ARG A 1 327 ? -9.217 15.696 -39.498 1.00 64.88 327 ARG A C 1
ATOM 2715 O O . ARG A 1 327 ? -8.382 14.789 -39.448 1.00 64.88 327 ARG A O 1
ATOM 2722 N N . PRO A 1 328 ? -9.454 16.395 -40.622 1.00 64.06 328 PRO A N 1
ATOM 2723 C CA . PRO A 1 328 ? -8.591 16.245 -41.784 1.00 64.06 328 PRO A CA 1
ATOM 2724 C C . PRO A 1 328 ? -7.160 16.579 -41.355 1.00 64.06 328 PRO A C 1
ATOM 2726 O O . PRO A 1 328 ? -6.925 17.581 -40.677 1.00 64.06 328 PRO A O 1
ATOM 2729 N N . VAL A 1 329 ? -6.224 15.685 -41.678 1.00 70.00 329 VAL A N 1
ATOM 2730 C CA . VAL A 1 329 ? -4.794 15.885 -41.432 1.00 70.00 329 VAL A CA 1
ATOM 2731 C C . VAL A 1 329 ? -4.424 17.214 -42.078 1.00 70.00 329 VAL A C 1
ATOM 2733 O O . VAL A 1 329 ? -4.631 17.385 -43.277 1.00 70.00 329 VAL A O 1
ATOM 2736 N N . THR A 1 330 ? -3.948 18.174 -41.286 1.00 66.88 330 THR A N 1
ATOM 2737 C CA . THR A 1 330 ? -3.493 19.469 -41.795 1.00 66.88 330 THR A CA 1
ATOM 2738 C C . THR A 1 330 ? -2.416 19.212 -42.842 1.00 66.88 330 THR A C 1
ATOM 2740 O O . THR A 1 330 ? -1.319 18.770 -42.497 1.00 66.88 330 THR A O 1
ATOM 2743 N N . ALA A 1 331 ? -2.748 19.423 -44.115 1.00 69.75 331 ALA A N 1
ATOM 2744 C CA . ALA A 1 331 ? -1.791 19.327 -45.202 1.00 69.75 331 ALA A CA 1
ATOM 2745 C C . ALA A 1 331 ? -0.785 20.473 -45.054 1.00 69.75 331 ALA A C 1
ATOM 2747 O O . ALA A 1 331 ? -1.172 21.626 -44.865 1.00 69.75 331 ALA A O 1
ATOM 2748 N N . CYS A 1 332 ? 0.505 20.148 -45.078 1.00 64.56 332 CYS A N 1
ATOM 2749 C CA . CYS A 1 332 ? 1.559 21.147 -44.996 1.00 64.56 332 CYS A CA 1
ATOM 2750 C C . CYS A 1 332 ? 1.598 21.941 -46.303 1.00 64.56 332 CYS A C 1
ATOM 2752 O O . CYS A 1 332 ? 1.959 21.387 -47.341 1.00 64.56 332 CYS A O 1
ATOM 2754 N N . GLU A 1 333 ? 1.269 23.230 -46.253 1.00 76.25 333 GLU A N 1
ATOM 2755 C CA . GLU A 1 333 ? 1.673 24.132 -47.327 1.00 76.25 333 GLU A CA 1
ATOM 2756 C C . GLU A 1 333 ? 3.196 24.333 -47.292 1.00 76.25 333 GLU A C 1
ATOM 2758 O O . GLU A 1 333 ? 3.791 24.407 -46.207 1.00 76.25 333 GLU A O 1
ATOM 2763 N N . PRO A 1 334 ? 3.856 24.404 -48.460 1.00 80.50 334 PRO A N 1
ATOM 2764 C CA . PRO A 1 334 ? 5.287 24.653 -48.526 1.00 80.50 334 PRO A CA 1
ATOM 2765 C C . PRO A 1 334 ? 5.595 26.047 -47.968 1.00 80.50 334 PRO A C 1
ATOM 2767 O O . PRO A 1 334 ? 5.181 27.061 -48.524 1.00 80.50 334 PRO A O 1
ATOM 2770 N N . PHE A 1 335 ? 6.349 26.102 -46.870 1.00 71.06 335 PHE A N 1
ATOM 2771 C CA . PHE A 1 335 ? 6.825 27.352 -46.285 1.00 71.06 335 PHE A CA 1
ATOM 2772 C C . PHE A 1 335 ? 8.285 27.600 -46.668 1.00 71.06 335 PHE A C 1
ATOM 2774 O O . PHE A 1 335 ? 9.120 26.694 -46.687 1.00 71.06 335 PHE A O 1
ATOM 2781 N N . GLN A 1 336 ? 8.610 28.852 -46.971 1.00 72.50 336 GLN A N 1
ATOM 2782 C CA . GLN A 1 336 ? 9.957 29.247 -47.364 1.00 72.50 336 GLN A CA 1
ATOM 2783 C C . GLN A 1 336 ? 10.837 29.413 -46.117 1.00 72.50 336 GLN A C 1
ATOM 2785 O O . GLN A 1 336 ? 10.653 30.328 -45.310 1.00 72.50 336 GLN A O 1
ATOM 2790 N N . LEU A 1 337 ? 11.795 28.502 -45.934 1.00 66.69 337 LEU A N 1
ATOM 2791 C CA . LEU A 1 337 ? 12.751 28.549 -44.830 1.00 66.69 337 LEU A CA 1
ATOM 2792 C C . LEU A 1 337 ? 13.741 29.707 -45.029 1.00 66.69 337 LEU A C 1
ATOM 2794 O O . LEU A 1 337 ? 14.480 29.748 -46.011 1.00 66.69 337 LEU A O 1
ATOM 2798 N N . ARG A 1 338 ? 13.831 30.612 -44.044 1.00 73.19 338 ARG A N 1
ATOM 2799 C CA . ARG A 1 338 ? 14.797 31.736 -44.035 1.00 73.19 338 ARG A CA 1
ATOM 2800 C C . ARG A 1 338 ? 16.270 31.293 -44.027 1.00 73.19 338 ARG A C 1
ATOM 2802 O O . ARG A 1 338 ? 17.161 32.131 -44.123 1.00 73.19 338 ARG A O 1
ATOM 2809 N N . THR A 1 339 ? 16.534 29.991 -43.928 1.00 68.94 339 THR A N 1
ATOM 2810 C CA . THR A 1 339 ? 17.876 29.400 -43.974 1.00 68.94 339 THR A CA 1
ATOM 2811 C C . THR A 1 339 ? 18.531 29.500 -45.349 1.00 68.94 339 THR A C 1
ATOM 2813 O O . THR A 1 339 ? 19.753 29.444 -45.420 1.00 68.94 339 THR A O 1
ATOM 2816 N N . ALA A 1 340 ? 17.759 29.722 -46.420 1.00 66.81 340 ALA A N 1
ATOM 2817 C CA . ALA A 1 340 ? 18.302 29.964 -47.758 1.00 66.81 340 ALA A CA 1
ATOM 2818 C C . ALA A 1 340 ? 19.177 31.234 -47.839 1.00 66.81 340 ALA A C 1
ATOM 2820 O O . ALA A 1 340 ? 20.063 31.310 -48.683 1.00 66.81 340 ALA A O 1
ATOM 2821 N N . ASN A 1 341 ? 18.977 32.196 -46.928 1.00 69.06 341 ASN A N 1
ATOM 2822 C CA . ASN A 1 341 ? 19.736 33.452 -46.883 1.00 69.06 341 ASN A CA 1
ATOM 2823 C C . ASN A 1 341 ? 20.945 33.396 -45.930 1.00 69.06 341 ASN A C 1
ATOM 2825 O O . ASN A 1 341 ? 21.634 34.399 -45.749 1.00 69.06 341 ASN A O 1
ATOM 2829 N N . ILE A 1 342 ? 21.195 32.255 -45.278 1.00 76.12 342 ILE A N 1
ATOM 2830 C CA . ILE A 1 342 ? 22.327 32.088 -44.363 1.00 76.12 342 ILE A CA 1
ATOM 2831 C C . ILE A 1 342 ? 23.537 31.647 -45.185 1.00 76.12 342 ILE A C 1
ATOM 2833 O O . ILE A 1 342 ? 23.528 30.575 -45.788 1.00 76.12 342 ILE A O 1
ATOM 2837 N N . ALA A 1 343 ? 24.592 32.464 -45.195 1.00 73.25 343 ALA A N 1
ATOM 2838 C CA . ALA A 1 343 ? 25.825 32.157 -45.911 1.00 73.25 343 ALA A CA 1
ATOM 2839 C C . ALA A 1 343 ? 26.443 30.843 -45.395 1.00 73.25 343 ALA A C 1
ATOM 2841 O O . ALA A 1 343 ? 26.933 30.750 -44.262 1.00 73.25 343 ALA A O 1
ATOM 2842 N N . SER A 1 344 ? 26.411 29.801 -46.227 1.00 75.56 344 SER A N 1
ATOM 2843 C CA . SER A 1 344 ? 26.979 28.505 -45.873 1.00 75.56 344 SER A CA 1
ATOM 2844 C C . SER A 1 344 ? 28.503 28.594 -45.845 1.00 75.56 344 SER A C 1
ATOM 2846 O O . SER A 1 344 ? 29.119 28.960 -46.842 1.00 75.56 344 SER A O 1
ATOM 2848 N N . HIS A 1 345 ? 29.132 28.176 -44.749 1.00 79.75 345 HIS A N 1
ATOM 2849 C CA . HIS A 1 345 ? 30.595 28.118 -44.617 1.00 79.75 345 HIS A CA 1
ATOM 2850 C C . HIS A 1 345 ? 31.204 26.901 -45.342 1.00 79.75 345 HIS A C 1
ATOM 2852 O O . HIS A 1 345 ? 32.244 26.380 -44.946 1.00 79.75 345 HIS A O 1
ATOM 2858 N N . LYS A 1 346 ? 30.540 26.430 -46.405 1.00 84.19 346 LYS A N 1
ATOM 2859 C CA . LYS A 1 346 ? 30.903 25.227 -47.157 1.00 84.19 346 LYS A CA 1
ATOM 2860 C C . LYS A 1 346 ? 32.326 25.324 -47.701 1.00 84.19 346 LYS A C 1
ATOM 2862 O O . LYS A 1 346 ? 33.074 24.364 -47.592 1.00 84.19 346 LYS A O 1
ATOM 2867 N N . GLU A 1 347 ? 32.712 26.487 -48.217 1.00 84.50 347 GLU A N 1
ATOM 2868 C CA . GLU A 1 347 ? 34.053 26.718 -48.765 1.00 84.50 347 GLU A CA 1
ATOM 2869 C C . GLU A 1 347 ? 35.149 26.608 -47.701 1.00 84.50 347 GLU A C 1
ATOM 2871 O O . GLU A 1 347 ? 36.181 25.998 -47.957 1.00 84.50 347 GLU A O 1
ATOM 2876 N N . ARG A 1 348 ? 34.902 27.106 -46.481 1.00 86.19 348 ARG A N 1
ATOM 2877 C CA . ARG A 1 348 ? 35.829 26.926 -45.351 1.00 86.19 348 ARG A CA 1
ATOM 2878 C C . ARG A 1 348 ? 35.993 25.457 -44.980 1.00 86.19 348 ARG A C 1
ATOM 2880 O O . ARG A 1 348 ? 37.112 25.005 -44.800 1.00 86.19 348 ARG A O 1
ATOM 2887 N N . ILE A 1 349 ? 34.888 24.717 -44.912 1.00 84.38 349 ILE A N 1
ATOM 2888 C CA . ILE A 1 349 ? 34.911 23.289 -44.568 1.00 84.38 349 ILE A CA 1
ATOM 2889 C C . ILE A 1 349 ? 35.666 22.490 -45.638 1.00 84.38 349 ILE A C 1
ATOM 2891 O O . ILE A 1 349 ? 36.474 21.631 -45.307 1.00 84.38 349 ILE A O 1
ATOM 2895 N N . VAL A 1 350 ? 35.441 22.791 -46.920 1.00 89.44 350 VAL A N 1
ATOM 2896 C CA . VAL A 1 350 ? 36.167 22.147 -48.025 1.00 89.44 350 VAL A CA 1
ATOM 2897 C C . VAL A 1 350 ? 37.659 22.486 -47.968 1.00 89.44 3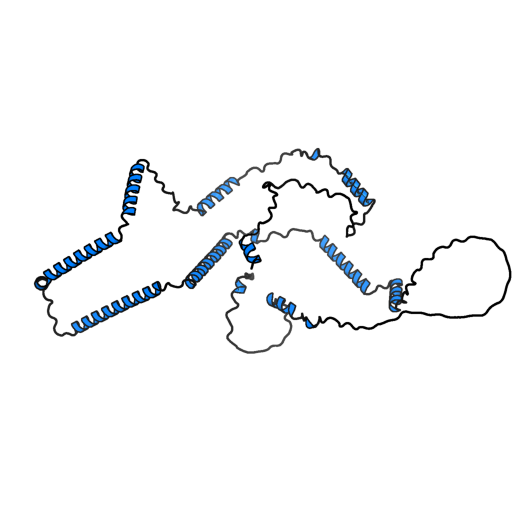50 VAL A C 1
ATOM 2899 O O . VAL A 1 350 ? 38.483 21.589 -48.113 1.00 89.44 350 VAL A O 1
ATOM 2902 N N . ALA A 1 351 ? 38.014 23.742 -47.685 1.00 88.00 351 ALA A N 1
ATOM 2903 C CA . ALA A 1 351 ? 39.406 24.156 -47.538 1.00 88.00 351 ALA A CA 1
ATOM 2904 C C . ALA A 1 351 ? 40.111 23.468 -46.353 1.00 88.00 351 ALA A C 1
ATOM 2906 O O . ALA A 1 351 ? 41.261 23.056 -46.497 1.00 88.00 351 ALA A O 1
ATOM 2907 N N . ASP A 1 352 ? 39.429 23.293 -45.217 1.00 82.56 352 ASP A N 1
ATOM 2908 C CA . ASP A 1 352 ? 39.966 22.580 -44.051 1.00 82.56 352 ASP A CA 1
ATOM 2909 C C . ASP A 1 352 ? 40.192 21.091 -44.354 1.00 82.56 352 ASP A C 1
ATOM 2911 O O . ASP A 1 352 ? 41.259 20.561 -44.045 1.00 82.56 352 ASP A O 1
ATOM 2915 N N . ILE A 1 353 ? 39.240 20.435 -45.032 1.00 83.62 353 ILE A N 1
ATOM 2916 C CA . ILE A 1 353 ? 39.381 19.039 -45.480 1.00 83.62 353 ILE A CA 1
ATOM 2917 C C . ILE A 1 353 ? 40.569 18.906 -46.439 1.00 83.62 353 ILE A C 1
ATOM 2919 O O . ILE A 1 353 ? 41.395 18.006 -46.296 1.00 83.62 353 ILE A O 1
ATOM 2923 N N . GLU A 1 354 ? 40.702 19.811 -47.410 1.00 87.38 354 GLU A N 1
ATOM 2924 C CA . GLU A 1 354 ? 41.844 19.805 -48.325 1.00 87.38 354 GLU A CA 1
ATOM 2925 C C . GLU A 1 354 ? 43.176 20.050 -47.609 1.00 87.38 354 GLU A C 1
ATOM 2927 O O . GLU A 1 354 ? 44.188 19.454 -47.982 1.00 87.38 354 GLU A O 1
ATOM 2932 N N . ALA A 1 355 ? 43.204 20.923 -46.602 1.00 82.94 355 ALA A N 1
ATOM 2933 C CA . ALA A 1 355 ? 44.396 21.187 -45.805 1.00 82.94 355 ALA A CA 1
ATOM 2934 C C . ALA A 1 355 ? 44.793 19.968 -44.958 1.00 82.94 355 ALA A C 1
ATOM 2936 O O . ALA A 1 355 ? 45.979 19.656 -44.855 1.00 82.94 355 ALA A O 1
ATOM 2937 N N . GLU A 1 356 ? 43.817 19.244 -44.412 1.00 77.62 356 GLU A N 1
ATOM 2938 C CA . GLU A 1 356 ? 44.026 17.998 -43.673 1.00 77.62 356 GLU A CA 1
ATOM 2939 C C . GLU A 1 356 ? 44.535 16.869 -44.584 1.00 77.62 356 GLU A C 1
ATOM 2941 O O . GLU A 1 356 ? 45.444 16.133 -44.205 1.00 77.62 356 GLU A O 1
ATOM 2946 N N . ILE A 1 357 ? 44.039 16.787 -45.823 1.00 79.75 357 ILE A N 1
ATOM 2947 C CA . ILE A 1 357 ? 44.530 15.835 -46.833 1.00 79.75 357 ILE A CA 1
ATOM 2948 C C . ILE A 1 357 ? 45.968 16.167 -47.262 1.00 79.75 357 ILE A C 1
ATOM 2950 O O . ILE A 1 357 ? 46.796 15.268 -47.397 1.00 79.75 357 ILE A O 1
ATOM 2954 N N . LYS A 1 358 ? 46.285 17.450 -47.483 1.00 79.88 358 LYS A N 1
ATOM 2955 C CA . LYS A 1 358 ? 47.622 17.906 -47.921 1.00 79.88 358 LYS A CA 1
ATOM 2956 C C . LYS A 1 358 ? 48.670 17.809 -46.809 1.00 79.88 358 LYS A C 1
ATOM 2958 O O . LYS A 1 358 ? 49.853 17.645 -47.090 1.00 79.88 358 LYS A O 1
ATOM 2963 N N . SER A 1 359 ? 48.243 17.909 -45.555 1.00 69.75 359 SER A N 1
ATOM 2964 C CA . SER A 1 359 ? 49.080 17.802 -44.364 1.00 69.75 359 SER A CA 1
ATOM 2965 C C . SER A 1 359 ? 48.389 16.860 -43.372 1.00 69.75 359 SER A C 1
ATOM 2967 O O . SER A 1 359 ? 47.748 17.340 -42.427 1.00 69.75 359 SER A O 1
ATOM 2969 N N . PRO A 1 360 ? 48.528 15.531 -43.541 1.00 66.69 360 PRO A N 1
ATOM 2970 C CA . PRO A 1 360 ? 47.968 14.574 -42.599 1.00 66.69 360 PRO A CA 1
ATOM 2971 C C . PRO A 1 360 ? 48.663 14.755 -41.249 1.00 66.69 360 PRO A C 1
ATOM 2973 O O . PRO A 1 360 ? 49.771 14.266 -41.019 1.00 66.69 360 PRO A O 1
ATOM 2976 N N . ARG A 1 361 ? 48.050 15.522 -40.343 1.00 64.94 361 ARG A N 1
ATOM 2977 C CA . ARG A 1 361 ? 48.544 15.626 -38.972 1.00 64.94 361 ARG A CA 1
ATOM 2978 C C . ARG A 1 361 ? 48.360 14.247 -38.340 1.00 64.94 361 ARG A C 1
ATOM 2980 O O . ARG A 1 361 ? 47.240 13.738 -38.353 1.00 64.94 361 ARG A O 1
ATOM 2987 N N . PRO A 1 362 ? 49.410 13.624 -37.781 1.00 58.50 362 PRO A N 1
ATOM 2988 C CA . PRO A 1 362 ? 49.250 12.360 -37.086 1.00 58.50 362 PRO A CA 1
ATOM 2989 C C . PRO A 1 362 ? 48.407 12.601 -35.830 1.00 58.50 362 PRO A C 1
ATOM 2991 O O . PRO A 1 362 ? 48.908 13.044 -34.798 1.00 58.50 362 PRO A O 1
ATOM 2994 N N . LEU A 1 363 ? 47.109 12.310 -35.916 1.00 61.31 363 LEU A N 1
ATOM 2995 C CA . LEU A 1 363 ? 46.202 12.190 -34.777 1.00 61.31 363 LEU A CA 1
ATOM 2996 C C . LEU A 1 363 ? 46.549 10.903 -34.019 1.00 61.31 363 LEU A C 1
ATOM 2998 O O . LEU A 1 363 ? 45.815 9.918 -34.043 1.00 61.31 363 LEU A O 1
ATOM 3002 N N . ARG A 1 364 ? 47.713 10.887 -33.366 1.00 56.06 364 ARG A N 1
ATOM 3003 C CA . ARG A 1 364 ? 48.095 9.834 -32.431 1.00 56.06 364 ARG A CA 1
ATOM 3004 C C . ARG A 1 364 ? 48.050 10.415 -31.029 1.00 56.06 364 ARG A C 1
ATOM 3006 O O . ARG A 1 364 ? 48.829 11.296 -30.684 1.00 56.06 364 ARG A O 1
ATOM 3013 N N . TRP A 1 365 ? 47.113 9.911 -30.236 1.00 45.12 365 TRP A N 1
ATOM 3014 C CA . TRP A 1 365 ? 47.078 10.124 -28.794 1.00 45.12 365 TRP A CA 1
ATOM 3015 C C . TRP A 1 365 ? 48.460 9.852 -28.155 1.00 45.12 365 TRP A C 1
ATOM 3017 O O . TRP A 1 365 ? 49.127 8.898 -28.574 1.00 45.12 365 TRP A O 1
ATOM 3027 N N . PRO A 1 366 ? 48.879 10.617 -27.124 1.00 58.56 366 PRO A N 1
ATOM 3028 C CA . PRO A 1 366 ? 48.159 11.693 -26.438 1.00 58.56 366 PRO A CA 1
ATOM 3029 C C . PRO A 1 366 ? 48.530 13.095 -26.960 1.00 58.56 366 PRO A C 1
ATOM 3031 O O . PRO A 1 366 ? 49.676 13.367 -27.307 1.00 58.56 366 PRO A O 1
ATOM 3034 N N . PHE A 1 367 ? 47.552 14.003 -26.994 1.00 55.53 367 PHE A N 1
ATOM 3035 C CA . PHE A 1 367 ? 47.723 15.383 -27.454 1.00 55.53 367 PHE A CA 1
ATOM 3036 C C . PHE A 1 367 ? 48.699 16.166 -26.561 1.00 55.53 367 PHE A C 1
ATOM 3038 O O . PHE A 1 367 ? 48.378 16.494 -25.421 1.00 55.53 367 PHE A O 1
ATOM 3045 N N . MET A 1 368 ? 49.863 16.534 -27.094 1.00 41.25 368 MET A N 1
ATOM 3046 C CA . MET A 1 368 ? 50.629 17.671 -26.582 1.00 41.25 368 MET A CA 1
ATOM 3047 C C . MET A 1 368 ? 50.153 18.914 -27.329 1.00 41.25 368 MET A C 1
ATOM 3049 O O . MET A 1 368 ? 50.578 19.191 -28.448 1.00 41.25 368 MET A O 1
ATOM 3053 N N . THR A 1 369 ? 49.209 19.643 -26.741 1.00 54.41 369 THR A N 1
ATOM 3054 C CA . THR A 1 369 ? 48.886 20.997 -27.197 1.00 54.41 369 THR A CA 1
ATOM 3055 C C . THR A 1 369 ? 50.076 21.914 -26.895 1.00 54.41 369 THR A C 1
ATOM 3057 O O . THR A 1 369 ? 50.531 21.920 -25.748 1.00 54.41 369 THR A O 1
ATOM 3060 N N . PRO A 1 370 ? 50.575 22.720 -27.851 1.00 51.91 370 PRO A N 1
ATOM 3061 C CA . PRO A 1 370 ? 51.469 23.824 -27.520 1.00 51.91 370 PRO A CA 1
ATOM 3062 C C . PRO A 1 370 ? 50.753 24.776 -26.547 1.00 51.91 370 PRO A C 1
ATOM 3064 O O . PRO A 1 370 ? 49.537 24.954 -26.677 1.00 51.91 370 PRO A O 1
ATOM 3067 N N . PRO A 1 371 ? 51.455 25.404 -25.589 1.00 42.31 371 PRO A N 1
ATOM 3068 C CA . PRO A 1 371 ? 50.830 26.330 -24.658 1.00 42.31 371 PRO A CA 1
ATOM 3069 C C . PRO A 1 371 ? 50.413 27.597 -25.412 1.00 42.31 371 PRO A C 1
ATOM 3071 O O . PRO A 1 371 ? 51.228 28.477 -25.677 1.00 42.31 371 PRO A O 1
ATOM 3074 N N . ALA A 1 372 ? 49.137 27.678 -25.788 1.00 42.12 372 ALA A N 1
ATOM 3075 C CA . ALA A 1 372 ? 48.529 28.904 -26.277 1.00 42.12 372 ALA A CA 1
ATOM 3076 C C . ALA A 1 372 ? 48.026 29.717 -25.079 1.00 42.12 372 ALA A C 1
ATOM 3078 O O . ALA A 1 372 ? 47.228 29.250 -24.266 1.00 42.12 372 ALA A O 1
ATOM 3079 N N . LEU A 1 373 ? 48.535 30.940 -24.975 1.00 44.12 373 LEU A N 1
ATOM 3080 C CA . LEU A 1 373 ? 48.080 31.978 -24.060 1.00 44.12 373 LEU A CA 1
ATOM 3081 C C . LEU A 1 373 ? 46.567 32.229 -24.242 1.00 44.12 373 LEU A C 1
ATOM 3083 O O . LEU A 1 373 ? 46.105 32.393 -25.368 1.00 44.12 373 LEU A O 1
ATOM 3087 N N . SER A 1 374 ? 45.851 32.359 -23.118 1.00 43.91 374 SER A N 1
ATOM 3088 C CA . SER A 1 374 ? 44.460 32.838 -22.962 1.00 43.91 374 SER A CA 1
ATOM 3089 C C . SER A 1 374 ? 43.320 31.795 -23.039 1.00 43.91 374 SER A C 1
ATOM 3091 O O . SER A 1 374 ? 43.018 31.273 -24.114 1.00 43.91 374 SER A O 1
ATOM 3093 N N . PRO A 1 375 ? 42.599 31.531 -21.925 1.00 44.47 375 PRO A N 1
ATOM 3094 C CA . PRO A 1 375 ? 41.392 30.715 -21.933 1.00 44.47 375 PRO A CA 1
ATOM 3095 C C . PRO A 1 375 ? 40.174 31.568 -22.318 1.00 44.47 375 PRO A C 1
ATOM 3097 O O . PRO A 1 375 ? 39.649 32.337 -21.513 1.00 44.47 375 PRO A O 1
ATOM 3100 N N . ARG A 1 376 ? 39.682 31.412 -23.550 1.00 46.41 376 ARG A N 1
ATOM 3101 C CA . ARG A 1 376 ? 38.366 31.926 -23.956 1.00 46.41 376 ARG A CA 1
ATOM 3102 C C . ARG A 1 376 ? 37.322 30.836 -23.727 1.00 46.41 376 ARG A C 1
ATOM 3104 O O . ARG A 1 376 ? 37.356 29.799 -24.383 1.00 46.41 376 ARG A O 1
ATOM 3111 N N . THR A 1 377 ? 36.407 31.057 -22.788 1.00 42.00 377 THR A N 1
ATOM 3112 C CA . THR A 1 377 ? 35.282 30.148 -22.531 1.00 42.00 377 THR A CA 1
ATOM 3113 C C . THR A 1 377 ? 34.264 30.207 -23.682 1.00 42.00 377 THR A C 1
ATOM 3115 O O . THR A 1 377 ? 34.013 31.290 -24.223 1.00 42.00 377 THR A O 1
ATOM 3118 N N . PRO A 1 378 ? 33.666 29.073 -24.096 1.00 42.19 378 PRO A N 1
ATOM 3119 C CA . PRO A 1 378 ? 32.606 29.081 -25.092 1.00 42.19 378 PRO A CA 1
ATOM 3120 C C . PRO A 1 378 ? 31.276 29.493 -24.449 1.00 42.19 378 PRO A C 1
ATOM 3122 O O . PRO A 1 378 ? 30.864 28.962 -23.420 1.00 42.19 378 PRO A O 1
ATOM 3125 N N . SER A 1 379 ? 30.602 30.448 -25.087 1.00 45.34 379 SER A N 1
ATOM 3126 C CA . SER A 1 379 ? 29.228 30.851 -24.789 1.00 45.34 379 SER A CA 1
ATOM 3127 C C . SER A 1 379 ? 28.274 29.721 -25.185 1.00 45.34 379 SER A C 1
ATOM 3129 O O . SER A 1 379 ? 28.094 29.450 -26.371 1.00 45.34 379 SER A O 1
ATOM 3131 N N . SER A 1 380 ? 27.668 29.052 -24.203 1.00 48.00 380 SER A N 1
ATOM 3132 C CA . SER A 1 380 ? 26.472 28.241 -24.421 1.00 48.00 380 SER A CA 1
ATOM 3133 C C . SER A 1 380 ? 25.245 29.126 -24.227 1.00 48.00 380 SER A C 1
ATOM 3135 O O . SER A 1 380 ? 25.040 29.743 -23.181 1.00 48.00 380 SER A O 1
ATOM 3137 N N . SER A 1 381 ? 24.439 29.233 -25.275 1.00 45.47 381 SER A N 1
ATOM 3138 C CA . SER A 1 381 ? 23.190 29.970 -25.270 1.00 45.47 381 SER A CA 1
ATOM 3139 C C . SER A 1 381 ? 22.017 28.987 -25.176 1.00 45.47 381 SER A C 1
ATOM 3141 O O . SER A 1 381 ? 21.945 28.001 -25.903 1.00 45.47 381 SER A O 1
ATOM 3143 N N . LEU A 1 382 ? 21.090 29.328 -24.271 1.00 44.75 382 LEU A N 1
ATOM 3144 C CA . LEU A 1 382 ? 19.676 28.934 -24.240 1.00 44.75 382 LEU A CA 1
ATOM 3145 C C . LEU A 1 382 ? 19.329 27.527 -23.719 1.00 44.75 382 LEU A C 1
ATOM 3147 O O . LEU A 1 382 ? 19.003 26.638 -24.495 1.00 44.75 382 LEU A O 1
ATOM 3151 N N . CYS A 1 383 ? 19.263 27.380 -22.387 1.00 40.38 383 CYS A N 1
ATOM 3152 C CA . CYS A 1 383 ? 18.019 27.021 -21.677 1.00 40.38 383 CYS A CA 1
ATOM 3153 C C . CYS A 1 383 ? 18.238 27.010 -20.148 1.00 40.38 383 CYS A C 1
ATOM 3155 O O . CYS A 1 383 ? 18.484 25.957 -19.575 1.00 40.38 383 CYS A O 1
ATOM 3157 N N . SER A 1 384 ? 18.113 28.167 -19.487 1.00 39.53 384 SER A N 1
ATOM 3158 C CA . SER A 1 384 ? 17.881 28.244 -18.033 1.00 39.53 384 SER A CA 1
ATOM 3159 C C . SER A 1 384 ? 17.043 29.477 -17.723 1.00 39.53 384 SER A C 1
ATOM 3161 O O . SER A 1 384 ? 17.553 30.564 -17.464 1.00 39.53 384 SER A O 1
ATOM 3163 N N . SER A 1 385 ? 15.727 29.314 -17.786 1.00 48.72 385 SER A N 1
ATOM 3164 C CA . SER A 1 385 ? 14.826 30.154 -17.010 1.00 48.72 385 SER A CA 1
ATOM 3165 C C . SER A 1 385 ? 14.884 29.672 -15.560 1.00 48.72 385 SER A C 1
ATOM 3167 O O . SER A 1 385 ? 14.793 28.470 -15.324 1.00 48.72 385 SER A O 1
ATOM 3169 N N . LEU A 1 386 ? 14.957 30.634 -14.636 1.00 47.12 386 LEU A N 1
ATOM 3170 C CA . LEU A 1 386 ? 14.883 30.546 -13.169 1.00 47.12 386 LEU A CA 1
ATOM 3171 C C . LEU A 1 386 ? 16.226 30.624 -12.415 1.00 47.12 386 LEU A C 1
ATOM 3173 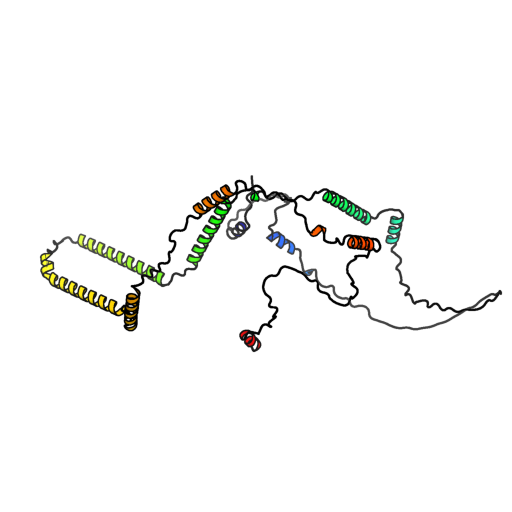O O . LEU A 1 386 ? 17.060 29.729 -12.445 1.00 47.12 386 LEU A O 1
ATOM 3177 N N . SER A 1 387 ? 16.307 31.703 -11.631 1.00 43.88 387 SER A N 1
ATOM 3178 C CA . SER A 1 387 ? 17.178 31.931 -10.475 1.00 43.88 387 SER A CA 1
ATOM 3179 C C . SER A 1 387 ? 18.593 32.446 -10.746 1.00 43.88 387 SER A C 1
ATOM 3181 O O . SER A 1 387 ? 19.590 31.742 -10.613 1.00 43.88 387 SER A O 1
ATOM 3183 N N . GLY A 1 388 ? 18.673 33.751 -11.017 1.00 51.81 388 GLY A N 1
ATOM 3184 C CA . GLY A 1 388 ? 19.853 34.537 -10.678 1.00 51.81 388 GLY A CA 1
ATOM 3185 C C . GLY A 1 388 ? 19.986 34.651 -9.158 1.00 51.81 388 GLY A C 1
ATOM 3186 O O . GLY A 1 388 ? 19.218 35.358 -8.517 1.00 51.81 388 GLY A O 1
ATOM 3187 N N . SER A 1 389 ? 20.950 33.929 -8.599 1.00 50.41 389 SER A N 1
ATOM 3188 C CA . SER A 1 389 ? 21.609 34.226 -7.327 1.00 50.41 389 SER A CA 1
ATOM 3189 C C . SER A 1 389 ? 22.856 33.350 -7.270 1.00 50.41 389 SER A C 1
ATOM 3191 O O . SER A 1 389 ? 22.791 32.147 -7.027 1.00 50.41 389 SER A O 1
ATOM 3193 N N . GLN A 1 390 ? 23.993 33.951 -7.604 1.00 53.75 390 GLN A N 1
ATOM 3194 C CA . GLN A 1 390 ? 25.309 33.361 -7.415 1.00 53.75 390 GLN A CA 1
ATOM 3195 C C . GLN A 1 390 ? 25.909 34.013 -6.169 1.00 53.75 390 GLN A C 1
ATOM 3197 O O . GLN A 1 390 ? 26.806 34.841 -6.254 1.00 53.75 390 GLN A O 1
ATOM 3202 N N . GLU A 1 391 ? 25.370 33.665 -5.003 1.00 52.81 391 GLU A N 1
ATOM 3203 C CA . GLU A 1 391 ? 26.005 33.927 -3.714 1.00 52.81 391 GLU A CA 1
ATOM 3204 C C . GLU A 1 391 ? 26.379 32.585 -3.088 1.00 52.81 391 GLU A C 1
ATOM 3206 O O . GLU A 1 391 ? 25.557 31.888 -2.493 1.00 52.81 391 GLU A O 1
ATOM 3211 N N . CYS A 1 392 ? 27.648 32.199 -3.227 1.00 56.06 392 CYS A N 1
ATOM 3212 C CA . CYS A 1 392 ? 28.231 31.163 -2.385 1.00 56.06 392 CYS A CA 1
ATOM 3213 C C . CYS A 1 392 ? 28.376 31.734 -0.969 1.00 56.06 392 CYS A C 1
ATOM 3215 O O . CYS A 1 392 ? 29.432 32.254 -0.609 1.00 56.06 392 CYS A O 1
ATOM 3217 N N . LEU A 1 393 ? 27.316 31.673 -0.164 1.00 51.75 393 LEU A N 1
ATOM 3218 C CA . LEU A 1 393 ? 27.429 31.952 1.263 1.00 51.75 393 LEU A CA 1
ATOM 3219 C C . LEU A 1 393 ? 28.236 30.824 1.911 1.00 51.75 393 LEU A C 1
ATOM 3221 O O . LEU A 1 393 ? 27.879 29.648 1.807 1.00 51.75 393 LEU A O 1
ATOM 3225 N N . SER A 1 394 ? 29.330 31.177 2.587 1.00 62.12 394 SER A N 1
ATOM 3226 C CA . SER A 1 394 ? 30.054 30.233 3.431 1.00 62.12 394 SER A CA 1
ATOM 3227 C C . SER A 1 394 ? 29.109 29.711 4.517 1.00 62.12 394 SER A C 1
ATOM 3229 O O . SER A 1 394 ? 28.421 30.475 5.200 1.00 62.12 394 SER A O 1
ATOM 3231 N N . ALA A 1 395 ? 29.030 28.386 4.651 1.00 59.50 395 ALA A N 1
ATOM 3232 C CA . ALA A 1 395 ? 28.190 27.758 5.659 1.00 59.50 395 ALA A CA 1
ATOM 3233 C C . ALA A 1 395 ? 28.673 28.180 7.056 1.00 59.50 395 ALA A C 1
ATOM 3235 O O . ALA A 1 395 ? 29.770 27.818 7.483 1.00 59.50 395 ALA A O 1
ATOM 3236 N N . LYS A 1 396 ? 27.860 28.964 7.772 1.00 68.88 396 LYS A N 1
ATOM 3237 C CA . LYS A 1 396 ? 28.121 29.302 9.174 1.00 68.88 396 LYS A CA 1
ATOM 3238 C C . LYS A 1 396 ? 27.982 28.026 10.007 1.00 68.88 396 LYS A C 1
ATOM 3240 O O . LYS A 1 396 ? 26.941 27.372 9.977 1.00 68.88 396 LYS A O 1
ATOM 3245 N N . ILE A 1 397 ? 29.047 27.671 10.723 1.00 75.62 397 ILE A N 1
ATOM 3246 C CA . ILE A 1 397 ? 29.084 26.535 11.651 1.00 75.62 397 ILE A CA 1
ATOM 3247 C C . ILE A 1 397 ? 27.984 26.729 12.701 1.00 75.62 397 ILE A C 1
ATOM 3249 O O . ILE A 1 397 ? 27.866 27.797 13.300 1.00 75.62 397 ILE A O 1
ATOM 3253 N N . THR A 1 398 ? 27.153 25.705 12.898 1.00 82.00 398 THR A N 1
ATOM 3254 C CA . THR A 1 398 ? 26.083 25.730 13.900 1.00 82.00 398 THR A CA 1
ATOM 3255 C C . THR A 1 398 ? 26.664 25.654 15.309 1.00 82.00 398 THR A C 1
ATOM 3257 O O . THR A 1 398 ? 27.691 25.017 15.542 1.00 82.00 398 THR A O 1
ATOM 3260 N N . ASP A 1 399 ? 25.979 26.263 16.274 1.00 73.38 399 ASP A N 1
ATOM 3261 C CA . ASP A 1 399 ? 26.431 26.339 17.672 1.00 73.38 399 ASP A CA 1
ATOM 3262 C C . ASP A 1 399 ? 26.649 24.941 18.298 1.00 73.38 399 ASP A C 1
ATOM 3264 O O . ASP A 1 399 ? 27.555 24.708 19.097 1.00 73.38 399 ASP A O 1
ATOM 3268 N N . ALA A 1 400 ? 25.880 23.952 17.827 1.00 78.69 400 ALA A N 1
ATOM 3269 C CA . ALA A 1 400 ? 26.042 22.547 18.188 1.00 78.69 400 ALA A CA 1
ATOM 3270 C C . ALA A 1 400 ? 27.344 21.913 17.661 1.00 78.69 400 ALA A C 1
ATOM 3272 O O . ALA A 1 400 ? 27.901 21.038 18.319 1.00 78.69 400 ALA A O 1
ATOM 3273 N N . ALA A 1 401 ? 27.828 22.321 16.484 1.00 80.38 401 ALA A N 1
ATOM 3274 C CA . ALA A 1 401 ? 29.104 21.854 15.944 1.00 80.38 401 ALA A CA 1
ATOM 3275 C C . ALA A 1 401 ? 30.291 22.504 16.671 1.00 80.38 401 ALA A C 1
ATOM 3277 O O . ALA A 1 401 ? 31.296 21.835 16.898 1.00 80.38 401 ALA A O 1
ATOM 3278 N N . LYS A 1 402 ? 30.137 23.756 17.121 1.00 82.50 402 LYS A N 1
ATOM 3279 C CA . LYS A 1 402 ? 31.146 24.461 17.920 1.00 82.50 402 LYS A CA 1
ATOM 3280 C C . LYS A 1 402 ? 31.375 23.786 19.279 1.00 82.50 402 LYS A C 1
ATOM 3282 O O . LYS A 1 402 ? 32.507 23.458 19.612 1.00 82.50 402 LYS A O 1
ATOM 3287 N N . LYS A 1 403 ? 30.297 23.424 19.988 1.00 84.44 403 LYS A N 1
ATOM 3288 C CA . LYS A 1 403 ? 30.384 22.697 21.271 1.00 84.44 403 LYS A CA 1
ATOM 3289 C C . LYS A 1 403 ? 31.027 21.308 21.194 1.00 84.44 403 LYS A C 1
ATOM 3291 O O . LYS A 1 403 ? 31.491 20.817 22.212 1.00 84.44 403 LYS A O 1
ATOM 3296 N N . ARG A 1 404 ? 31.046 20.656 20.024 1.00 73.81 404 ARG A N 1
ATOM 3297 C CA . ARG A 1 404 ? 31.714 19.350 19.847 1.00 73.81 404 ARG A CA 1
ATOM 3298 C C . ARG A 1 404 ? 33.212 19.458 19.595 1.00 73.81 404 ARG A C 1
ATOM 3300 O O . ARG A 1 404 ? 33.898 18.469 19.771 1.00 73.81 404 ARG A O 1
ATOM 3307 N N . GLN A 1 405 ? 33.691 20.606 19.123 1.00 77.69 405 GLN A N 1
ATOM 3308 C CA . GLN A 1 405 ? 35.126 20.849 18.961 1.00 77.69 405 GLN A CA 1
ATOM 3309 C C . GLN A 1 405 ? 35.796 21.278 20.269 1.00 77.69 405 GLN A C 1
ATOM 3311 O O . GLN A 1 405 ? 37.009 21.166 20.387 1.00 77.69 405 GLN A O 1
ATOM 3316 N N . GLU A 1 406 ? 35.016 21.792 21.220 1.00 75.12 406 GLU A N 1
ATOM 3317 C CA . GLU A 1 406 ? 35.496 22.230 22.536 1.00 75.12 406 GLU A CA 1
ATOM 3318 C C . GLU A 1 406 ? 35.491 21.108 23.595 1.00 75.12 406 GLU A C 1
ATOM 3320 O O . GLU A 1 406 ? 35.996 21.320 24.696 1.00 75.12 406 GLU A O 1
ATOM 3325 N N . ALA A 1 407 ? 34.932 19.936 23.271 1.00 61.69 407 ALA A N 1
ATOM 3326 C CA . ALA A 1 407 ? 34.963 18.723 24.092 1.00 61.69 407 ALA A CA 1
ATOM 3327 C C . ALA A 1 407 ? 36.014 17.752 23.549 1.00 61.69 407 ALA A C 1
ATOM 3329 O O . ALA A 1 407 ? 36.691 17.108 24.382 1.00 61.69 407 ALA A O 1
#

InterPro domains:
  IPR019579 Protein FAM161A/B [PF10595] (104-342)
  IPR051655 FAM161 [PTHR21501] (25-407)

Radius of gyration: 55.5 Å; chains: 1; bounding box: 166×88×110 Å

pLDDT: mean 72.25, std 19.99, range [30.27, 97.81]

Sequence (407 aa):
NLKKARSALELRRNSDLSDLYDAECIADNGNTEKGLPISPKEHIKNMWQDFSVSKLSPPQWHPHSSSLQSLPADCQAASKPKGRIKGQRLKKRKQNIDEDWHPRVTVPKPFQMTLREVEHRKKGIKSRSEIEQENADLRRQVEELTECQKKFRASPAPAHVRLPLYEELQERDEERRRLHREMEQQRFHTSQRPFSFLERERLKKEQKEAKLREQMLKLDREEEEKRKCPFKAKPVPRAVKEAASGEQQKEEELYRAIKMQMRARELLHSASMPPSMLARQLSEKQVQKSAQDDEQTHRPKINTEVPDFDGSYRRFRKQLAKRREVRPVTACEPFQLRTANIASHKERIVADIEAEIKSPRPLRWPFMTPPALSPRTPSSSLCSSLSGSQECLSAKITDAAKKRQEA

Secondary structure (DSSP, 8-state):
----PPPTTGGGSSSSS----------------------HHHHHHHHTTS--GGG-PPPPPP---------------------------------------------PPPPHHHHHHHHHHHTT---HHHHHHHHHHHHHHHHHHHHHHS---PPPPPHHHHS--HHHHHHHHHHHHHHHHHHHHHHHHHH----HHHHHHHHHHHHHHHHHHHHHHHHHHHHHHHHH-S--PPPPPHHHHHHHHHHHHHHHHHHHHHHHHHHHHHHHHHHSPPHHHHHHHHHHHHHHHHTTTS----------S---HHHHHHHHHHHHHHHHS-PPP---PPP--GGGGS--THHHHHHHHHHHHHS-----SS------S--------S---S---------PPPHHHHHHH--

Foldseek 3Di:
DDDDDDDPVVVVPPDPDDDDDDDDDDDDDDDDDDDDPQPPVRVVVVVCPPPDCVVPDDDDDDDDDDDDDDDDDDDDYDDDDDDDDDDDDDDDDDDDDPDDPDDPPPDPDDDPVVVVVVVCVVVVNDDPVRVVVVVVVVVVVVVVVVVVVDDDDDDPDDPVVVDPCVVVVVVVVVVVVVVVVVVVVVVVVVPDDDDVVVVVVVVVVVVVVVVVVVVVVVVVVVVVVVVVDPDDDDPDDPVVVCVVCVVVVVVVVVVVVVVVVVVVVVVCVVPDDDPVVVVVVVVVVVVVVVVVVDPPPPDPPDPPDDPPPVVVVVVVVVVVVVVPPDDDDPDDDDDDDPCVVPDDCVVVVVVVVVVCVVPVDPPDDDDPDDDDPDDDDDDDDDDDDDDDDPDPDDDDDDPVNVVVVVD

Organism: Cirrhinus mrigala (NCBI:txid683832)